Protein AF-0000000070117353 (afdb_homodimer)

Radius of gyration: 25.03 Å; Cα contacts (8 Å, |Δi|>4): 1567; chains: 2; bounding box: 47×69×67 Å

InterPro domains:
  IPR017395 Chlorophyllase-like [PF07224] (36-147)
  IPR029058 Alpha/Beta hydrolase fold [G3DSA:3.40.50.1820] (6-301)
  IPR029058 Alpha/Beta hydrolase fold [SSF53474] (8-219)

Organism: Actinoplanes teichomyceticus (NCBI:txid1867)

Nearest PDB structures (foldseek):
  8x6v-assembly1_B  TM=7.959E-01  e=1.312E-12  Pseudomonas
  7xtt-assembly2_B  TM=7.832E-01  e=1.397E-12  Thermobifida fusca
  2o2g-assembly1_A  TM=7.264E-01  e=7.885E-08  Trichormus variabilis
  6azd-assembly1_A  TM=5.979E-01  e=3.153E-06  Physcomitrium patens
  7avr-assembly1_A  TM=6.974E-01  e=7.185E-05  Paraglaciecola agarilytica NO2

Solvent-accessible surface area (backbone atoms only — not comparable to full-atom values): 30725 Å² total; per-residue (Å²): 118,40,66,39,84,91,74,63,42,55,42,71,67,71,49,36,25,34,34,29,36,61,43,76,41,89,31,74,91,72,79,47,62,38,42,28,26,44,32,24,33,74,64,81,62,69,21,33,32,34,45,38,31,49,34,82,42,43,35,50,83,46,25,42,61,46,53,52,50,43,10,19,60,55,22,33,34,37,25,41,40,50,68,64,11,70,89,40,86,40,78,74,42,66,85,47,58,80,42,47,70,56,52,43,43,49,51,52,50,51,46,64,74,35,44,67,60,55,36,61,65,31,65,86,38,65,86,22,62,27,83,81,38,25,31,23,24,16,31,31,60,6,8,49,40,21,39,22,33,40,28,29,26,43,25,36,65,88,77,63,53,61,54,90,64,46,41,88,61,41,58,31,31,35,28,31,38,15,74,33,68,26,56,89,37,40,28,75,62,26,53,70,77,42,43,51,44,44,45,51,42,38,70,60,17,53,46,38,36,40,28,34,24,19,69,50,21,72,54,80,41,38,76,61,39,28,65,35,30,46,29,63,44,73,51,29,38,55,49,31,27,36,37,39,30,58,75,13,24,76,44,39,16,33,40,60,22,75,64,31,45,83,38,87,44,73,31,71,67,47,32,50,44,51,45,52,52,52,46,19,44,52,32,33,78,65,68,73,44,55,64,35,31,57,49,43,47,62,61,17,39,62,80,76,36,90,54,31,28,37,46,75,89,118,41,67,40,82,89,75,63,43,55,41,69,67,72,47,36,25,36,33,30,36,62,42,77,41,88,33,76,93,71,78,46,64,37,41,28,26,44,31,25,33,72,64,82,62,70,20,34,33,35,44,37,33,50,34,81,42,42,35,50,84,45,25,41,61,46,52,52,52,42,10,20,60,55,22,33,34,36,25,41,39,50,68,61,11,70,88,40,88,41,77,73,42,68,87,47,58,78,43,47,69,56,51,44,44,50,51,53,51,50,48,64,77,35,44,68,60,55,36,61,66,31,66,86,37,64,89,22,63,28,83,79,38,26,32,24,24,17,31,31,60,8,8,48,42,20,38,21,33,41,28,30,26,44,24,36,64,88,77,65,54,60,53,90,65,46,40,87,61,40,58,31,30,35,28,31,39,16,74,33,66,26,56,89,38,40,28,74,62,25,53,69,77,40,44,51,44,47,43,50,43,38,70,59,17,52,46,38,35,40,30,34,24,18,70,51,20,72,55,79,40,39,76,61,40,29,65,34,30,44,31,62,43,75,50,30,39,53,49,30,27,37,37,40,30,59,75,12,25,76,46,38,16,33,40,59,22,76,66,30,47,84,38,87,44,72,32,70,67,48,32,48,45,51,44,54,52,51,46,21,43,52,32,33,78,65,66,74,43,56,64,38,31,55,49,44,46,62,62,18,39,61,82,75,36,90,54,30,28,38,49,75,88

Structure (mmCIF, N/CA/C/O backbone):
data_AF-0000000070117353-model_v1
#
loop_
_entity.id
_entity.type
_entity.pdbx_description
1 polymer 'Putative dienelactone hydrolase'
#
loop_
_atom_site.group_PDB
_atom_site.id
_atom_site.type_symbol
_atom_site.label_atom_id
_atom_site.label_alt_id
_atom_site.label_comp_id
_atom_site.label_asym_id
_atom_site.label_entity_id
_atom_site.label_seq_id
_atom_site.pdbx_PDB_ins_code
_atom_site.Cartn_x
_atom_site.Cartn_y
_atom_site.Cartn_z
_atom_site.occupancy
_atom_site.B_iso_or_equiv
_atom_site.auth_seq_id
_atom_site.auth_comp_id
_atom_site.auth_asym_id
_atom_site.auth_atom_id
_atom_site.pdbx_PDB_model_num
ATOM 1 N N . MET A 1 1 ? 3.746 20.594 -17.641 1 85.75 1 MET A N 1
ATOM 2 C CA . MET A 1 1 ? 2.58 20.734 -16.781 1 85.75 1 MET A CA 1
ATOM 3 C C . MET A 1 1 ? 1.357 20.062 -17.391 1 85.75 1 MET A C 1
ATOM 5 O O . MET A 1 1 ? 1.156 20.125 -18.609 1 85.75 1 MET A O 1
ATOM 9 N N . ILE A 1 2 ? 0.631 19.359 -16.578 1 91.12 2 ILE A N 1
ATOM 10 C CA . ILE A 1 2 ? -0.597 18.719 -17.031 1 91.12 2 ILE A CA 1
ATOM 11 C C . ILE A 1 2 ? -1.802 19.391 -16.359 1 91.12 2 ILE A C 1
ATOM 13 O O . ILE A 1 2 ? -1.65 20.125 -15.383 1 91.12 2 ILE A O 1
ATOM 17 N N . THR A 1 3 ? -2.936 19.219 -16.984 1 94.38 3 THR A N 1
ATOM 18 C CA . THR A 1 3 ? -4.199 19.594 -16.359 1 94.38 3 THR A CA 1
ATOM 19 C C . THR A 1 3 ? -4.961 18.359 -15.883 1 94.38 3 THR A C 1
ATOM 21 O O . THR A 1 3 ? -5.227 17.438 -16.656 1 94.38 3 THR A O 1
ATOM 24 N N . TYR A 1 4 ? -5.262 18.328 -14.672 1 94.94 4 TYR A N 1
ATOM 25 C CA . TYR A 1 4 ? -6.016 17.219 -14.125 1 94.94 4 TYR A CA 1
ATOM 26 C C . TYR A 1 4 ? -7.465 17.234 -14.602 1 94.94 4 TYR A C 1
ATOM 28 O O . TYR A 1 4 ? -8.164 18.25 -14.43 1 94.94 4 TYR A O 1
ATOM 36 N N . ARG A 1 5 ? -7.922 16.156 -15.102 1 90.44 5 ARG A N 1
ATOM 37 C CA . ARG A 1 5 ? -9.234 16.094 -15.734 1 90.44 5 ARG A CA 1
ATOM 38 C C . ARG A 1 5 ? -10.344 16.297 -14.711 1 90.44 5 ARG A C 1
ATOM 40 O O . ARG A 1 5 ? -11.359 16.922 -15.008 1 90.44 5 ARG A O 1
ATOM 47 N N . THR A 1 6 ? -10.172 15.797 -13.531 1 91.69 6 THR A N 1
ATOM 48 C CA . THR A 1 6 ? -11.227 15.781 -12.523 1 91.69 6 THR A CA 1
ATOM 49 C C . THR A 1 6 ? -11.5 17.188 -12 1 91.69 6 THR A C 1
ATOM 51 O O . THR A 1 6 ? -12.656 17.562 -11.773 1 91.69 6 THR A O 1
ATOM 54 N N . THR A 1 7 ? -10.406 17.984 -11.789 1 94.06 7 THR A N 1
ATOM 55 C CA . THR A 1 7 ? -10.57 19.266 -11.109 1 94.06 7 THR A CA 1
ATOM 56 C C . THR A 1 7 ? -10.312 20.422 -12.07 1 94.06 7 THR A C 1
ATOM 58 O O . THR A 1 7 ? -10.688 21.562 -11.789 1 94.06 7 THR A O 1
ATOM 61 N N . GLY A 1 8 ? -9.617 20.172 -13.109 1 93.69 8 GLY A N 1
ATOM 62 C CA . GLY A 1 8 ? -9.172 21.25 -13.992 1 93.69 8 GLY A CA 1
ATOM 63 C C . GLY A 1 8 ? -7.918 21.938 -13.5 1 93.69 8 GLY A C 1
ATOM 64 O O . GLY A 1 8 ? -7.449 22.891 -14.125 1 93.69 8 GLY A O 1
ATOM 65 N N . LEU A 1 9 ? -7.344 21.5 -12.406 1 96 9 LEU A N 1
ATOM 66 C CA . LEU A 1 9 ? -6.156 22.125 -11.844 1 96 9 LEU A CA 1
ATOM 67 C C . LEU A 1 9 ? -4.906 21.719 -12.617 1 96 9 LEU A C 1
ATOM 69 O O . LEU A 1 9 ? -4.816 20.594 -13.125 1 96 9 LEU A O 1
ATOM 73 N N . PRO A 1 10 ? -3.984 22.609 -12.703 1 96.25 10 PRO A N 1
ATOM 74 C CA . PRO A 1 10 ? -2.689 22.25 -13.281 1 96.25 10 PRO A CA 1
ATOM 75 C C . PRO A 1 10 ? -1.768 21.562 -12.273 1 96.25 10 PRO A C 1
ATOM 77 O O . PRO A 1 10 ? -1.899 21.781 -11.07 1 96.25 10 PRO A O 1
ATOM 80 N N . GLY A 1 11 ? -0.88 20.75 -12.688 1 94.81 11 GLY A N 1
ATOM 81 C CA . GLY A 1 11 ? 0.146 20.125 -11.875 1 94.81 11 GLY A CA 1
ATOM 82 C C . GLY A 1 11 ? 1.293 19.547 -12.688 1 94.81 11 GLY A C 1
ATOM 83 O O . GLY A 1 11 ? 1.189 19.422 -13.906 1 94.81 11 GLY A O 1
ATOM 84 N N . PRO A 1 12 ? 2.369 19.359 -12.047 1 96.25 12 PRO A N 1
ATOM 85 C CA . PRO A 1 12 ? 3.49 18.75 -12.766 1 96.25 12 PRO A CA 1
ATOM 86 C C . PRO A 1 12 ? 3.219 17.297 -13.156 1 96.25 12 PRO A C 1
ATOM 88 O O . PRO A 1 12 ? 2.357 16.641 -12.562 1 96.25 12 PRO A O 1
ATOM 91 N N . ALA A 1 13 ? 3.922 16.844 -14.164 1 95.62 13 ALA A N 1
ATOM 92 C CA . ALA A 1 13 ? 3.854 15.422 -14.5 1 95.62 13 ALA A CA 1
ATOM 93 C C . ALA A 1 13 ? 4.426 14.562 -13.375 1 95.62 13 ALA A C 1
ATOM 95 O O . ALA A 1 13 ? 5.438 14.922 -12.766 1 95.62 13 ALA A O 1
ATOM 96 N N . PRO A 1 14 ? 3.793 13.477 -13.102 1 97 14 PRO A N 1
ATOM 97 C CA . PRO A 1 14 ? 4.312 12.602 -12.047 1 97 14 PRO A CA 1
ATOM 98 C C . PRO A 1 14 ? 5.594 11.875 -12.461 1 97 14 PRO A C 1
ATOM 100 O O . PRO A 1 14 ? 5.828 11.656 -13.648 1 97 14 PRO A O 1
ATOM 103 N N . THR A 1 15 ? 6.391 11.547 -11.508 1 97.31 15 THR A N 1
ATOM 104 C CA . THR A 1 15 ? 7.566 10.703 -11.703 1 97.31 15 THR A CA 1
ATOM 105 C C . THR A 1 15 ? 7.496 9.453 -10.836 1 97.31 15 THR A C 1
ATOM 107 O O . THR A 1 15 ? 6.668 9.375 -9.922 1 97.31 15 THR A O 1
ATOM 110 N N . ALA A 1 16 ? 8.32 8.438 -11.156 1 98.44 16 ALA A N 1
ATOM 111 C CA . ALA A 1 16 ? 8.422 7.254 -10.32 1 98.44 16 ALA A CA 1
ATOM 112 C C . ALA A 1 16 ? 8.883 7.617 -8.906 1 98.44 16 ALA A C 1
ATOM 114 O O . ALA A 1 16 ? 9.562 8.625 -8.711 1 98.44 16 ALA A O 1
ATOM 115 N N . THR A 1 17 ? 8.422 6.797 -8.008 1 98.88 17 THR A N 1
ATOM 116 C CA . THR A 1 17 ? 8.789 7.051 -6.613 1 98.88 17 THR A CA 1
ATOM 117 C C . THR A 1 17 ? 9.547 5.863 -6.031 1 98.88 17 THR A C 1
ATOM 119 O O . THR A 1 17 ? 9.359 4.723 -6.461 1 98.88 17 THR A O 1
ATOM 122 N N . VAL A 1 18 ? 10.445 6.145 -5.117 1 98.88 18 VAL A N 1
ATOM 123 C CA . VAL A 1 18 ? 11.156 5.16 -4.309 1 98.88 18 VAL A CA 1
ATOM 124 C C . VAL A 1 18 ? 10.688 5.25 -2.857 1 98.88 18 VAL A C 1
ATOM 126 O O . VAL A 1 18 ? 10.453 6.344 -2.34 1 98.88 18 VAL A O 1
ATOM 129 N N . SER A 1 19 ? 10.492 4.141 -2.258 1 98.88 19 SER A N 1
ATOM 130 C CA . SER A 1 19 ? 10.109 4.094 -0.852 1 98.88 19 SER A CA 1
ATOM 131 C C . SER A 1 19 ? 10.906 3.041 -0.093 1 98.88 19 SER A C 1
ATOM 133 O O . SER A 1 19 ? 11.242 1.99 -0.645 1 98.88 19 SER A O 1
ATOM 135 N N . VAL A 1 20 ? 11.273 3.305 1.146 1 98.94 20 VAL A N 1
ATOM 136 C CA . VAL A 1 20 ? 11.93 2.348 2.029 1 98.94 20 VAL A CA 1
ATOM 137 C C . VAL A 1 20 ? 11.141 2.215 3.33 1 98.94 20 VAL A C 1
ATOM 139 O O . VAL A 1 20 ? 10.703 3.215 3.902 1 98.94 20 VAL A O 1
ATOM 142 N N . LYS A 1 21 ? 10.93 1.004 3.736 1 98.81 21 LYS A N 1
ATOM 143 C CA . LYS A 1 21 ? 10.242 0.735 5 1 98.81 21 LYS A CA 1
ATOM 144 C C . LYS A 1 21 ? 10.609 -0.645 5.539 1 98.81 21 LYS A C 1
ATOM 146 O O . LYS A 1 21 ? 10.977 -1.537 4.773 1 98.81 21 LYS A O 1
ATOM 151 N N . PRO A 1 22 ? 10.57 -0.958 6.816 1 98.31 22 PRO A N 1
ATOM 152 C CA . PRO A 1 22 ? 10.625 0.12 7.809 1 98.31 22 PRO A CA 1
ATOM 153 C C . PRO A 1 22 ? 12.039 0.648 8.039 1 98.31 22 PRO A C 1
ATOM 155 O O . PRO A 1 22 ? 13 -0.117 7.973 1 98.31 22 PRO A O 1
ATOM 158 N N . ILE A 1 23 ? 12.18 1.921 8.141 1 98.75 23 ILE A N 1
ATOM 159 C CA . ILE A 1 23 ? 13.367 2.504 8.75 1 98.75 23 ILE A CA 1
ATOM 160 C C . ILE A 1 23 ? 13.148 2.666 10.25 1 98.75 23 ILE A C 1
ATOM 162 O O . ILE A 1 23 ? 12.125 3.205 10.68 1 98.75 23 ILE A O 1
ATOM 166 N N . VAL A 1 24 ? 14.055 2.223 11.055 1 97.31 24 VAL A N 1
ATOM 167 C CA . VAL A 1 24 ? 13.867 2.176 12.5 1 97.31 24 VAL A CA 1
ATOM 168 C C . VAL A 1 24 ? 14.617 3.328 13.156 1 97.31 24 VAL A C 1
ATOM 170 O O . VAL A 1 24 ? 15.836 3.461 12.984 1 97.31 24 VAL A O 1
ATOM 173 N N . LEU A 1 25 ? 13.93 4.152 13.828 1 98 25 LEU A N 1
ATOM 174 C CA . LEU A 1 25 ? 14.516 5.191 14.664 1 98 25 LEU A CA 1
ATOM 175 C C . LEU A 1 25 ? 14.43 4.82 16.141 1 98 25 LEU A C 1
ATOM 177 O O . LEU A 1 25 ? 13.336 4.543 16.656 1 98 25 LEU A O 1
ATOM 181 N N . PRO A 1 26 ? 15.523 4.797 16.828 1 95.69 26 PRO A N 1
ATOM 182 C CA . PRO A 1 26 ? 15.461 4.535 18.266 1 95.69 26 PRO A CA 1
ATOM 183 C C . PRO A 1 26 ? 14.602 5.551 19.016 1 95.69 26 PRO A C 1
ATOM 185 O O . PRO A 1 26 ? 14.734 6.758 18.797 1 95.69 26 PRO A O 1
ATOM 188 N N . ALA A 1 27 ? 13.672 5.023 19.734 1 92 27 ALA A N 1
ATOM 189 C CA . ALA A 1 27 ? 12.789 5.84 20.578 1 92 27 ALA A CA 1
ATOM 190 C C . ALA A 1 27 ? 12.523 5.168 21.906 1 92 27 ALA A C 1
ATOM 192 O O . ALA A 1 27 ? 11.383 4.793 22.219 1 92 27 ALA A O 1
ATOM 193 N N . ALA A 1 28 ? 13.414 5.105 22.812 1 82.44 28 ALA A N 1
ATOM 194 C CA . ALA A 1 28 ? 13.406 4.324 24.047 1 82.44 28 ALA A CA 1
ATOM 195 C C . ALA A 1 28 ? 12.227 4.711 24.938 1 82.44 28 ALA A C 1
ATOM 197 O O . ALA A 1 28 ? 11.602 3.852 25.562 1 82.44 28 ALA A O 1
ATOM 198 N N . ARG A 1 29 ? 11.914 5.883 25.031 1 80.38 29 ARG A N 1
ATOM 199 C CA . ARG A 1 29 ? 10.883 6.359 25.953 1 80.38 29 ARG A CA 1
ATOM 200 C C . ARG A 1 29 ? 9.5 5.902 25.5 1 80.38 29 ARG A C 1
ATOM 202 O O . ARG A 1 29 ? 8.547 5.926 26.281 1 80.38 29 ARG A O 1
ATOM 209 N N . ARG A 1 30 ? 9.461 5.473 24.312 1 85.19 30 ARG A N 1
ATOM 210 C CA . ARG A 1 30 ? 8.211 5.059 23.672 1 85.19 30 ARG A CA 1
ATOM 211 C C . ARG A 1 30 ? 7.879 3.611 24.031 1 85.19 30 ARG A C 1
ATOM 213 O O . ARG A 1 30 ? 6.73 3.184 23.891 1 85.19 30 ARG A O 1
ATOM 220 N N . GLY A 1 31 ? 8.805 2.875 24.594 1 83.31 31 GLY A N 1
ATOM 221 C CA . GLY A 1 31 ? 8.641 1.45 24.828 1 83.31 31 GLY A CA 1
ATOM 222 C C . GLY A 1 31 ? 8.961 0.599 23.625 1 83.31 31 GLY A C 1
ATOM 223 O O . GLY A 1 31 ? 8.773 -0.619 23.641 1 83.31 31 GLY A O 1
ATOM 224 N N . GLY A 1 32 ? 9.398 1.226 22.531 1 87.81 32 GLY A N 1
ATOM 225 C CA . GLY A 1 32 ? 9.82 0.554 21.312 1 87.81 32 GLY A CA 1
ATOM 226 C C . GLY A 1 32 ? 10.297 1.512 20.25 1 87.81 32 GLY A C 1
ATOM 227 O O . GLY A 1 32 ? 10.023 2.713 20.312 1 87.81 32 GLY A O 1
ATOM 228 N N . ASP A 1 33 ? 10.969 1.015 19.281 1 94 33 ASP A N 1
ATOM 229 C CA . ASP A 1 33 ? 11.531 1.841 18.219 1 94 33 ASP A CA 1
ATOM 230 C C . ASP A 1 33 ? 10.438 2.363 17.297 1 94 33 ASP A C 1
ATOM 232 O O . ASP A 1 33 ? 9.352 1.781 17.219 1 94 33 ASP A O 1
ATOM 236 N N . LEU A 1 34 ? 10.68 3.471 16.781 1 97.06 34 LEU A N 1
ATOM 237 C CA . LEU A 1 34 ? 9.758 4.09 15.836 1 97.06 34 LEU A CA 1
ATOM 238 C C . LEU A 1 34 ? 10.016 3.578 14.422 1 97.06 34 LEU A C 1
ATOM 240 O O . LEU A 1 34 ? 11.117 3.711 13.891 1 97.06 34 LEU A O 1
ATOM 244 N N . GLN A 1 35 ? 9 2.939 13.836 1 97.62 35 GLN A N 1
ATOM 245 C CA . GLN A 1 35 ? 9.078 2.475 12.453 1 97.62 35 GLN A CA 1
ATOM 246 C C . GLN A 1 35 ? 8.586 3.543 11.484 1 97.62 35 GLN A C 1
ATOM 248 O O . GLN A 1 35 ? 7.5 4.102 11.672 1 97.62 35 GLN A O 1
ATOM 253 N N . VAL A 1 36 ? 9.391 3.77 10.477 1 98.81 36 VAL A N 1
ATOM 254 C CA . VAL A 1 36 ? 9.141 4.895 9.57 1 98.81 36 VAL A CA 1
ATOM 255 C C . VAL A 1 36 ? 9.211 4.418 8.125 1 98.81 36 VAL A C 1
ATOM 257 O O . VAL A 1 36 ? 9.992 3.523 7.793 1 98.81 36 VAL A O 1
ATOM 260 N N . ARG A 1 37 ? 8.352 4.945 7.293 1 98.88 37 ARG A N 1
ATOM 261 C CA . ARG A 1 37 ? 8.469 4.828 5.844 1 98.88 37 ARG A CA 1
ATOM 262 C C . ARG A 1 37 ? 8.852 6.164 5.215 1 98.88 37 ARG A C 1
ATOM 264 O O . ARG A 1 37 ? 8.336 7.211 5.609 1 98.88 37 ARG A O 1
ATOM 271 N N . VAL A 1 38 ? 9.805 6.164 4.309 1 99 38 VAL A N 1
ATOM 272 C CA . VAL A 1 38 ? 10.156 7.344 3.523 1 99 38 VAL A CA 1
ATOM 273 C C . VAL A 1 38 ? 9.883 7.082 2.043 1 99 38 VAL A C 1
ATOM 275 O O . VAL A 1 38 ? 10.32 6.066 1.498 1 99 38 VAL A O 1
ATOM 278 N N . SER A 1 39 ? 9.133 7.949 1.39 1 98.94 39 SER A N 1
ATOM 279 C CA . SER A 1 39 ? 8.852 7.926 -0.042 1 98.94 39 SER A CA 1
ATOM 280 C C . SER A 1 39 ? 9.328 9.203 -0.72 1 98.94 39 SER A C 1
ATOM 282 O O . SER A 1 39 ? 9.18 10.297 -0.166 1 98.94 39 SER A O 1
ATOM 284 N N . ALA A 1 40 ? 9.898 9.094 -1.857 1 98.94 40 ALA A N 1
ATOM 285 C CA . ALA A 1 40 ? 10.438 10.242 -2.586 1 98.94 40 ALA A CA 1
ATOM 286 C C . ALA A 1 40 ? 10.43 9.984 -4.09 1 98.94 40 ALA A C 1
ATOM 288 O O . ALA A 1 40 ? 10.406 8.836 -4.531 1 98.94 40 ALA A O 1
ATOM 289 N N . PRO A 1 41 ? 10.336 11.07 -4.879 1 98.81 41 PRO A N 1
ATOM 290 C CA . PRO A 1 41 ? 10.578 10.859 -6.309 1 98.81 41 PRO A CA 1
ATOM 291 C C . PRO A 1 41 ? 11.977 10.328 -6.602 1 98.81 41 PRO A C 1
ATOM 293 O O . PRO A 1 41 ? 12.93 10.688 -5.906 1 98.81 41 PRO A O 1
ATOM 296 N N . VAL A 1 42 ? 12.141 9.57 -7.637 1 98.25 42 VAL A N 1
ATOM 297 C CA . VAL A 1 42 ? 13.438 8.977 -7.961 1 98.25 42 VAL A CA 1
ATOM 298 C C . VAL A 1 42 ? 14.367 10.047 -8.523 1 98.25 42 VAL A C 1
ATOM 300 O O . VAL A 1 42 ? 15.586 9.852 -8.578 1 98.25 42 VAL A O 1
ATOM 303 N N . THR A 1 43 ? 13.758 11.188 -8.906 1 97.12 43 THR A N 1
ATOM 304 C CA . THR A 1 43 ? 14.555 12.281 -9.453 1 97.12 43 THR A CA 1
ATOM 305 C C . THR A 1 43 ? 14.234 13.586 -8.742 1 97.12 43 THR A C 1
ATOM 307 O O . THR A 1 43 ? 13.336 13.641 -7.902 1 97.12 43 THR A O 1
ATOM 310 N N . GLY A 1 44 ? 15.047 14.609 -9.023 1 97.56 44 GLY A N 1
ATOM 311 C CA . GLY A 1 44 ? 14.836 15.93 -8.453 1 97.56 44 GLY A CA 1
ATOM 312 C C . GLY A 1 44 ? 15.734 16.234 -7.27 1 97.56 44 GLY A C 1
ATOM 313 O O . GLY A 1 44 ? 16.328 15.312 -6.695 1 97.56 44 GLY A O 1
ATOM 314 N N . THR A 1 45 ? 15.906 17.516 -7.004 1 98.31 45 THR A N 1
ATOM 315 C CA . THR A 1 45 ? 16.688 18.016 -5.875 1 98.31 45 THR A CA 1
ATOM 316 C C . THR A 1 45 ? 15.922 19.109 -5.141 1 98.31 45 THR A C 1
ATOM 318 O O . THR A 1 45 ? 14.875 19.562 -5.605 1 98.31 45 THR A O 1
ATOM 321 N N . ASN A 1 46 ? 16.438 19.453 -3.939 1 98.62 46 ASN A N 1
ATOM 322 C CA . ASN A 1 46 ? 15.789 20.469 -3.104 1 98.62 46 ASN A CA 1
ATOM 323 C C . ASN A 1 46 ? 14.328 20.109 -2.826 1 98.62 46 ASN A C 1
ATOM 325 O O . ASN A 1 46 ? 13.445 20.953 -2.955 1 98.62 46 ASN A O 1
ATOM 329 N N . LEU A 1 47 ? 14.117 18.828 -2.617 1 98.88 47 LEU A N 1
ATOM 330 C CA . LEU A 1 47 ? 12.773 18.312 -2.406 1 98.88 47 LEU A CA 1
ATOM 331 C C . LEU A 1 47 ? 12.25 18.688 -1.027 1 98.88 47 LEU A C 1
ATOM 333 O O . LEU A 1 47 ? 12.828 18.312 -0.009 1 98.88 47 LEU A O 1
ATOM 337 N N . PRO A 1 48 ? 11.148 19.422 -0.944 1 98.94 48 PRO A N 1
ATOM 338 C CA . PRO A 1 48 ? 10.562 19.656 0.377 1 98.94 48 PRO A CA 1
ATOM 339 C C . PRO A 1 48 ? 10.047 18.375 1.03 1 98.94 48 PRO A C 1
ATOM 341 O O . PRO A 1 48 ? 9.914 17.359 0.359 1 98.94 48 PRO A O 1
ATOM 344 N N . VAL A 1 49 ? 9.844 18.438 2.344 1 98.94 49 VAL A N 1
ATOM 345 C CA . VAL A 1 49 ? 9.516 17.25 3.125 1 98.94 49 VAL A CA 1
ATOM 346 C C . VAL A 1 49 ? 8.125 17.406 3.738 1 98.94 49 VAL A C 1
ATOM 348 O O . VAL A 1 49 ? 7.781 18.484 4.242 1 98.94 49 VAL A O 1
ATOM 351 N N . VAL A 1 50 ? 7.316 16.422 3.598 1 99 50 VAL A N 1
ATOM 352 C CA . VAL A 1 50 ? 6.066 16.312 4.34 1 99 50 VAL A CA 1
ATOM 353 C C . VAL A 1 50 ? 6.199 15.227 5.406 1 99 50 VAL A C 1
ATOM 355 O O . VAL A 1 50 ? 6.516 14.07 5.094 1 99 50 VAL A O 1
ATOM 358 N N . VAL A 1 51 ? 6.047 15.531 6.672 1 98.94 51 VAL A N 1
ATOM 359 C CA . VAL A 1 51 ? 5.91 14.531 7.723 1 98.94 51 VAL A CA 1
ATOM 360 C C . VAL A 1 51 ? 4.43 14.258 7.992 1 98.94 51 VAL A C 1
ATOM 362 O O . VAL A 1 51 ? 3.686 15.172 8.367 1 98.94 51 VAL A O 1
ATOM 365 N N . PHE A 1 52 ? 4.023 13.047 7.754 1 98.94 52 PHE A N 1
ATOM 366 C CA . PHE A 1 52 ? 2.605 12.703 7.754 1 98.94 52 PHE A CA 1
ATOM 367 C C . PHE A 1 52 ? 2.256 11.836 8.953 1 98.94 52 PHE A C 1
ATOM 369 O O . PHE A 1 52 ? 2.893 10.805 9.188 1 98.94 52 PHE A O 1
ATOM 376 N N . ALA A 1 53 ? 1.237 12.203 9.703 1 98.88 53 ALA A N 1
ATOM 377 C CA . ALA A 1 53 ? 0.712 11.445 10.836 1 98.88 53 ALA A CA 1
ATOM 378 C C . ALA A 1 53 ? -0.633 10.812 10.492 1 98.88 53 ALA A C 1
ATOM 380 O O . ALA A 1 53 ? -1.572 11.508 10.102 1 98.88 53 ALA A O 1
ATOM 381 N N . HIS A 1 54 ? -0.674 9.516 10.664 1 98.5 54 HIS A N 1
ATOM 382 C CA . HIS A 1 54 ? -1.883 8.781 10.312 1 98.5 54 HIS A CA 1
ATOM 383 C C . HIS A 1 54 ? -2.961 8.945 11.375 1 98.5 54 HIS A C 1
ATOM 385 O O . HIS A 1 54 ? -2.688 9.445 12.469 1 98.5 54 HIS A O 1
ATOM 391 N N . GLY A 1 55 ? -4.184 8.633 11.039 1 97.44 55 GLY A N 1
ATOM 392 C CA . GLY A 1 55 ? -5.281 8.609 11.992 1 97.44 55 GLY A CA 1
ATOM 393 C C . GLY A 1 55 ? -5.172 7.48 13 1 97.44 55 GLY A C 1
ATOM 394 O O . GLY A 1 55 ? -4.297 6.621 12.883 1 97.44 55 GLY A O 1
ATOM 395 N N . TYR A 1 56 ? -6.074 7.496 13.953 1 95.5 56 TYR A N 1
ATOM 396 C CA . TYR A 1 56 ? -6.051 6.52 15.039 1 95.5 56 TYR A CA 1
ATOM 397 C C . TYR A 1 56 ? -6.059 5.098 14.492 1 95.5 56 TYR A C 1
ATOM 399 O O . TYR A 1 56 ? -6.875 4.762 13.633 1 95.5 56 TYR A O 1
ATOM 407 N N . GLY A 1 57 ? -5.141 4.293 14.914 1 94 57 GLY A N 1
ATOM 408 C CA . GLY A 1 57 ? -5.125 2.865 14.641 1 94 57 GLY A CA 1
ATOM 409 C C . GLY A 1 57 ? -4.395 2.512 13.359 1 94 57 GLY A C 1
ATOM 410 O O . GLY A 1 57 ? -4.066 1.347 13.125 1 94 57 GLY A O 1
ATOM 411 N N . SER A 1 58 ? -4.141 3.461 12.477 1 96.06 58 SER A N 1
ATOM 412 C CA . SER A 1 58 ? -3.475 3.191 11.203 1 96.06 58 SER A CA 1
ATOM 413 C C . SER A 1 58 ? -1.974 3 11.398 1 96.06 58 SER A C 1
ATOM 415 O O . SER A 1 58 ? -1.519 2.682 12.5 1 96.06 58 SER A O 1
ATOM 417 N N . ASN A 1 59 ? -1.217 3.133 10.328 1 96.75 59 ASN A N 1
ATOM 418 C CA . ASN A 1 59 ? 0.219 2.873 10.344 1 96.75 59 ASN A CA 1
ATOM 419 C C . ASN A 1 59 ? 0.9 3.43 9.094 1 96.75 59 ASN A C 1
ATOM 421 O O . ASN A 1 59 ? 0.268 4.113 8.289 1 96.75 59 ASN A O 1
ATOM 425 N N . LEU A 1 60 ? 2.189 3.061 8.914 1 98.06 60 LEU A N 1
ATOM 426 C CA . LEU A 1 60 ? 3.02 3.635 7.859 1 98.06 60 LEU A CA 1
ATOM 427 C C . LEU A 1 60 ? 2.604 3.105 6.492 1 98.06 60 LEU A C 1
ATOM 429 O O . LEU A 1 60 ? 3.061 3.607 5.461 1 98.06 60 LEU A O 1
ATOM 433 N N . ASP A 1 61 ? 1.738 2.098 6.398 1 96.69 61 ASP A N 1
ATOM 434 C CA . ASP A 1 61 ? 1.328 1.53 5.117 1 96.69 61 ASP A CA 1
ATOM 435 C C . ASP A 1 61 ? 0.035 2.174 4.621 1 96.69 61 ASP A C 1
ATOM 437 O O . ASP A 1 61 ? -0.418 1.891 3.51 1 96.69 61 ASP A O 1
ATOM 441 N N . GLY A 1 62 ? -0.527 3.068 5.441 1 96.62 62 GLY A N 1
ATOM 442 C CA . GLY A 1 62 ? -1.779 3.715 5.082 1 96.62 62 GLY A CA 1
ATOM 443 C C . GLY A 1 62 ? -1.585 4.965 4.242 1 96.62 62 GLY A C 1
ATOM 444 O O . GLY A 1 62 ? -0.453 5.391 4.008 1 96.62 62 GLY A O 1
ATOM 445 N N . TYR A 1 63 ? -2.674 5.395 3.658 1 97.75 63 TYR A N 1
ATOM 446 C CA . TYR A 1 63 ? -2.801 6.688 2.996 1 97.75 63 TYR A CA 1
ATOM 447 C C . TYR A 1 63 ? -2.016 6.711 1.69 1 97.75 63 TYR A C 1
ATOM 449 O O . TYR A 1 63 ? -1.49 7.754 1.293 1 97.75 63 TYR A O 1
ATOM 457 N N . GLY A 1 64 ? -1.934 5.621 1.043 1 96.81 64 GLY A N 1
ATOM 458 C CA . GLY A 1 64 ? -1.282 5.52 -0.253 1 96.81 64 GLY A CA 1
ATOM 459 C C . GLY A 1 64 ? -1.738 6.582 -1.234 1 96.81 64 GLY A C 1
ATOM 460 O O . GLY A 1 64 ? -0.913 7.254 -1.857 1 96.81 64 GLY A O 1
ATOM 461 N N . PRO A 1 65 ? -3.025 6.82 -1.413 1 96.88 65 PRO A N 1
ATOM 462 C CA . PRO A 1 65 ? -3.508 7.797 -2.393 1 96.88 65 PRO A CA 1
ATOM 463 C C . PRO A 1 65 ? -2.867 9.172 -2.217 1 96.88 65 PRO A C 1
ATOM 465 O O . PRO A 1 65 ? -2.492 9.812 -3.203 1 96.88 65 PRO A O 1
ATOM 468 N N . LEU A 1 66 ? -2.664 9.57 -0.991 1 98.5 66 LEU A N 1
ATOM 469 C CA . LEU A 1 66 ? -2.096 10.891 -0.754 1 98.5 66 LEU A CA 1
ATOM 470 C C . LEU A 1 66 ? -0.574 10.852 -0.832 1 98.5 66 LEU A C 1
ATOM 472 O O . LEU A 1 66 ? 0.038 11.656 -1.537 1 98.5 66 LEU A O 1
ATOM 476 N N . VAL A 1 67 ? 0.037 9.922 -0.134 1 98.56 67 VAL A N 1
ATOM 477 C CA . VAL A 1 67 ? 1.488 9.828 -0.008 1 98.56 67 VAL A CA 1
ATOM 478 C C . VAL A 1 67 ? 2.113 9.609 -1.384 1 98.56 67 VAL A C 1
ATOM 480 O O . VAL A 1 67 ? 3.08 10.281 -1.749 1 98.56 67 VAL A O 1
ATOM 483 N N . ASP A 1 68 ? 1.515 8.711 -2.133 1 98.44 68 ASP A N 1
ATOM 484 C CA . ASP A 1 68 ? 2.023 8.43 -3.471 1 98.44 68 ASP A CA 1
ATOM 485 C C . ASP A 1 68 ? 1.916 9.656 -4.371 1 98.44 68 ASP A C 1
ATOM 487 O O . ASP A 1 68 ? 2.824 9.945 -5.152 1 98.44 68 ASP A O 1
ATOM 491 N N . HIS A 1 69 ? 0.79 10.344 -4.262 1 98.62 69 HIS A N 1
ATOM 492 C CA . HIS A 1 69 ? 0.578 11.523 -5.098 1 98.62 69 HIS A CA 1
ATOM 493 C C . HIS A 1 69 ? 1.597 12.609 -4.781 1 98.62 69 HIS A C 1
ATOM 495 O O . HIS A 1 69 ? 2.209 13.18 -5.691 1 98.62 69 HIS A O 1
ATOM 501 N N . TRP A 1 70 ? 1.792 12.914 -3.494 1 98.94 70 TRP A N 1
ATOM 502 C CA . TRP A 1 70 ? 2.742 13.945 -3.094 1 98.94 70 TRP A CA 1
ATOM 503 C C . TRP A 1 70 ? 4.164 13.562 -3.492 1 98.94 70 TRP A C 1
ATOM 505 O O . TRP A 1 70 ? 4.898 14.375 -4.051 1 98.94 70 TRP A O 1
ATOM 515 N N . ALA A 1 71 ? 4.535 12.305 -3.262 1 98.94 71 ALA A N 1
ATOM 516 C CA . ALA A 1 71 ? 5.883 11.852 -3.586 1 98.94 71 ALA A CA 1
ATOM 517 C C . ALA A 1 71 ? 6.137 11.914 -5.09 1 98.94 71 ALA A C 1
ATOM 519 O O . ALA A 1 71 ? 7.18 12.398 -5.531 1 98.94 71 ALA A O 1
ATOM 520 N N . ALA A 1 72 ? 5.176 11.477 -5.852 1 98.75 72 ALA A N 1
ATOM 521 C CA . ALA A 1 72 ? 5.328 11.438 -7.301 1 98.75 72 ALA A CA 1
ATOM 522 C C . ALA A 1 72 ? 5.441 12.844 -7.883 1 98.75 72 ALA A C 1
ATOM 524 O O . ALA A 1 72 ? 5.832 13.008 -9.039 1 98.75 72 ALA A O 1
ATOM 525 N N . HIS A 1 73 ? 5.082 13.805 -7.07 1 98.69 73 HIS A N 1
ATOM 526 C CA . HIS A 1 73 ? 5.066 15.164 -7.59 1 98.69 73 HIS A CA 1
ATOM 527 C C . HIS A 1 73 ? 6.051 16.062 -6.84 1 98.69 73 HIS A C 1
ATOM 529 O O . HIS A 1 73 ? 5.832 17.266 -6.711 1 98.69 73 HIS A O 1
ATOM 535 N N . GLY A 1 74 ? 7.035 15.477 -6.23 1 98.62 74 GLY A N 1
ATOM 536 C CA . GLY A 1 74 ? 8.211 16.266 -5.891 1 98.62 74 GLY A CA 1
ATOM 537 C C . GLY A 1 74 ? 8.375 16.469 -4.395 1 98.62 74 GLY A C 1
ATOM 538 O O . GLY A 1 74 ? 9.07 17.391 -3.965 1 98.62 74 GLY A O 1
ATOM 539 N N . PHE A 1 75 ? 7.785 15.617 -3.605 1 98.94 75 PHE A N 1
ATOM 540 C CA . PHE A 1 75 ? 7.941 15.758 -2.162 1 98.94 75 PHE A CA 1
ATOM 541 C C . PHE A 1 75 ? 8.508 14.484 -1.551 1 98.94 75 PHE A C 1
ATOM 543 O O . PHE A 1 75 ? 8.148 13.383 -1.974 1 98.94 75 PHE A O 1
ATOM 550 N N . VAL A 1 76 ? 9.359 14.625 -0.572 1 98.94 76 VAL A N 1
ATOM 551 C CA . VAL A 1 76 ? 9.695 13.516 0.323 1 98.94 76 VAL A CA 1
ATOM 552 C C . VAL A 1 76 ? 8.625 13.383 1.402 1 98.94 76 VAL A C 1
ATOM 554 O O . VAL A 1 76 ? 8.305 14.359 2.092 1 98.94 76 VAL A O 1
ATOM 557 N N . VAL A 1 77 ? 8.023 12.25 1.474 1 99 77 VAL A N 1
ATOM 558 C CA . VAL A 1 77 ? 6.977 12.031 2.469 1 99 77 VAL A CA 1
ATOM 559 C C . VAL A 1 77 ? 7.457 11.023 3.51 1 99 77 VAL A C 1
ATOM 561 O O . VAL A 1 77 ? 7.914 9.938 3.162 1 99 77 VAL A O 1
ATOM 564 N N . VAL A 1 78 ? 7.402 11.406 4.801 1 99 78 VAL A N 1
ATOM 565 C CA . VAL A 1 78 ? 7.82 10.578 5.926 1 99 78 VAL A CA 1
ATOM 566 C C . VAL A 1 78 ? 6.602 10.172 6.754 1 99 78 VAL A C 1
ATOM 568 O O . VAL A 1 78 ? 5.863 11.031 7.242 1 99 78 VAL A O 1
ATOM 571 N N . GLN A 1 79 ? 6.402 8.867 6.875 1 98.88 79 GLN A N 1
ATOM 572 C CA . GLN A 1 79 ? 5.238 8.344 7.586 1 98.88 79 GLN A CA 1
ATOM 573 C C . GLN A 1 79 ? 5.66 7.59 8.844 1 98.88 79 GLN A C 1
ATOM 575 O O . GLN A 1 79 ? 6.539 6.727 8.797 1 98.88 79 GLN A O 1
ATOM 580 N N . ALA A 1 80 ? 4.957 7.871 9.883 1 97.31 80 ALA A N 1
ATOM 581 C CA . ALA A 1 80 ? 5.223 7.184 11.148 1 97.31 80 ALA A CA 1
ATOM 582 C C . ALA A 1 80 ? 4.238 6.043 11.367 1 97.31 80 ALA A C 1
ATOM 584 O O . ALA A 1 80 ? 3.146 6.035 10.797 1 97.31 80 ALA A O 1
ATOM 585 N N . THR A 1 81 ? 4.656 5.078 12.164 1 97.31 81 THR A N 1
ATOM 586 C CA . THR A 1 81 ? 3.732 4.199 12.867 1 97.31 81 THR A CA 1
ATOM 587 C C . THR A 1 81 ? 3.637 4.586 14.344 1 97.31 81 THR A C 1
ATOM 589 O O . THR A 1 81 ? 4.551 4.312 15.125 1 97.31 81 THR A O 1
ATOM 592 N N . HIS A 1 82 ? 2.545 5.176 14.656 1 96.62 82 HIS A N 1
ATOM 593 C CA . HIS A 1 82 ? 2.359 5.652 16.031 1 96.62 82 HIS A CA 1
ATOM 594 C C . HIS A 1 82 ? 1.948 4.516 16.953 1 96.62 82 HIS A C 1
ATOM 596 O O . HIS A 1 82 ? 1.563 3.439 16.5 1 96.62 82 HIS A O 1
ATOM 602 N N . LEU A 1 83 ? 1.985 4.754 18.234 1 94.31 83 LEU A N 1
ATOM 603 C CA . LEU A 1 83 ? 1.798 3.732 19.266 1 94.31 83 LEU A CA 1
ATOM 604 C C . LEU A 1 83 ? 0.372 3.189 19.234 1 94.31 83 LEU A C 1
ATOM 606 O O . LEU A 1 83 ? 0.129 2.049 19.641 1 94.31 83 LEU A O 1
ATOM 610 N N . ASP A 1 84 ? -0.533 3.971 18.766 1 92.88 84 ASP A N 1
ATOM 611 C CA . ASP A 1 84 ? -1.931 3.549 18.781 1 92.88 84 ASP A CA 1
ATOM 612 C C . ASP A 1 84 ? -2.242 2.672 17.562 1 92.88 84 ASP A C 1
ATOM 614 O O . ASP A 1 84 ? -3.383 2.24 17.375 1 92.88 84 ASP A O 1
ATOM 618 N N . SER A 1 85 ? -1.219 2.42 16.75 1 94.81 85 SER A N 1
ATOM 619 C CA . SER A 1 85 ? -1.43 1.537 15.609 1 94.81 85 SER A CA 1
ATOM 620 C C . SER A 1 85 ? -1.941 0.171 16.047 1 94.81 85 SER A C 1
ATOM 622 O O . SER A 1 85 ? -1.47 -0.383 17.047 1 94.81 85 SER A O 1
ATOM 624 N N . ARG A 1 86 ? -2.816 -0.397 15.258 1 91 86 ARG A N 1
ATOM 625 C CA . ARG A 1 86 ? -3.354 -1.729 15.523 1 91 86 ARG A CA 1
ATOM 626 C C . ARG A 1 86 ? -2.271 -2.793 15.383 1 91 86 ARG A C 1
ATOM 628 O O . ARG A 1 86 ? -2.439 -3.924 15.844 1 91 86 ARG A O 1
ATOM 635 N N . ARG A 1 87 ? -1.206 -2.408 14.75 1 89.44 87 ARG A N 1
ATOM 636 C CA . ARG A 1 87 ? -0.107 -3.344 14.531 1 89.44 87 ARG A CA 1
ATOM 637 C C . ARG A 1 87 ? 0.741 -3.492 15.789 1 89.44 87 ARG A C 1
ATOM 639 O O . ARG A 1 87 ? 1.57 -4.402 15.883 1 89.44 87 ARG A O 1
ATOM 646 N N . LEU A 1 88 ? 0.524 -2.555 16.594 1 87.31 88 LEU A N 1
ATOM 647 C CA . LEU A 1 88 ? 1.328 -2.561 17.812 1 87.31 88 LEU A CA 1
ATOM 648 C C . LEU A 1 88 ? 0.491 -2.986 19.016 1 87.31 88 LEU A C 1
ATOM 650 O O . LEU A 1 88 ? -0.727 -2.795 19.031 1 87.31 88 LEU A O 1
ATOM 654 N N . ASP A 1 89 ? 1.08 -3.721 19.891 1 73.19 89 ASP A N 1
ATOM 655 C CA . ASP A 1 89 ? 0.379 -4.246 21.047 1 73.19 89 ASP A CA 1
ATOM 656 C C . ASP A 1 89 ? 0.362 -3.223 22.188 1 73.19 89 ASP A C 1
ATOM 658 O O . ASP A 1 89 ? 0.889 -3.48 23.266 1 73.19 89 ASP A O 1
ATOM 662 N N . VAL A 1 90 ? 0.129 -2.049 21.938 1 64.69 90 VAL A N 1
ATOM 663 C CA . VAL A 1 90 ? 0.275 -1.089 23.016 1 64.69 90 VAL A CA 1
ATOM 664 C C . VAL A 1 90 ? -1.089 -0.809 23.641 1 64.69 90 VAL A C 1
ATOM 666 O O . VAL A 1 90 ? -1.17 -0.281 24.766 1 64.69 90 VAL A O 1
ATOM 669 N N . ALA A 1 91 ? -2.1 -1.018 22.875 1 58.28 91 ALA A N 1
ATOM 670 C CA . ALA A 1 91 ? -3.436 -0.752 23.406 1 58.28 91 ALA A CA 1
ATOM 671 C C . ALA A 1 91 ? -3.654 -1.472 24.734 1 58.28 91 ALA A C 1
ATOM 673 O O . ALA A 1 91 ? -4.5 -1.066 25.531 1 58.28 91 ALA A O 1
ATOM 674 N N . ALA A 1 92 ? -2.711 -2.332 24.859 1 57.94 92 ALA A N 1
ATOM 675 C CA . ALA A 1 92 ? -2.951 -3.119 26.062 1 57.94 92 ALA A CA 1
ATOM 676 C C . ALA A 1 92 ? -2.412 -2.406 27.297 1 57.94 92 ALA A C 1
ATOM 678 O O . ALA A 1 92 ? -2.795 -2.729 28.422 1 57.94 92 ALA A O 1
ATOM 679 N N . ASP A 1 93 ? -1.55 -1.452 27 1 70.62 93 ASP A N 1
ATOM 680 C CA . ASP A 1 93 ? -1.054 -0.717 28.156 1 70.62 93 ASP A CA 1
ATOM 681 C C . ASP A 1 93 ? -1.933 0.496 28.453 1 70.62 93 ASP A C 1
ATOM 683 O O . ASP A 1 93 ? -1.713 1.578 27.906 1 70.62 93 ASP A O 1
ATOM 687 N N . ARG A 1 94 ? -2.789 0.292 29.328 1 68.75 94 ARG A N 1
ATOM 688 C CA . ARG A 1 94 ? -3.787 1.291 29.703 1 68.75 94 ARG A CA 1
ATOM 689 C C . ARG A 1 94 ? -3.123 2.562 30.219 1 68.75 94 ARG A C 1
ATOM 691 O O . ARG A 1 94 ? -3.682 3.654 30.094 1 68.75 94 ARG A O 1
ATOM 698 N N . SER A 1 95 ? -1.914 2.41 30.719 1 78.5 95 SER A N 1
ATOM 699 C CA . SER A 1 95 ? -1.259 3.564 31.328 1 78.5 95 SER A CA 1
ATOM 700 C C . SER A 1 95 ? -0.778 4.551 30.266 1 78.5 95 SER A C 1
ATOM 702 O O . SER A 1 95 ? -0.58 5.73 30.547 1 78.5 95 SER A O 1
ATOM 704 N N . ARG A 1 96 ? -0.743 4.176 29 1 83.38 96 ARG A N 1
ATOM 705 C CA . ARG A 1 96 ? -0.23 5.039 27.953 1 83.38 96 ARG A CA 1
ATOM 706 C C . ARG A 1 96 ? -1.369 5.727 27.203 1 83.38 96 ARG A C 1
ATOM 708 O O . ARG A 1 96 ? -1.159 6.746 26.547 1 83.38 96 ARG A O 1
ATOM 715 N N . ARG A 1 97 ? -2.498 5.27 27.406 1 83.75 97 ARG A N 1
ATOM 716 C CA . ARG A 1 97 ? -3.631 5.672 26.578 1 83.75 97 ARG A CA 1
ATOM 717 C C . ARG A 1 97 ? -3.887 7.168 26.703 1 83.75 97 ARG A C 1
ATOM 719 O O . ARG A 1 97 ? -4.059 7.855 25.688 1 83.75 97 ARG A O 1
ATOM 726 N N . PRO A 1 98 ? -3.871 7.727 27.969 1 86.44 98 PRO A N 1
ATOM 727 C CA . PRO A 1 98 ? -4.156 9.164 28.062 1 86.44 98 PRO A CA 1
ATOM 728 C C . PRO A 1 98 ? -3.072 10.023 27.422 1 86.44 98 PRO A C 1
ATOM 730 O O . PRO A 1 98 ? -3.281 11.219 27.203 1 86.44 98 PRO A O 1
ATOM 733 N N . HIS A 1 99 ? -1.934 9.383 27.062 1 90.44 99 HIS A N 1
ATOM 734 C CA . HIS A 1 99 ? -0.798 10.148 26.562 1 90.44 99 HIS A CA 1
ATOM 735 C C . HIS A 1 99 ? -0.516 9.844 25.109 1 90.44 99 HIS A C 1
ATOM 737 O O . HIS A 1 99 ? 0.535 10.219 24.578 1 90.44 99 HIS A O 1
ATOM 743 N N . LEU A 1 100 ? -1.443 9.219 24.484 1 93.06 100 LEU A N 1
ATOM 744 C CA . LEU A 1 100 ? -1.218 8.844 23.094 1 93.06 100 LEU A CA 1
ATOM 745 C C . LEU A 1 100 ? -0.932 10.07 22.234 1 93.06 100 LEU A C 1
ATOM 747 O O . LEU A 1 100 ? -0.059 10.039 21.359 1 93.06 100 LEU A O 1
ATOM 751 N N . TRP A 1 101 ? -1.657 11.148 22.531 1 95.75 101 TRP A N 1
ATOM 752 C CA . TRP A 1 101 ? -1.463 12.383 21.781 1 95.75 101 TRP A CA 1
ATOM 753 C C . TRP A 1 101 ? -0.034 12.898 21.922 1 95.75 101 TRP A C 1
ATOM 755 O O . TRP A 1 101 ? 0.581 13.336 20.953 1 95.75 101 TRP A O 1
ATOM 765 N N . LEU A 1 102 ? 0.52 12.781 23.062 1 95.88 102 LEU A N 1
ATOM 766 C CA . LEU A 1 102 ? 1.87 13.25 23.359 1 95.88 102 LEU A CA 1
ATOM 767 C C . LEU A 1 102 ? 2.912 12.352 22.688 1 95.88 102 LEU A C 1
ATOM 769 O O . LEU A 1 102 ? 3.91 12.836 22.156 1 95.88 102 LEU A O 1
ATOM 773 N N . TYR A 1 103 ? 2.664 11.086 22.75 1 95.19 103 TYR A N 1
ATOM 774 C CA . TYR A 1 103 ? 3.566 10.141 22.094 1 95.19 103 TYR A CA 1
ATOM 775 C C . TYR A 1 103 ? 3.646 10.422 20.594 1 95.19 103 TYR A C 1
ATOM 777 O O . TYR A 1 103 ? 4.715 10.305 20 1 95.19 103 TYR A O 1
ATOM 785 N N . ARG A 1 104 ? 2.539 10.781 19.984 1 97.06 104 ARG A N 1
ATOM 786 C CA . ARG A 1 104 ? 2.531 11.094 18.562 1 97.06 104 ARG A CA 1
ATOM 787 C C . ARG A 1 104 ? 3.408 12.305 18.266 1 97.06 104 ARG A C 1
ATOM 789 O O . ARG A 1 104 ? 4.172 12.305 17.297 1 97.06 104 ARG A O 1
ATOM 796 N N . VAL A 1 105 ? 3.252 13.305 19.062 1 97.94 105 VAL A N 1
ATOM 797 C CA . VAL A 1 105 ? 4.047 14.516 18.859 1 97.94 105 VAL A CA 1
ATOM 798 C C . VAL A 1 105 ? 5.531 14.188 19.016 1 97.94 105 VAL A C 1
ATOM 800 O O . VAL A 1 105 ? 6.363 14.633 18.219 1 97.94 105 VAL A O 1
ATOM 803 N N . ARG A 1 106 ? 5.852 13.406 20 1 97.12 106 ARG A N 1
ATOM 804 C CA . ARG A 1 106 ? 7.234 13 20.234 1 97.12 106 ARG A CA 1
ATOM 805 C C . ARG A 1 106 ? 7.754 12.156 19.078 1 97.12 106 ARG A C 1
ATOM 807 O O . ARG A 1 106 ? 8.922 12.266 18.688 1 97.12 106 ARG A O 1
ATOM 814 N N . ASP A 1 107 ? 6.918 11.273 18.562 1 98.12 107 ASP A N 1
ATOM 815 C CA . ASP A 1 107 ? 7.289 10.508 17.375 1 98.12 107 ASP A CA 1
ATOM 816 C C . ASP A 1 107 ? 7.676 11.438 16.219 1 98.12 107 ASP A C 1
ATOM 818 O O . ASP A 1 107 ? 8.703 11.234 15.57 1 98.12 107 ASP A O 1
ATOM 822 N N . MET A 1 108 ? 6.855 12.453 15.992 1 98.69 108 MET A N 1
ATOM 823 C CA . MET A 1 108 ? 7.098 13.375 14.883 1 98.69 108 MET A CA 1
ATOM 824 C C . MET A 1 108 ? 8.383 14.164 15.102 1 98.69 108 MET A C 1
ATOM 826 O O . MET A 1 108 ? 9.148 14.383 14.164 1 98.69 108 MET A O 1
ATOM 830 N N . LYS A 1 109 ? 8.602 14.586 16.281 1 98.31 109 LYS A N 1
ATOM 831 C CA . LYS A 1 109 ? 9.836 15.312 16.578 1 98.31 109 LYS A CA 1
ATOM 832 C C . LYS A 1 109 ? 11.055 14.406 16.438 1 98.31 109 LYS A C 1
ATOM 834 O O . LYS A 1 109 ? 12.117 14.859 15.992 1 98.31 109 LYS A O 1
ATOM 839 N N . ARG A 1 110 ? 10.898 13.117 16.844 1 98.19 110 ARG A N 1
ATOM 840 C CA . ARG A 1 110 ? 11.977 12.156 16.641 1 98.19 110 ARG A CA 1
ATOM 841 C C . ARG A 1 110 ? 12.312 12.016 15.156 1 98.19 110 ARG A C 1
ATOM 843 O O . ARG A 1 110 ? 13.477 11.875 14.789 1 98.19 110 ARG A O 1
ATOM 850 N N . ILE A 1 111 ? 11.328 12.031 14.359 1 98.81 111 ILE A N 1
ATOM 851 C CA . ILE A 1 111 ? 11.508 11.984 12.914 1 98.81 111 ILE A CA 1
ATOM 852 C C . ILE A 1 111 ? 12.273 13.227 12.445 1 98.81 111 ILE A C 1
ATOM 854 O O . ILE A 1 111 ? 13.242 13.117 11.703 1 98.81 111 ILE A O 1
ATOM 858 N N . LEU A 1 112 ? 11.867 14.398 12.898 1 98.88 112 LEU A N 1
ATOM 859 C CA . LEU A 1 112 ? 12.516 15.648 12.516 1 98.88 112 LEU A CA 1
ATOM 860 C C . LEU A 1 112 ? 13.984 15.656 12.938 1 98.88 112 LEU A C 1
ATOM 862 O O . LEU A 1 112 ? 14.852 16.078 12.172 1 98.88 112 LEU A O 1
ATOM 866 N N . ASP A 1 113 ? 14.234 15.109 14.133 1 98.31 113 ASP A N 1
ATOM 867 C CA . ASP A 1 113 ? 15.602 15.023 14.641 1 98.31 113 ASP A CA 1
ATOM 868 C C . ASP A 1 113 ? 16.438 14.062 13.805 1 98.31 113 ASP A C 1
ATOM 870 O O . ASP A 1 113 ? 17.656 14.172 13.758 1 98.31 113 ASP A O 1
ATOM 874 N N . GLY A 1 114 ? 15.766 13.133 13.188 1 98.44 114 GLY A N 1
ATOM 875 C CA . GLY A 1 114 ? 16.453 12.062 12.492 1 98.44 114 GLY A CA 1
ATOM 876 C C . GLY A 1 114 ? 16.359 12.164 10.984 1 98.44 114 GLY A C 1
ATOM 877 O O . GLY A 1 114 ? 16.531 11.172 10.273 1 98.44 114 GLY A O 1
ATOM 878 N N . LEU A 1 115 ? 16.047 13.312 10.445 1 98.75 115 LEU A N 1
ATOM 879 C CA . LEU A 1 115 ? 15.805 13.461 9.016 1 98.75 115 LEU A CA 1
ATOM 880 C C . LEU A 1 115 ? 17.047 13.062 8.219 1 98.75 115 LEU A C 1
ATOM 882 O O . LEU A 1 115 ? 16.922 12.477 7.133 1 98.75 115 LEU A O 1
ATOM 886 N N . ASP A 1 116 ? 18.234 13.352 8.742 1 98.5 116 ASP A N 1
ATOM 887 C CA . ASP A 1 116 ? 19.453 12.984 8.039 1 98.5 116 ASP A CA 1
ATOM 888 C C . ASP A 1 116 ? 19.594 11.469 7.93 1 98.5 116 ASP A C 1
ATOM 890 O O . ASP A 1 116 ? 19.969 10.945 6.879 1 98.5 116 ASP A O 1
ATOM 894 N N . VAL A 1 117 ? 19.297 10.781 9.008 1 98.44 117 VAL A N 1
ATOM 895 C CA . VAL A 1 117 ? 19.359 9.328 9.047 1 98.44 117 VAL A CA 1
ATOM 896 C C . VAL A 1 117 ? 18.344 8.734 8.086 1 98.44 117 VAL A C 1
ATOM 898 O O . VAL A 1 117 ? 18.641 7.793 7.348 1 98.44 117 VAL A O 1
ATOM 901 N N . LEU A 1 118 ? 17.156 9.25 8.086 1 98.88 118 LEU A N 1
ATOM 902 C CA . LEU A 1 118 ? 16.094 8.781 7.219 1 98.88 118 LEU A CA 1
ATOM 903 C C . LEU A 1 118 ? 16.438 8.984 5.75 1 98.88 118 LEU A C 1
ATOM 905 O O . LEU A 1 118 ? 16.266 8.086 4.93 1 98.88 118 LEU A O 1
ATOM 909 N N . GLU A 1 119 ? 16.922 10.164 5.461 1 98.81 119 GLU A N 1
ATOM 910 C CA . GLU A 1 119 ? 17.344 10.477 4.098 1 98.81 119 GLU A CA 1
ATOM 911 C C . GLU A 1 119 ? 18.438 9.508 3.633 1 98.81 119 GLU A C 1
ATOM 913 O O . GLU A 1 119 ? 18.359 8.984 2.518 1 98.81 119 GLU A O 1
ATOM 918 N N . ALA A 1 120 ? 19.375 9.242 4.469 1 98.56 120 ALA A N 1
ATOM 919 C CA . ALA A 1 120 ? 20.516 8.383 4.133 1 98.56 120 ALA A CA 1
ATOM 920 C C . ALA A 1 120 ? 20.062 6.93 3.98 1 98.56 120 ALA A C 1
ATOM 922 O O . ALA A 1 120 ? 20.75 6.137 3.322 1 98.56 120 ALA A O 1
ATOM 923 N N . SER A 1 121 ? 18.938 6.59 4.543 1 98.56 121 SER A N 1
ATOM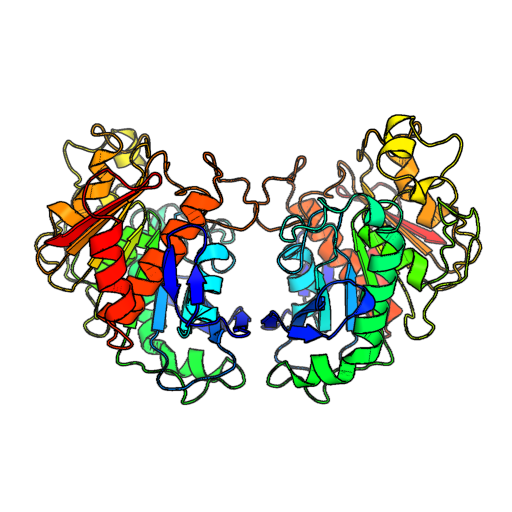 924 C CA . SER A 1 121 ? 18.453 5.211 4.535 1 98.56 121 SER A CA 1
ATOM 925 C C . SER A 1 121 ? 17.734 4.883 3.223 1 98.56 121 SER A C 1
ATOM 927 O O . SER A 1 121 ? 17.469 3.715 2.932 1 98.56 121 SER A O 1
ATOM 929 N N . VAL A 1 122 ? 17.391 5.824 2.418 1 98.75 122 VAL A N 1
ATOM 930 C CA . VAL A 1 122 ? 16.734 5.621 1.124 1 98.75 122 VAL A CA 1
ATOM 931 C C . VAL A 1 122 ? 17.781 5.688 0.011 1 98.75 122 VAL A C 1
ATOM 933 O O . VAL A 1 122 ? 18.359 6.746 -0.249 1 98.75 122 VAL A O 1
ATOM 936 N N . PRO A 1 123 ? 18 4.574 -0.647 1 98.31 123 PRO A N 1
ATOM 937 C CA . PRO A 1 123 ? 18.984 4.613 -1.729 1 98.31 123 PRO A CA 1
ATOM 938 C C . PRO A 1 123 ? 18.688 5.703 -2.758 1 98.31 123 PRO A C 1
ATOM 940 O O . PRO A 1 123 ? 17.562 5.801 -3.258 1 98.31 123 PRO A O 1
ATOM 943 N N . GLY A 1 124 ? 19.703 6.609 -3.039 1 97.25 124 GLY A N 1
ATOM 944 C CA . GLY A 1 124 ? 19.594 7.613 -4.086 1 97.25 124 GLY A CA 1
ATOM 945 C C . GLY A 1 124 ? 19.016 8.93 -3.592 1 97.25 124 GLY A C 1
ATOM 946 O O . GLY A 1 124 ? 18.922 9.898 -4.352 1 97.25 124 GLY A O 1
ATOM 947 N N . LEU A 1 125 ? 18.703 9.008 -2.254 1 98.69 125 LEU A N 1
ATOM 948 C CA . LEU A 1 125 ? 18 10.203 -1.783 1 98.69 125 LEU A CA 1
ATOM 949 C C . LEU A 1 125 ? 18.969 11.172 -1.118 1 98.69 125 LEU A C 1
ATOM 951 O O . LEU A 1 125 ? 18.656 12.352 -0.954 1 98.69 125 LEU A O 1
ATOM 955 N N . THR A 1 126 ? 20.203 10.727 -0.685 1 98.31 126 THR A N 1
ATOM 956 C CA . THR A 1 126 ? 21.141 11.547 0.072 1 98.31 126 THR A CA 1
ATOM 957 C C . THR A 1 126 ? 21.438 12.844 -0.667 1 98.31 126 THR A C 1
ATOM 959 O O . THR A 1 126 ? 21.828 12.828 -1.834 1 98.31 126 THR A O 1
ATOM 962 N N . GLY A 1 127 ? 21.203 13.93 -0.02 1 98.38 127 GLY A N 1
ATOM 963 C CA . GLY A 1 127 ? 21.547 15.234 -0.551 1 98.38 127 GLY A CA 1
ATOM 964 C C . GLY A 1 127 ? 20.438 15.875 -1.351 1 98.38 127 GLY A C 1
ATOM 965 O O . GLY A 1 127 ? 20.547 17.016 -1.812 1 98.38 127 GLY A O 1
ATOM 966 N N . ARG A 1 128 ? 19.297 15.227 -1.46 1 98.69 128 ARG A N 1
ATOM 967 C CA . ARG A 1 128 ? 18.266 15.719 -2.367 1 98.69 128 ARG A CA 1
ATOM 968 C C . ARG A 1 128 ? 17.109 16.359 -1.596 1 98.69 128 ARG A C 1
ATOM 970 O O . ARG A 1 128 ? 16.328 17.125 -2.162 1 98.69 128 ARG A O 1
ATOM 977 N N . ALA A 1 129 ? 16.984 16.109 -0.33 1 98.81 129 ALA A N 1
ATOM 978 C CA . ALA A 1 129 ? 15.891 16.672 0.467 1 98.81 129 ALA A CA 1
ATOM 979 C C . ALA A 1 129 ? 16.266 18.047 0.992 1 98.81 129 ALA A C 1
ATOM 981 O O . ALA A 1 129 ? 17.422 18.312 1.313 1 98.81 129 ALA A O 1
ATOM 982 N N . ASP A 1 130 ? 15.344 18.938 1.066 1 98.81 130 ASP A N 1
ATOM 983 C CA . ASP A 1 130 ? 15.516 20.266 1.675 1 98.81 130 ASP A CA 1
ATOM 984 C C . ASP A 1 130 ? 14.898 20.297 3.072 1 98.81 130 ASP A C 1
ATOM 986 O O . ASP A 1 130 ? 13.703 20.547 3.223 1 98.81 130 ASP A O 1
ATOM 990 N N . HIS A 1 131 ? 15.688 20.203 4.062 1 98.31 131 HIS A N 1
ATOM 991 C CA . HIS A 1 131 ? 15.258 20.078 5.449 1 98.31 131 HIS A CA 1
ATOM 992 C C . HIS A 1 131 ? 14.734 21.406 5.992 1 98.31 131 HIS A C 1
ATOM 994 O O . HIS A 1 131 ? 14.211 21.453 7.105 1 98.31 131 HIS A O 1
ATOM 1000 N N . ARG A 1 132 ? 14.766 22.469 5.219 1 98.12 132 ARG A N 1
ATOM 1001 C CA . ARG A 1 132 ? 14.281 23.766 5.664 1 98.12 132 ARG A CA 1
ATOM 1002 C C . ARG A 1 132 ? 12.828 23.969 5.262 1 98.12 132 ARG A C 1
ATOM 1004 O O . ARG A 1 132 ? 12.18 24.922 5.707 1 98.12 132 ARG A O 1
ATOM 1011 N N . ARG A 1 133 ? 12.328 23.156 4.414 1 98.75 133 ARG A N 1
ATOM 1012 C CA . ARG A 1 133 ? 10.953 23.234 3.934 1 98.75 133 ARG A CA 1
ATOM 1013 C C . ARG A 1 133 ? 10.164 21.984 4.348 1 98.75 133 ARG A C 1
ATOM 1015 O O . ARG A 1 133 ? 9.992 21.062 3.553 1 98.75 133 ARG A O 1
ATOM 1022 N N . ILE A 1 134 ? 9.672 22.031 5.582 1 98.94 134 ILE A N 1
ATOM 1023 C CA . ILE A 1 134 ? 8.977 20.891 6.16 1 98.94 134 ILE A CA 1
ATOM 1024 C C . ILE A 1 134 ? 7.523 21.266 6.457 1 98.94 134 ILE A C 1
ATOM 1026 O O . ILE A 1 134 ? 7.262 22.281 7.121 1 98.94 134 ILE A O 1
ATOM 1030 N N . VAL A 1 135 ? 6.609 20.531 5.926 1 98.94 135 VAL A N 1
ATOM 1031 C CA . VAL A 1 135 ? 5.188 20.672 6.203 1 98.94 135 VAL A CA 1
ATOM 1032 C C . VAL A 1 135 ? 4.691 19.469 7 1 98.94 135 VAL A C 1
ATOM 1034 O O . VAL A 1 135 ? 5.039 18.328 6.691 1 98.94 135 VAL A O 1
ATOM 1037 N N . ALA A 1 136 ? 3.943 19.672 8.086 1 98.94 136 ALA A N 1
ATOM 1038 C CA . ALA A 1 136 ? 3.285 18.578 8.82 1 98.94 136 ALA A CA 1
ATOM 1039 C C . ALA A 1 136 ? 1.858 18.375 8.32 1 98.94 136 ALA A C 1
ATOM 1041 O O . ALA A 1 136 ? 1.091 19.328 8.195 1 98.94 136 ALA A O 1
ATOM 1042 N N . ALA A 1 137 ? 1.529 17.172 7.973 1 98.94 137 ALA A N 1
ATOM 1043 C CA . ALA A 1 137 ? 0.184 16.828 7.527 1 98.94 137 ALA A CA 1
ATOM 1044 C C . ALA A 1 137 ? -0.354 15.625 8.305 1 98.94 137 ALA A C 1
ATOM 1046 O O . ALA A 1 137 ? 0.418 14.828 8.844 1 98.94 137 ALA A O 1
ATOM 1047 N N . GLY A 1 138 ? -1.629 15.484 8.375 1 98.88 138 GLY A N 1
ATOM 1048 C CA . GLY A 1 138 ? -2.219 14.328 9.031 1 98.88 138 GLY A CA 1
ATOM 1049 C C . GLY A 1 138 ? -3.729 14.266 8.891 1 98.88 138 GLY A C 1
ATOM 1050 O O . GLY A 1 138 ? -4.359 15.25 8.5 1 98.88 138 GLY A O 1
ATOM 1051 N N . HIS A 1 139 ? -4.273 13.133 9.148 1 98.81 139 HIS A N 1
ATOM 1052 C CA . HIS A 1 139 ? -5.707 12.875 9.07 1 98.81 139 HIS A CA 1
ATOM 1053 C C . HIS A 1 139 ? -6.281 12.523 10.438 1 98.81 139 HIS A C 1
ATOM 1055 O O . HIS A 1 139 ? -5.727 11.695 11.156 1 98.81 139 HIS A O 1
ATOM 1061 N N . SER A 1 140 ? -7.438 13.148 10.758 1 98.31 140 SER A N 1
ATOM 1062 C CA . SER A 1 140 ? -8.125 12.828 12.008 1 98.31 140 SER A CA 1
ATOM 1063 C C . SER A 1 140 ? -7.207 13.031 13.211 1 98.31 140 SER A C 1
ATOM 1065 O O . SER A 1 140 ? -6.68 14.125 13.414 1 98.31 140 SER A O 1
ATOM 1067 N N . PHE A 1 141 ? -6.852 12.039 13.992 1 98.12 141 PHE A N 1
ATOM 1068 C CA . PHE A 1 141 ? -5.918 12.141 15.109 1 98.12 141 PHE A CA 1
ATOM 1069 C C . PHE A 1 141 ? -4.566 12.664 14.633 1 98.12 141 PHE A C 1
ATOM 1071 O O . PHE A 1 141 ? -3.902 13.422 15.352 1 98.12 141 PHE A O 1
ATOM 1078 N N . GLY A 1 142 ? -4.16 12.305 13.43 1 98.75 142 GLY A N 1
ATOM 1079 C CA . GLY A 1 142 ? -2.926 12.812 12.844 1 98.75 142 GLY A CA 1
ATOM 1080 C C . GLY A 1 142 ? -2.98 14.289 12.523 1 98.75 142 GLY A C 1
ATOM 1081 O O . GLY A 1 142 ? -1.958 14.977 12.562 1 98.75 142 GLY A O 1
ATOM 1082 N N . GLY A 1 143 ? -4.176 14.734 12.164 1 98.81 143 GLY A N 1
ATOM 1083 C CA . GLY A 1 143 ? -4.344 16.172 11.969 1 98.81 143 GLY A CA 1
ATOM 1084 C C . GLY A 1 143 ? -4.102 16.969 13.227 1 98.81 143 GLY A C 1
ATOM 1085 O O . GLY A 1 143 ? -3.527 18.062 13.172 1 98.81 143 GLY A O 1
ATOM 1086 N N . GLN A 1 144 ? -4.566 16.453 14.359 1 98.56 144 GLN A N 1
ATOM 1087 C CA . GLN A 1 144 ? -4.254 17.094 15.633 1 98.56 144 GLN A CA 1
ATOM 1088 C C . GLN A 1 144 ? -2.744 17.141 15.867 1 98.56 144 GLN A C 1
ATOM 1090 O O . GLN A 1 144 ? -2.213 18.156 16.312 1 98.56 144 GLN A O 1
ATOM 1095 N N . THR A 1 145 ? -2.084 15.992 15.562 1 98.81 145 THR A N 1
ATOM 1096 C CA . THR A 1 145 ? -0.636 15.922 15.719 1 98.81 145 THR A CA 1
ATOM 1097 C C . THR A 1 145 ? 0.051 17 14.883 1 98.81 145 THR A C 1
ATOM 1099 O O . THR A 1 145 ? 0.923 17.719 15.375 1 98.81 145 THR A O 1
ATOM 1102 N N . ALA A 1 146 ? -0.362 17.141 13.672 1 98.88 146 ALA A N 1
ATOM 1103 C CA . ALA A 1 146 ? 0.184 18.172 12.789 1 98.88 146 ALA A CA 1
ATOM 1104 C C . ALA A 1 146 ? -0.086 19.562 13.336 1 98.88 146 ALA A C 1
ATOM 1106 O O . ALA A 1 146 ? 0.783 20.438 13.281 1 98.88 146 ALA A O 1
ATOM 1107 N N . GLY A 1 147 ? -1.269 19.734 13.844 1 98.75 147 GLY A N 1
ATOM 1108 C CA . GLY A 1 147 ? -1.626 21.016 14.438 1 98.75 147 GLY A CA 1
ATOM 1109 C C . GLY A 1 147 ? -0.754 21.375 15.625 1 98.75 147 GLY A C 1
ATOM 1110 O O . GLY A 1 147 ? -0.35 22.531 15.766 1 98.75 147 GLY A O 1
ATOM 1111 N N . ILE A 1 148 ? -0.478 20.422 16.422 1 98.81 148 ILE A N 1
ATOM 1112 C CA . ILE A 1 148 ? 0.339 20.656 17.609 1 98.81 148 ILE A CA 1
ATOM 1113 C C . ILE A 1 148 ? 1.735 21.109 17.188 1 98.81 148 ILE A C 1
ATOM 1115 O O . ILE A 1 148 ? 2.314 22.016 17.797 1 98.81 148 ILE A O 1
ATOM 1119 N N . LEU A 1 149 ? 2.252 20.578 16.141 1 98.88 149 LEU A N 1
ATOM 1120 C CA . LEU A 1 149 ? 3.596 20.891 15.664 1 98.88 149 LEU A CA 1
ATOM 1121 C C . LEU A 1 149 ? 3.67 22.344 15.164 1 98.88 149 LEU A C 1
ATOM 1123 O O . LEU A 1 149 ? 4.762 22.891 15 1 98.88 149 LEU A O 1
ATOM 1127 N N . VAL A 1 150 ? 2.475 22.984 14.938 1 98.56 150 VAL A N 1
ATOM 1128 C CA . VAL A 1 150 ? 2.51 24.359 14.453 1 98.56 150 VAL A CA 1
ATOM 1129 C C . VAL A 1 150 ? 1.853 25.281 15.477 1 98.56 150 VAL A C 1
ATOM 1131 O O . VAL A 1 150 ? 1.548 26.438 15.172 1 98.56 150 VAL A O 1
ATOM 1134 N N . GLY A 1 151 ? 1.529 24.766 16.672 1 98.25 151 GLY A N 1
ATOM 1135 C CA . GLY A 1 151 ? 1.194 25.719 17.703 1 98.25 151 GLY A CA 1
ATOM 1136 C C . GLY A 1 151 ? -0.07 25.359 18.469 1 98.25 151 GLY A C 1
ATOM 1137 O O . GLY A 1 151 ? -0.384 25.984 19.484 1 98.25 151 GLY A O 1
ATOM 1138 N N . LEU A 1 152 ? -0.842 24.344 17.984 1 98.5 152 LEU A N 1
ATOM 1139 C CA . LEU A 1 152 ? -1.996 23.891 18.75 1 98.5 152 LEU A CA 1
ATOM 1140 C C . LEU A 1 152 ? -1.579 23.484 20.156 1 98.5 152 LEU A C 1
ATOM 1142 O O . LEU A 1 152 ? -0.62 22.719 20.328 1 98.5 152 LEU A O 1
ATOM 1146 N N . ARG A 1 153 ? -2.287 24.016 21.156 1 98.31 153 ARG A N 1
ATOM 1147 C CA . ARG A 1 153 ? -2.047 23.609 22.531 1 98.31 153 ARG A CA 1
ATOM 1148 C C . ARG A 1 153 ? -3.107 22.625 23.016 1 98.31 153 ARG A C 1
ATOM 1150 O O . ARG A 1 153 ? -4.297 22.812 22.75 1 98.31 153 ARG A O 1
ATOM 1157 N N . VAL A 1 154 ? -2.625 21.578 23.562 1 97.62 154 VAL A N 1
ATOM 1158 C CA . VAL A 1 154 ? -3.48 20.562 24.156 1 97.62 154 VAL A CA 1
ATOM 1159 C C . VAL A 1 154 ? -3.182 20.438 25.656 1 97.62 154 VAL A C 1
ATOM 1161 O O . VAL A 1 154 ? -2.025 20.266 26.047 1 97.62 154 VAL A O 1
ATOM 1164 N N . ALA A 1 155 ? -4.199 20.578 26.469 1 96.38 155 ALA A N 1
ATOM 1165 C CA . ALA A 1 155 ? -4.008 20.344 27.906 1 96.38 155 ALA A CA 1
ATOM 1166 C C . ALA A 1 155 ? -3.883 18.844 28.188 1 96.38 155 ALA A C 1
ATOM 1168 O O . ALA A 1 155 ? -4.734 18.047 27.781 1 96.38 155 ALA A O 1
ATOM 1169 N N . ASP A 1 156 ? -2.811 18.531 28.875 1 95.38 156 ASP A N 1
ATOM 1170 C CA . ASP A 1 156 ? -2.652 17.156 29.312 1 95.38 156 ASP A CA 1
ATOM 1171 C C . ASP A 1 156 ? -3.84 16.703 30.156 1 95.38 156 ASP A C 1
ATOM 1173 O O . ASP A 1 156 ? -4.137 17.312 31.188 1 95.38 156 ASP A O 1
ATOM 1177 N N . PRO A 1 157 ? -4.457 15.664 29.734 1 92.38 157 PRO A N 1
ATOM 1178 C CA . PRO A 1 157 ? -5.676 15.281 30.453 1 92.38 157 PRO A CA 1
ATOM 1179 C C . PRO A 1 157 ? -5.398 14.859 31.891 1 92.38 157 PRO A C 1
ATOM 1181 O O . PRO A 1 157 ? -6.301 14.875 32.719 1 92.38 157 PRO A O 1
ATOM 1184 N N . MET A 1 158 ? -4.199 14.492 32.188 1 91.5 158 MET A N 1
ATOM 1185 C CA . MET A 1 158 ? -3.854 14.039 33.531 1 91.5 158 MET A CA 1
ATOM 1186 C C . MET A 1 158 ? -3.465 15.219 34.438 1 91.5 158 MET A C 1
ATOM 1188 O O . MET A 1 158 ? -3.828 15.258 35.625 1 91.5 158 MET A O 1
ATOM 1192 N N . THR A 1 159 ? -2.828 16.172 33.844 1 94.19 159 THR A N 1
ATOM 1193 C CA . THR A 1 159 ? -2.273 17.25 34.688 1 94.19 159 THR A CA 1
ATOM 1194 C C . THR A 1 159 ? -3.035 18.547 34.469 1 94.19 159 THR A C 1
ATOM 1196 O O . THR A 1 159 ? -2.932 19.469 35.281 1 94.19 159 THR A O 1
ATOM 1199 N N . GLY A 1 160 ? -3.652 18.688 33.344 1 94.44 160 GLY A N 1
ATOM 1200 C CA . GLY A 1 160 ? -4.348 19.906 33 1 94.44 160 GLY A CA 1
ATOM 1201 C C . GLY A 1 160 ? -3.428 20.984 32.438 1 94.44 160 GLY A C 1
ATOM 1202 O O . GLY A 1 160 ? -3.869 22.094 32.156 1 94.44 160 GLY A O 1
ATOM 1203 N N . ILE A 1 161 ? -2.215 20.641 32.219 1 95.81 161 ILE A N 1
ATOM 1204 C CA . ILE A 1 161 ? -1.214 21.609 31.781 1 95.81 161 ILE A CA 1
ATOM 1205 C C . ILE A 1 161 ? -1.07 21.562 30.266 1 95.81 161 ILE A C 1
ATOM 1207 O O . ILE A 1 161 ? -0.947 20.484 29.688 1 95.81 161 ILE A O 1
ATOM 1211 N N . ALA A 1 162 ? -1.176 22.734 29.672 1 96.81 162 ALA A N 1
ATOM 1212 C CA . ALA A 1 162 ? -0.909 22.875 28.25 1 96.81 162 ALA A CA 1
ATOM 1213 C C . ALA A 1 162 ? 0.485 23.453 28 1 96.81 162 ALA A C 1
ATOM 1215 O O . ALA A 1 162 ? 0.866 24.453 28.609 1 96.81 162 ALA A O 1
ATOM 1216 N N . ARG A 1 163 ? 1.252 22.734 27.203 1 96.81 163 ARG A N 1
ATOM 1217 C CA . ARG A 1 163 ? 2.592 23.203 26.859 1 96.81 163 ARG A CA 1
AT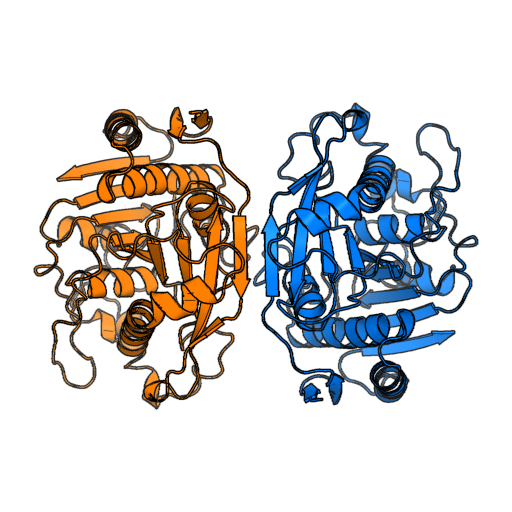OM 1218 C C . ARG A 1 163 ? 2.711 23.453 25.359 1 96.81 163 ARG A C 1
ATOM 1220 O O . ARG A 1 163 ? 1.929 22.906 24.578 1 96.81 163 ARG A O 1
ATOM 1227 N N . ASP A 1 164 ? 3.602 24.422 25.047 1 98.38 164 ASP A N 1
ATOM 1228 C CA . ASP A 1 164 ? 3.953 24.594 23.641 1 98.38 164 ASP A CA 1
ATOM 1229 C C . ASP A 1 164 ? 4.84 23.453 23.156 1 98.38 164 ASP A C 1
ATOM 1231 O O . ASP A 1 164 ? 6.012 23.359 23.531 1 98.38 164 ASP A O 1
ATOM 1235 N N . LEU A 1 165 ? 4.277 22.641 22.281 1 98.38 165 LEU A N 1
ATOM 1236 C CA . LEU A 1 165 ? 5.027 21.516 21.734 1 98.38 165 LEU A CA 1
ATOM 1237 C C . LEU A 1 165 ? 5.32 21.734 20.25 1 98.38 165 LEU A C 1
ATOM 1239 O O . LEU A 1 165 ? 5.668 20.781 19.547 1 98.38 165 LEU A O 1
ATOM 1243 N N . SER A 1 166 ? 5.184 22.953 19.781 1 98.56 166 SER A N 1
ATOM 1244 C CA . SER A 1 166 ? 5.477 23.25 18.375 1 98.56 166 SER A CA 1
ATOM 1245 C C . SER A 1 166 ? 6.949 23.016 18.062 1 98.56 166 SER A C 1
ATOM 1247 O O . SER A 1 166 ? 7.781 22.922 18.953 1 98.56 166 SER A O 1
ATOM 1249 N N . ASP A 1 167 ? 7.238 22.75 16.844 1 98.75 167 ASP A N 1
ATOM 1250 C CA . ASP A 1 167 ? 8.594 22.594 16.312 1 98.75 167 ASP A CA 1
ATOM 1251 C C . ASP A 1 167 ? 8.867 23.609 15.211 1 98.75 167 ASP A C 1
ATOM 1253 O O . ASP A 1 167 ? 8.242 23.578 14.148 1 98.75 167 ASP A O 1
ATOM 1257 N N . SER A 1 168 ? 9.805 24.5 15.375 1 98.38 168 SER A N 1
ATOM 1258 C CA . SER A 1 168 ? 10.047 25.641 14.492 1 98.38 168 SER A CA 1
ATOM 1259 C C . SER A 1 168 ? 10.484 25.188 13.109 1 98.38 168 SER A C 1
ATOM 1261 O O . SER A 1 168 ? 10.469 25.969 12.156 1 98.38 168 SER A O 1
ATOM 1263 N N . ARG A 1 169 ? 10.938 24.031 12.945 1 98.62 169 ARG A N 1
ATOM 1264 C CA . ARG A 1 169 ? 11.336 23.5 11.648 1 98.62 169 ARG A CA 1
ATOM 1265 C C . ARG A 1 169 ? 10.125 23.328 10.742 1 98.62 169 ARG A C 1
ATOM 1267 O O . ARG A 1 169 ? 10.258 23.281 9.516 1 98.62 169 ARG A O 1
ATOM 1274 N N . VAL A 1 170 ? 8.906 23.125 11.281 1 98.94 170 VAL A N 1
ATOM 1275 C CA . VAL A 1 170 ? 7.684 22.922 10.516 1 98.94 170 VAL A CA 1
ATOM 1276 C C . VAL A 1 170 ? 7.105 24.281 10.109 1 98.94 170 VAL A C 1
ATOM 1278 O O . VAL A 1 170 ? 6.742 25.094 10.969 1 98.94 170 VAL A O 1
ATOM 1281 N N . ILE A 1 171 ? 6.906 24.484 8.781 1 98.69 171 ILE A N 1
ATOM 1282 C CA . ILE A 1 171 ? 6.629 25.844 8.32 1 98.69 171 ILE A CA 1
ATOM 1283 C C . ILE A 1 171 ? 5.141 25.984 8.016 1 98.69 171 ILE A C 1
ATOM 1285 O O . ILE A 1 171 ? 4.641 27.094 7.828 1 98.69 171 ILE A O 1
ATOM 1289 N N . ALA A 1 172 ? 4.438 24.891 7.926 1 98.81 172 ALA A N 1
ATOM 1290 C CA . ALA A 1 172 ? 3.016 24.875 7.602 1 98.81 172 ALA A CA 1
ATOM 1291 C C . ALA A 1 172 ? 2.379 23.531 7.961 1 98.81 172 ALA A C 1
ATOM 1293 O O . ALA A 1 172 ? 3.078 22.578 8.328 1 98.81 172 ALA A O 1
ATOM 1294 N N . SER A 1 173 ? 1.025 23.469 7.902 1 98.81 173 SER A N 1
ATOM 1295 C CA . SER A 1 173 ? 0.342 22.219 8.211 1 98.81 173 SER A CA 1
ATOM 1296 C C . SER A 1 173 ? -0.803 21.953 7.238 1 98.81 173 SER A C 1
ATOM 1298 O O . SER A 1 173 ? -1.332 22.891 6.629 1 98.81 173 SER A O 1
ATOM 1300 N N . ILE A 1 174 ? -1.084 20.75 6.98 1 98.94 174 ILE A N 1
ATOM 1301 C CA . ILE A 1 174 ? -2.312 20.281 6.355 1 98.94 174 ILE A CA 1
ATOM 1302 C C . ILE A 1 174 ? -3.074 19.391 7.336 1 98.94 174 ILE A C 1
ATOM 1304 O O . ILE A 1 174 ? -2.572 18.344 7.75 1 98.94 174 ILE A O 1
ATOM 1308 N N . GLN A 1 175 ? -4.246 19.797 7.727 1 98.88 175 GLN A N 1
ATOM 1309 C CA . GLN A 1 175 ? -5.078 19.062 8.68 1 98.88 175 GLN A CA 1
ATOM 1310 C C . GLN A 1 175 ? -6.336 18.516 8 1 98.88 175 GLN A C 1
ATOM 1312 O O . GLN A 1 175 ? -7.23 19.281 7.641 1 98.88 175 GLN A O 1
ATOM 1317 N N . LEU A 1 176 ? -6.41 17.203 7.863 1 98.94 176 LEU A N 1
ATOM 1318 C CA . LEU A 1 176 ? -7.504 16.531 7.164 1 98.94 176 LEU A CA 1
ATOM 1319 C C . LEU A 1 176 ? -8.5 15.938 8.156 1 98.94 176 LEU A C 1
ATOM 1321 O O . LEU A 1 176 ? -8.148 15.062 8.945 1 98.94 176 LEU A O 1
ATOM 1325 N N . ALA A 1 177 ? -9.719 16.391 8.133 1 98.56 177 ALA A N 1
ATOM 1326 C CA . ALA A 1 177 ? -10.797 15.891 8.984 1 98.56 177 ALA A CA 1
ATOM 1327 C C . ALA A 1 177 ? -10.375 15.906 10.453 1 98.56 177 ALA A C 1
ATOM 1329 O O . ALA A 1 177 ? -10.477 14.883 11.141 1 98.56 177 ALA A O 1
ATOM 1330 N N . THR A 1 178 ? -9.938 16.969 10.945 1 98.38 178 THR A N 1
ATOM 1331 C CA . THR A 1 178 ? -9.312 17.109 12.258 1 98.38 178 THR A CA 1
ATOM 1332 C C . THR A 1 178 ? -10.312 17.656 13.273 1 98.38 178 THR A C 1
ATOM 1334 O O . THR A 1 178 ? -11.078 18.578 12.977 1 98.38 178 THR A O 1
ATOM 1337 N N . ALA A 1 179 ? -10.219 17.188 14.469 1 97.25 179 ALA A N 1
ATOM 1338 C CA . ALA A 1 179 ? -11.125 17.547 15.562 1 97.25 179 ALA A CA 1
ATOM 1339 C C . ALA A 1 179 ? -11.055 19.031 15.867 1 97.25 179 ALA A C 1
ATOM 1341 O O . ALA A 1 179 ? -9.992 19.656 15.766 1 97.25 179 ALA A O 1
ATOM 1342 N N . GLY A 1 180 ? -12.195 19.547 16.281 1 97.44 180 GLY A N 1
ATOM 1343 C CA . GLY A 1 180 ? -12.328 20.969 16.609 1 97.44 180 GLY A CA 1
ATOM 1344 C C . GLY A 1 180 ? -12.219 21.234 18.094 1 97.44 180 GLY A C 1
ATOM 1345 O O . GLY A 1 180 ? -11.484 20.562 18.812 1 97.44 180 GLY A O 1
ATOM 1346 N N . ARG A 1 181 ? -12.883 22.203 18.422 1 95.5 181 ARG A N 1
ATOM 1347 C CA . ARG A 1 181 ? -12.891 22.703 19.797 1 95.5 181 ARG A CA 1
ATOM 1348 C C . ARG A 1 181 ? -13.367 21.641 20.766 1 95.5 181 ARG A C 1
ATOM 1350 O O . ARG A 1 181 ? -14.273 20.859 20.453 1 95.5 181 ARG A O 1
ATOM 1357 N N . GLY A 1 182 ? -12.812 21.656 21.969 1 96.19 182 GLY A N 1
ATOM 1358 C CA . GLY A 1 182 ? -13.25 20.75 23.016 1 96.19 182 GLY A CA 1
ATOM 1359 C C . GLY A 1 182 ? -14.375 21.312 23.859 1 96.19 182 GLY A C 1
ATOM 1360 O O . GLY A 1 182 ? -15.281 21.969 23.344 1 96.19 182 GLY A O 1
ATOM 1361 N N . GLY A 1 183 ? -14.352 20.938 25.125 1 93.69 183 GLY A N 1
ATOM 1362 C CA . GLY A 1 183 ? -15.328 21.438 26.078 1 93.69 183 GLY A CA 1
ATOM 1363 C C . GLY A 1 183 ? -16.734 20.938 25.797 1 93.69 183 GLY A C 1
ATOM 1364 O O . GLY A 1 183 ? -16.953 19.734 25.641 1 93.69 183 GLY A O 1
ATOM 1365 N N . ASP A 1 184 ? -17.672 21.875 25.656 1 93.69 184 ASP A N 1
ATOM 1366 C CA . ASP A 1 184 ? -19.094 21.578 25.562 1 93.69 184 ASP A CA 1
ATOM 1367 C C . ASP A 1 184 ? -19.438 21 24.188 1 93.69 184 ASP A C 1
ATOM 1369 O O . ASP A 1 184 ? -20.531 20.438 24 1 93.69 184 ASP A O 1
ATOM 1373 N N . ASP A 1 185 ? -18.516 21.047 23.344 1 96.25 185 ASP A N 1
ATOM 1374 C CA . ASP A 1 185 ? -18.781 20.578 22 1 96.25 185 ASP A CA 1
ATOM 1375 C C . ASP A 1 185 ? -18.531 19.062 21.891 1 96.25 185 ASP A C 1
ATOM 1377 O O . ASP A 1 185 ? -18.875 18.453 20.891 1 96.25 185 ASP A O 1
ATOM 1381 N N . LEU A 1 186 ? -17.984 18.453 22.938 1 97.31 186 LEU A N 1
ATOM 1382 C CA . LEU A 1 186 ? -17.672 17.031 22.938 1 97.31 186 LEU A CA 1
ATOM 1383 C C . LEU A 1 186 ? -18.812 16.203 23.516 1 97.31 186 LEU A C 1
ATOM 1385 O O . LEU A 1 186 ? -19.484 16.641 24.453 1 97.31 186 LEU A O 1
ATOM 1389 N N . THR A 1 187 ? -19 15.047 22.938 1 97.25 187 THR A N 1
ATOM 1390 C CA . THR A 1 187 ? -19.938 14.086 23.531 1 97.25 187 THR A CA 1
ATOM 1391 C C . THR A 1 187 ? -19.297 13.398 24.734 1 97.25 187 THR A C 1
ATOM 1393 O O . THR A 1 187 ? -18.078 13.406 24.891 1 97.25 187 THR A O 1
ATOM 1396 N N . PRO A 1 188 ? -20.141 12.773 25.562 1 95.75 188 PRO A N 1
ATOM 1397 C CA . PRO A 1 188 ? -19.578 11.977 26.656 1 95.75 188 PRO A CA 1
ATOM 1398 C C . PRO A 1 188 ? -18.672 10.852 26.156 1 95.75 188 PRO A C 1
ATOM 1400 O O . PRO A 1 188 ? -17.656 10.547 26.797 1 95.75 188 PRO A O 1
ATOM 1403 N N . PHE A 1 189 ? -19.031 10.305 25.094 1 95.56 189 PHE A N 1
ATOM 1404 C CA . PHE A 1 189 ? -18.219 9.258 24.484 1 95.56 189 PHE A CA 1
ATOM 1405 C C . PHE A 1 189 ? -16.828 9.781 24.141 1 95.56 189 PHE A C 1
ATOM 1407 O O . PHE A 1 189 ? -15.828 9.125 24.438 1 95.56 189 PHE A O 1
ATOM 1414 N N . ALA A 1 190 ? -16.781 10.969 23.531 1 95.62 190 ALA A N 1
ATOM 1415 C CA . ALA A 1 190 ? -15.508 11.578 23.156 1 95.62 190 ALA A CA 1
ATOM 1416 C C . ALA A 1 190 ? -14.609 11.789 24.375 1 95.62 190 ALA A C 1
ATOM 1418 O O . ALA A 1 190 ? -13.406 11.523 24.312 1 95.62 190 ALA A O 1
ATOM 1419 N N . LEU A 1 191 ? -15.203 12.234 25.391 1 92.94 191 LEU A N 1
ATOM 1420 C CA . LEU A 1 191 ? -14.461 12.508 26.625 1 92.94 191 LEU A CA 1
ATOM 1421 C C . LEU A 1 191 ? -13.867 11.227 27.188 1 92.94 191 LEU A C 1
ATOM 1423 O O . LEU A 1 191 ? -12.789 11.25 27.797 1 92.94 191 LEU A O 1
ATOM 1427 N N . GLN A 1 192 ? -14.547 10.156 26.953 1 91.62 192 GLN A N 1
ATOM 1428 C CA . GLN A 1 192 ? -14.094 8.867 27.469 1 91.62 192 GLN A CA 1
ATOM 1429 C C . GLN A 1 192 ? -12.969 8.297 26.609 1 91.62 192 GLN A C 1
ATOM 1431 O O . GLN A 1 192 ? -11.977 7.793 27.141 1 91.62 192 GLN A O 1
ATOM 1436 N N . VAL A 1 193 ? -13.055 8.43 25.344 1 91.12 193 VAL A N 1
ATOM 1437 C CA . VAL A 1 193 ? -12.156 7.672 24.484 1 91.12 193 VAL A CA 1
ATOM 1438 C C . VAL A 1 193 ? -11.016 8.562 24 1 91.12 193 VAL A C 1
ATOM 1440 O O . VAL A 1 193 ? -9.969 8.07 23.578 1 91.12 193 VAL A O 1
ATOM 1443 N N . ALA A 1 194 ? -11.156 9.82 24.078 1 94.75 194 ALA A N 1
ATOM 1444 C CA . ALA A 1 194 ? -10.164 10.781 23.594 1 94.75 194 ALA A CA 1
ATOM 1445 C C . ALA A 1 194 ? -10.086 11.992 24.516 1 94.75 194 ALA A C 1
ATOM 1447 O O . ALA A 1 194 ? -10.352 13.125 24.094 1 94.75 194 ALA A O 1
ATOM 1448 N N . PRO A 1 195 ? -9.664 11.75 25.688 1 93.75 195 PRO A N 1
ATOM 1449 C CA . PRO A 1 195 ? -9.68 12.828 26.688 1 93.75 195 PRO A CA 1
ATOM 1450 C C . PRO A 1 195 ? -8.758 13.992 26.312 1 93.75 195 PRO A C 1
ATOM 1452 O O . PRO A 1 195 ? -8.938 15.109 26.797 1 93.75 195 PRO A O 1
ATOM 1455 N N . TRP A 1 196 ? -7.828 13.836 25.438 1 95 196 TRP A N 1
ATOM 1456 C CA . TRP A 1 196 ? -6.918 14.891 25 1 95 196 TRP A CA 1
ATOM 1457 C C . TRP A 1 196 ? -7.637 15.914 24.125 1 95 196 TRP A C 1
ATOM 1459 O O . TRP A 1 196 ? -7.078 16.953 23.797 1 95 196 TRP A O 1
ATOM 1469 N N . LEU A 1 197 ? -8.859 15.68 23.781 1 96.81 197 LEU A N 1
ATOM 1470 C CA . LEU A 1 197 ? -9.633 16.625 22.984 1 96.81 197 LEU A CA 1
ATOM 1471 C C . LEU A 1 197 ? -10.305 17.656 23.875 1 96.81 197 LEU A C 1
ATOM 1473 O O . LEU A 1 197 ? -10.805 18.672 23.375 1 96.81 197 LEU A O 1
ATOM 1477 N N . ARG A 1 198 ? -10.328 17.453 25.125 1 95.94 198 ARG A N 1
ATOM 1478 C CA . ARG A 1 198 ? -11.141 18.234 26.047 1 95.94 198 ARG A CA 1
ATOM 1479 C C . ARG A 1 198 ? -10.773 19.719 25.984 1 95.94 198 ARG A C 1
ATOM 1481 O O . ARG A 1 198 ? -11.664 20.578 25.969 1 95.94 198 ARG A O 1
ATOM 1488 N N . ASP A 1 199 ? -9.484 19.969 26.062 1 96.06 199 ASP A N 1
ATOM 1489 C CA . ASP A 1 199 ? -9.016 21.359 26.078 1 96.06 199 ASP A CA 1
ATOM 1490 C C . ASP A 1 199 ? -7.973 21.594 25 1 96.06 199 ASP A C 1
ATOM 1492 O O . ASP A 1 199 ? -6.781 21.359 25.203 1 96.06 199 ASP A O 1
ATOM 1496 N N . GLN A 1 200 ? -8.453 22.109 23.844 1 96.94 200 GLN A N 1
ATOM 1497 C CA . GLN A 1 200 ? -7.613 22.484 22.719 1 96.94 200 GLN A CA 1
ATOM 1498 C C . GLN A 1 200 ? -7.648 23.984 22.484 1 96.94 200 GLN A C 1
ATOM 1500 O O . GLN A 1 200 ? -8.711 24.609 22.562 1 96.94 200 GLN A O 1
ATOM 1505 N N . ASP A 1 201 ? -6.492 24.547 22.359 1 98.12 201 ASP A N 1
ATOM 1506 C CA . ASP A 1 201 ? -6.375 25.984 22.094 1 98.12 201 ASP A CA 1
ATOM 1507 C C . ASP A 1 201 ? -5.664 26.25 20.766 1 98.12 201 ASP A C 1
ATOM 1509 O O . ASP A 1 201 ? -4.449 26.078 20.672 1 98.12 201 ASP A O 1
ATOM 1513 N N . PHE A 1 202 ? -6.406 26.703 19.75 1 98.06 202 PHE A N 1
ATOM 1514 C CA . PHE A 1 202 ? -5.91 26.906 18.406 1 98.06 202 PHE A CA 1
ATOM 1515 C C . PHE A 1 202 ? -5.293 28.297 18.25 1 98.06 202 PHE A C 1
ATOM 1517 O O . PHE A 1 202 ? -4.699 28.609 17.219 1 98.06 202 PHE A O 1
ATOM 1524 N N . SER A 1 203 ? -5.402 29.156 19.234 1 97.25 203 SER A N 1
ATOM 1525 C CA . SER A 1 203 ? -5.133 30.594 19.094 1 97.25 203 SER A CA 1
ATOM 1526 C C . SER A 1 203 ? -3.637 30.859 18.953 1 97.25 203 SER A C 1
ATOM 1528 O O . SER A 1 203 ? -3.234 31.953 18.578 1 97.25 203 SER A O 1
ATOM 1530 N N . HIS A 1 204 ? -2.807 29.828 19.219 1 97.31 204 HIS A N 1
ATOM 1531 C CA . HIS A 1 204 ? -1.363 30.031 19.172 1 97.31 204 HIS A CA 1
ATOM 1532 C C . HIS A 1 204 ? -0.798 29.609 17.812 1 97.31 204 HIS A C 1
ATOM 1534 O O . HIS A 1 204 ? 0.397 29.781 17.562 1 97.31 204 HIS A O 1
ATOM 1540 N N . ILE A 1 205 ? -1.641 29.094 16.938 1 97.44 205 ILE A N 1
ATOM 1541 C CA . ILE A 1 205 ? -1.189 28.703 15.609 1 97.44 205 ILE A CA 1
ATOM 1542 C C . ILE A 1 205 ? -1.018 29.953 14.742 1 97.44 205 ILE A C 1
ATOM 1544 O O . ILE A 1 205 ? -1.985 30.672 14.469 1 97.44 205 ILE A O 1
ATOM 1548 N N . THR A 1 206 ? 0.177 30.172 14.266 1 95.12 206 THR A N 1
ATOM 1549 C CA . THR A 1 206 ? 0.422 31.312 13.406 1 95.12 206 THR A CA 1
ATOM 1550 C C . THR A 1 206 ? 0.946 30.875 12.047 1 95.12 206 THR A C 1
ATOM 1552 O O . THR A 1 206 ? 0.887 31.625 11.07 1 95.12 206 THR A O 1
ATOM 1555 N N . ALA A 1 207 ? 1.502 29.641 11.945 1 97.06 207 ALA A N 1
ATOM 1556 C CA . ALA A 1 207 ? 1.989 29.125 10.672 1 97.06 207 ALA A CA 1
ATOM 1557 C C . ALA A 1 207 ? 0.845 28.938 9.68 1 97.06 207 ALA A C 1
ATOM 1559 O O . ALA A 1 207 ? -0.29 28.672 10.07 1 97.06 207 ALA A O 1
ATOM 1560 N N . PRO A 1 208 ? 1.106 29.141 8.367 1 98.06 208 PRO A N 1
ATOM 1561 C CA . PRO A 1 208 ? 0.071 28.859 7.367 1 98.06 208 PRO A CA 1
ATOM 1562 C C . PRO A 1 208 ? -0.45 27.438 7.43 1 98.06 208 PRO A C 1
ATOM 1564 O O . PRO A 1 208 ? 0.254 26.531 7.902 1 98.06 208 PRO A O 1
ATOM 1567 N N . GLY A 1 209 ? -1.724 27.281 7.008 1 98.44 209 GLY A N 1
ATOM 1568 C CA . GLY A 1 209 ? -2.293 25.953 7.059 1 98.44 209 GLY A CA 1
ATOM 1569 C C . GLY A 1 209 ? -3.449 25.75 6.094 1 98.44 209 GLY A C 1
ATOM 1570 O O . GLY A 1 209 ? -4.098 26.719 5.695 1 98.44 209 GLY A O 1
ATOM 1571 N N . LEU A 1 210 ? -3.637 24.531 5.664 1 98.94 210 LEU A N 1
ATOM 1572 C CA . LEU A 1 210 ? -4.801 24.078 4.914 1 98.94 210 LEU A CA 1
ATOM 1573 C C . LEU A 1 210 ? -5.602 23.062 5.719 1 98.94 210 LEU A C 1
ATOM 1575 O O . LEU A 1 210 ? -5.051 22.062 6.195 1 98.94 210 LEU A O 1
ATOM 1579 N N . VAL A 1 211 ? -6.832 23.391 5.922 1 98.88 211 VAL A N 1
ATOM 1580 C CA . VAL A 1 211 ? -7.773 22.469 6.559 1 98.88 211 VAL A CA 1
ATOM 1581 C C . VAL A 1 211 ? -8.688 21.844 5.504 1 98.88 211 VAL A C 1
ATOM 1583 O O . VAL A 1 211 ? -9.172 22.547 4.609 1 98.88 211 VAL A O 1
ATOM 1586 N N . VAL A 1 212 ? -8.82 20.531 5.531 1 98.94 212 VAL A N 1
ATOM 1587 C CA . VAL A 1 212 ? -9.734 19.812 4.656 1 98.94 212 VAL A CA 1
ATOM 1588 C C . VAL A 1 212 ? -10.836 19.156 5.488 1 98.94 212 VAL A C 1
ATOM 1590 O O . VAL A 1 212 ? -10.547 18.391 6.418 1 98.94 212 VAL A O 1
ATOM 1593 N N . ALA A 1 213 ? -12.086 19.453 5.184 1 98.81 213 ALA A N 1
ATOM 1594 C CA . ALA A 1 213 ? -13.211 18.922 5.941 1 98.81 213 ALA A CA 1
ATOM 1595 C C . ALA A 1 213 ? -14.305 18.422 5.012 1 98.81 213 ALA A C 1
ATOM 1597 O O . ALA A 1 213 ? -14.602 19.031 3.99 1 98.81 213 ALA A O 1
ATOM 1598 N N . GLY A 1 214 ? -14.789 17.219 5.312 1 98.69 214 GLY A N 1
ATOM 1599 C CA . GLY A 1 214 ? -15.992 16.75 4.645 1 98.69 214 GLY A CA 1
ATOM 1600 C C . GLY A 1 214 ? -17.266 17.344 5.23 1 98.69 214 GLY A C 1
ATOM 1601 O O . GLY A 1 214 ? -17.438 17.359 6.453 1 98.69 214 GLY A O 1
ATOM 1602 N N . ASP A 1 215 ? -18.203 17.719 4.406 1 98.19 215 ASP A N 1
ATOM 1603 C CA . ASP A 1 215 ? -19.406 18.359 4.914 1 98.19 215 ASP A CA 1
ATOM 1604 C C . ASP A 1 215 ? -20.422 17.328 5.398 1 98.19 215 ASP A C 1
ATOM 1606 O O . ASP A 1 215 ? -21.484 17.672 5.91 1 98.19 215 ASP A O 1
ATOM 1610 N N . GLN A 1 216 ? -20.094 16.062 5.281 1 98.19 216 GLN A N 1
ATOM 1611 C CA . GLN A 1 216 ? -20.922 15 5.836 1 98.19 216 GLN A CA 1
ATOM 1612 C C . GLN A 1 216 ? -20.141 14.148 6.828 1 98.19 216 GLN A C 1
ATOM 1614 O O . GLN A 1 216 ? -20.406 12.953 6.984 1 98.19 216 GLN A O 1
ATOM 1619 N N . ASP A 1 217 ? -19.109 14.695 7.355 1 97.88 217 ASP A N 1
ATOM 1620 C CA . ASP A 1 217 ? -18.297 14.023 8.359 1 97.88 217 ASP A CA 1
ATOM 1621 C C . ASP A 1 217 ? -18.984 14.039 9.727 1 97.88 217 ASP A C 1
ATOM 1623 O O . ASP A 1 217 ? -18.688 14.898 10.555 1 97.88 217 ASP A O 1
ATOM 1627 N N . GLU A 1 218 ? -19.812 13.023 9.984 1 93.94 218 GLU A N 1
ATOM 1628 C CA . GLU A 1 218 ? -20.562 12.922 11.234 1 93.94 218 GLU A CA 1
ATOM 1629 C C . GLU A 1 218 ? -19.938 11.883 12.164 1 93.94 218 GLU A C 1
ATOM 1631 O O . GLU A 1 218 ? -20.172 10.68 12 1 93.94 218 GLU A O 1
ATOM 1636 N N . LEU A 1 219 ? -19.062 12.258 12.977 1 92.81 219 LEU A N 1
ATOM 1637 C CA . LEU A 1 219 ? -18.5 11.375 13.992 1 92.81 219 LEU A CA 1
ATOM 1638 C C . LEU A 1 219 ? -19.203 11.562 15.328 1 92.81 219 LEU A C 1
ATOM 1640 O O . LEU A 1 219 ? -19.672 12.664 15.633 1 92.81 219 LEU A O 1
ATOM 1644 N N . PRO A 1 220 ? -19.312 10.562 16.094 1 93.94 220 PRO A N 1
ATOM 1645 C CA . PRO A 1 220 ? -20.016 10.648 17.375 1 93.94 220 PRO A CA 1
ATOM 1646 C C . PRO A 1 220 ? -19.203 11.359 18.453 1 93.94 220 PRO A C 1
ATOM 1648 O O . PRO A 1 220 ? -19.516 11.273 19.641 1 93.94 220 PRO A O 1
ATOM 1651 N N . LEU A 1 221 ? -18.219 12.133 18.094 1 96.12 221 LEU A N 1
ATOM 1652 C CA . LEU A 1 221 ? -17.312 12.758 19.047 1 96.12 221 LEU A CA 1
ATOM 1653 C C . LEU A 1 221 ? -17.766 14.164 19.391 1 96.12 221 LEU A C 1
ATOM 1655 O O . LEU A 1 221 ? -17.359 14.719 20.422 1 96.12 221 LEU A O 1
ATOM 1659 N N . SER A 1 222 ? -18.547 14.75 18.562 1 96.62 222 SER A N 1
ATOM 1660 C CA . SER A 1 222 ? -18.953 16.141 18.781 1 96.62 222 SER A CA 1
ATOM 1661 C C . SER A 1 222 ? -20.469 16.281 18.672 1 96.62 222 SER A C 1
ATOM 1663 O O . SER A 1 222 ? -21.141 15.5 17.984 1 96.62 222 SER A O 1
ATOM 1665 N N . THR A 1 223 ? -20.969 17.312 19.297 1 95.38 223 THR A N 1
ATOM 1666 C CA . THR A 1 223 ? -22.391 17.641 19.234 1 95.38 223 THR A CA 1
ATOM 1667 C C . THR A 1 223 ? -22.672 18.578 18.062 1 95.38 223 THR A C 1
ATOM 1669 O O . THR A 1 223 ? -23.828 18.891 17.766 1 95.38 223 THR A O 1
ATOM 1672 N N . ARG A 1 224 ? -21.641 18.984 17.344 1 96.31 224 ARG A N 1
ATOM 1673 C CA . ARG A 1 224 ? -21.766 20.016 16.328 1 96.31 224 ARG A CA 1
ATOM 1674 C C . ARG A 1 224 ? -21.812 19.422 14.922 1 96.31 224 ARG A C 1
ATOM 1676 O O . ARG A 1 224 ? -22.031 20.125 13.945 1 96.31 224 ARG A O 1
ATOM 1683 N N . GLY A 1 225 ? -21.641 18.141 14.836 1 94.94 225 GLY A N 1
ATOM 1684 C CA . GLY A 1 225 ? -21.609 17.5 13.531 1 94.94 225 GLY A CA 1
ATOM 1685 C C . GLY A 1 225 ? -20.406 17.891 12.703 1 94.94 225 GLY A C 1
ATOM 1686 O O . GLY A 1 225 ? -19.312 18.109 13.242 1 94.94 225 GLY A O 1
ATOM 1687 N N . ALA A 1 226 ? -20.609 18 11.367 1 96.81 226 ALA A N 1
ATOM 1688 C CA . ALA A 1 226 ? -19.516 18.156 10.422 1 96.81 226 ALA A CA 1
ATOM 1689 C C . ALA A 1 226 ? -18.797 19.484 10.602 1 96.81 226 ALA A C 1
ATOM 1691 O O . ALA A 1 226 ? -17.609 19.609 10.312 1 96.81 226 ALA A O 1
ATOM 1692 N N . SER A 1 227 ? -19.484 20.5 11.062 1 97 227 SER A N 1
ATOM 1693 C CA . SER A 1 227 ? -18.906 21.828 11.203 1 97 227 SER A CA 1
ATOM 1694 C C . SER A 1 227 ? -17.766 21.828 12.219 1 97 227 SER A C 1
ATOM 1696 O O . SER A 1 227 ? -16.922 22.719 12.211 1 97 227 SER A O 1
ATOM 1698 N N . TRP A 1 228 ? -17.766 20.812 13.125 1 97.81 228 TRP A N 1
ATOM 1699 C CA . TRP A 1 228 ? -16.734 20.672 14.148 1 97.81 228 TRP A CA 1
ATOM 1700 C C . TRP A 1 228 ? -15.352 20.531 13.516 1 97.81 228 TRP A C 1
ATOM 1702 O O . TRP A 1 228 ? -14.359 21.031 14.047 1 97.81 228 TRP A O 1
ATOM 1712 N N . MET A 1 229 ? -15.273 19.984 12.336 1 97.56 229 MET A N 1
ATOM 1713 C CA . MET A 1 229 ? -14.016 19.688 11.664 1 97.56 229 MET A CA 1
ATOM 1714 C C . MET A 1 229 ? -13.5 20.922 10.914 1 97.56 229 MET A C 1
ATOM 1716 O O . MET A 1 229 ? -12.414 20.891 10.336 1 97.56 229 MET A O 1
ATOM 1720 N N . THR A 1 230 ? -14.172 22.047 10.922 1 98.25 230 THR A N 1
ATOM 1721 C CA . THR A 1 230 ? -13.711 23.281 10.297 1 98.25 230 THR A CA 1
ATOM 1722 C C . THR A 1 230 ? -13.039 24.188 11.32 1 98.25 230 THR A C 1
ATOM 1724 O O . THR A 1 230 ? -12.414 25.188 10.953 1 98.25 230 THR A O 1
ATOM 1727 N N . ASP A 1 231 ? -13.062 23.797 12.547 1 98.19 231 ASP A N 1
ATOM 1728 C CA . ASP A 1 231 ? -12.594 24.641 13.641 1 98.19 231 ASP A CA 1
ATOM 1729 C C . ASP A 1 231 ? -11.109 24.969 13.492 1 98.19 231 ASP A C 1
ATOM 1731 O O . ASP A 1 231 ? -10.672 26.078 13.789 1 98.19 231 ASP A O 1
ATOM 1735 N N . PRO A 1 232 ? -10.266 23.969 13.039 1 98.12 232 PRO A N 1
ATOM 1736 C CA . PRO A 1 232 ? -8.852 24.328 12.859 1 98.12 232 PRO A CA 1
ATOM 1737 C C . PRO A 1 232 ? -8.664 25.516 11.922 1 98.12 232 PRO A C 1
ATOM 1739 O O . PRO A 1 232 ? -7.695 26.266 12.055 1 98.12 232 PRO A O 1
ATOM 1742 N N . TYR A 1 233 ? -9.539 25.703 11.008 1 98.25 233 TYR A N 1
ATOM 1743 C CA . TYR A 1 233 ? -9.531 26.859 10.125 1 98.25 233 TYR A CA 1
ATOM 1744 C C . TYR A 1 233 ? -10.07 28.109 10.828 1 98.25 233 TYR A C 1
ATOM 1746 O O . TYR A 1 233 ? -9.445 29.156 10.805 1 98.25 233 TYR A O 1
ATOM 1754 N N . THR A 1 234 ? -11.234 27.969 11.469 1 97.69 234 THR A N 1
ATOM 1755 C CA . THR A 1 234 ? -11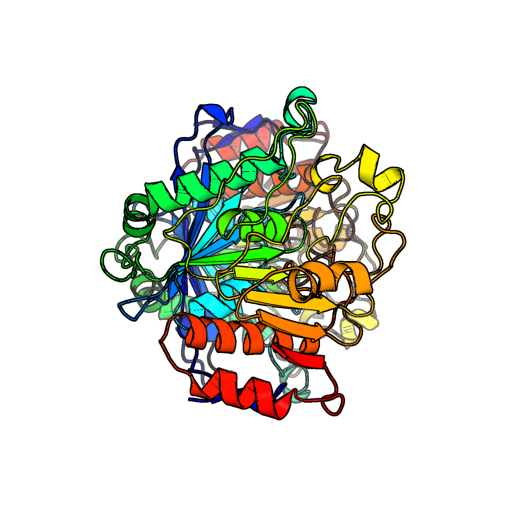.945 29.109 12.031 1 97.69 234 THR A CA 1
ATOM 1756 C C . THR A 1 234 ? -11.219 29.656 13.258 1 97.69 234 THR A C 1
ATOM 1758 O O . THR A 1 234 ? -11.188 30.875 13.477 1 97.69 234 THR A O 1
ATOM 1761 N N . LEU A 1 235 ? -10.578 28.766 14.031 1 97.5 235 LEU A N 1
ATOM 1762 C CA . LEU A 1 235 ? -10.094 29.156 15.352 1 97.5 235 LEU A CA 1
ATOM 1763 C C . LEU A 1 235 ? -8.617 29.516 15.305 1 97.5 235 LEU A C 1
ATOM 1765 O O . LEU A 1 235 ? -8.094 30.156 16.219 1 97.5 235 LEU A O 1
ATOM 1769 N N . ALA A 1 236 ? -7.875 29 14.352 1 96.38 236 ALA A N 1
ATOM 1770 C CA . ALA A 1 236 ? -6.449 29.297 14.25 1 96.38 236 ALA A CA 1
ATOM 1771 C C . ALA A 1 236 ? -6.227 30.703 13.703 1 96.38 236 ALA A C 1
ATOM 1773 O O . ALA A 1 236 ? -7.117 31.281 13.07 1 96.38 236 ALA A O 1
ATOM 1774 N N . ARG A 1 237 ? -5.078 31.172 14.055 1 91.5 237 ARG A N 1
ATOM 1775 C CA . ARG A 1 237 ? -4.656 32.469 13.531 1 91.5 237 ARG A CA 1
ATOM 1776 C C . ARG A 1 237 ? -3.75 32.312 12.32 1 91.5 237 ARG A C 1
ATOM 1778 O O . ARG A 1 237 ? -3.395 31.172 11.953 1 91.5 237 ARG A O 1
ATOM 1785 N N . GLY A 1 238 ? -3.391 33.312 11.656 1 85.94 238 GLY A N 1
ATOM 1786 C CA . GLY A 1 238 ? -2.494 33.281 10.508 1 85.94 238 GLY A CA 1
ATOM 1787 C C . GLY A 1 238 ? -3.205 32.969 9.203 1 85.94 238 GLY A C 1
ATOM 1788 O O . GLY A 1 238 ? -4.43 32.844 9.172 1 85.94 238 GLY A O 1
ATOM 1789 N N . ALA A 1 239 ? -2.467 32.875 8.109 1 92.5 239 ALA A N 1
ATOM 1790 C CA . ALA A 1 239 ? -3 32.562 6.789 1 92.5 239 ALA A CA 1
ATOM 1791 C C . ALA A 1 239 ? -3.504 31.125 6.742 1 92.5 239 ALA A C 1
ATOM 1793 O O . ALA A 1 239 ? -2.732 30.172 6.934 1 92.5 239 ALA A O 1
ATOM 1794 N N . ARG A 1 240 ? -4.809 30.969 6.559 1 95.56 240 ARG A N 1
ATOM 1795 C CA . ARG A 1 240 ? -5.422 29.641 6.527 1 95.56 240 ARG A CA 1
ATOM 1796 C C . ARG A 1 240 ? -6.395 29.516 5.359 1 95.56 240 ARG A C 1
ATOM 1798 O O . ARG A 1 240 ? -6.98 30.516 4.926 1 95.56 240 ARG A O 1
ATOM 1805 N N . SER A 1 241 ? -6.473 28.328 4.918 1 98.62 241 SER A N 1
ATOM 1806 C CA . SER A 1 241 ? -7.461 27.953 3.908 1 98.62 241 SER A CA 1
ATOM 1807 C C . SER A 1 241 ? -8.266 26.734 4.34 1 98.62 241 SER A C 1
ATOM 1809 O O . SER A 1 241 ? -7.797 25.922 5.148 1 98.62 241 SER A O 1
ATOM 1811 N N . LEU A 1 242 ? -9.492 26.688 3.893 1 98.81 242 LEU A N 1
ATOM 1812 C CA . LEU A 1 242 ? -10.398 25.578 4.16 1 98.81 242 LEU A CA 1
ATOM 1813 C C . LEU A 1 242 ? -10.945 25 2.859 1 98.81 242 LEU A C 1
ATOM 1815 O O . LEU A 1 242 ? -11.578 25.703 2.076 1 98.81 242 LEU A O 1
ATOM 1819 N N . LEU A 1 243 ? -10.641 23.781 2.596 1 98.88 243 LEU A N 1
ATOM 1820 C CA . LEU A 1 243 ? -11.312 23 1.55 1 98.88 243 LEU A CA 1
ATOM 1821 C C . LEU A 1 243 ? -12.469 22.203 2.125 1 98.88 243 LEU A C 1
ATOM 1823 O O . LEU A 1 243 ? -12.258 21.281 2.916 1 98.88 243 LEU A O 1
ATOM 1827 N N . THR A 1 244 ? -13.648 22.547 1.783 1 98.81 244 THR A N 1
ATOM 1828 C CA . THR A 1 244 ? -14.828 21.75 2.088 1 98.81 244 THR A CA 1
ATOM 1829 C C . THR A 1 244 ? -15.102 20.734 0.976 1 98.81 244 THR A C 1
ATOM 1831 O O . THR A 1 244 ? -15.289 21.125 -0.181 1 98.81 244 THR A O 1
ATOM 1834 N N . VAL A 1 245 ? -15.094 19.5 1.304 1 98.75 245 VAL A N 1
ATOM 1835 C CA . VAL A 1 245 ? -15.344 18.438 0.344 1 98.75 245 VAL A CA 1
ATOM 1836 C C . VAL A 1 245 ? -16.812 18.031 0.392 1 98.75 245 VAL A C 1
ATOM 1838 O O . VAL A 1 245 ? -17.281 17.469 1.386 1 98.75 245 VAL A O 1
ATOM 1841 N N . PHE A 1 246 ? -17.562 18.25 -0.678 1 98.5 246 PHE A N 1
ATOM 1842 C CA . PHE A 1 246 ? -19 17.984 -0.717 1 98.5 246 PHE A CA 1
ATOM 1843 C C . PHE A 1 246 ? -19.266 16.484 -0.687 1 98.5 246 PHE A C 1
ATOM 1845 O O . PHE A 1 246 ? -18.719 15.734 -1.485 1 98.5 246 PHE A O 1
ATOM 1852 N N . GLY A 1 247 ? -20.078 16.109 0.259 1 98.06 247 GLY A N 1
ATOM 1853 C CA . GLY A 1 247 ? -20.438 14.719 0.424 1 98.06 247 GLY A CA 1
ATOM 1854 C C . GLY A 1 247 ? -19.375 13.922 1.166 1 98.06 247 GLY A C 1
ATOM 1855 O O . GLY A 1 247 ? -19.578 12.742 1.465 1 98.06 247 GLY A O 1
ATOM 1856 N N . GLY A 1 248 ? -18.234 14.523 1.456 1 98.38 248 GLY A N 1
ATOM 1857 C CA . GLY A 1 248 ? -17.141 13.836 2.131 1 98.38 248 GLY A CA 1
ATOM 1858 C C . GLY A 1 248 ? -17.469 13.484 3.572 1 98.38 248 GLY A C 1
ATOM 1859 O O . GLY A 1 248 ? -17.984 14.32 4.32 1 98.38 248 GLY A O 1
ATOM 1860 N N . GLN A 1 249 ? -17.25 12.242 3.924 1 98.06 249 GLN A N 1
ATOM 1861 C CA . GLN A 1 249 ? -17.328 11.797 5.312 1 98.06 249 GLN A CA 1
ATOM 1862 C C . GLN A 1 249 ? -15.938 11.773 5.953 1 98.06 249 GLN A C 1
ATOM 1864 O O . GLN A 1 249 ? -15.055 12.547 5.566 1 98.06 249 GLN A O 1
ATOM 1869 N N . HIS A 1 250 ? -15.688 11.047 6.996 1 97.5 250 HIS A N 1
ATOM 1870 C CA . HIS A 1 250 ? -14.484 11.148 7.801 1 97.5 250 HIS A CA 1
ATOM 1871 C C . HIS A 1 250 ? -13.258 10.695 7.016 1 97.5 250 HIS A C 1
ATOM 1873 O O . HIS A 1 250 ? -12.148 11.188 7.242 1 97.5 250 HIS A O 1
ATOM 1879 N N . SER A 1 251 ? -13.422 9.742 6.082 1 96.94 251 SER A N 1
ATOM 1880 C CA . SER A 1 251 ? -12.305 9.258 5.273 1 96.94 251 SER A CA 1
ATOM 1881 C C . SER A 1 251 ? -12.164 10.062 3.99 1 96.94 251 SER A C 1
ATOM 1883 O O . SER A 1 251 ? -11.289 9.781 3.166 1 96.94 251 SER A O 1
ATOM 1885 N N . LEU A 1 252 ? -12.984 11.039 3.781 1 98.19 252 LEU A N 1
ATOM 1886 C CA . LEU A 1 252 ? -12.891 12.016 2.703 1 98.19 252 LEU A CA 1
ATOM 1887 C C . LEU A 1 252 ? -12.844 11.328 1.345 1 98.19 252 LEU A C 1
ATOM 1889 O O . LEU A 1 252 ? -12 11.656 0.508 1 98.19 252 LEU A O 1
ATOM 1893 N N . GLY A 1 253 ? -13.734 10.367 1.161 1 97.12 253 GLY A N 1
ATOM 1894 C CA . GLY A 1 253 ? -13.859 9.672 -0.11 1 97.12 253 GLY A CA 1
ATOM 1895 C C . GLY A 1 253 ? -12.93 8.477 -0.231 1 97.12 253 GLY A C 1
ATOM 1896 O O . GLY A 1 253 ? -12.961 7.762 -1.235 1 97.12 253 GLY A O 1
ATOM 1897 N N . GLY A 1 254 ? -12.047 8.227 0.778 1 96.5 254 GLY A N 1
ATOM 1898 C CA . GLY A 1 254 ? -11.18 7.059 0.753 1 96.5 254 GLY A CA 1
ATOM 1899 C C . GLY A 1 254 ? -9.703 7.402 0.729 1 96.5 254 GLY A C 1
ATOM 1900 O O . GLY A 1 254 ? -8.922 6.754 0.036 1 96.5 254 GLY A O 1
ATOM 1901 N N . ILE A 1 255 ? -9.297 8.383 1.438 1 97.38 255 ILE A N 1
ATOM 1902 C CA . ILE A 1 255 ? -7.902 8.805 1.401 1 97.38 255 ILE A CA 1
ATOM 1903 C C . ILE A 1 255 ? -7.051 7.855 2.24 1 97.38 255 ILE A C 1
ATOM 1905 O O . ILE A 1 255 ? -5.824 7.859 2.141 1 97.38 255 ILE A O 1
ATOM 1909 N N . SER A 1 256 ? -7.664 6.984 3.068 1 95.12 256 SER A N 1
ATOM 1910 C CA . SER A 1 256 ? -6.957 6.145 4.031 1 95.12 256 SER A CA 1
ATOM 1911 C C . SER A 1 256 ? -6.207 5.016 3.334 1 95.12 256 SER A C 1
ATOM 1913 O O . SER A 1 256 ? -5.324 4.391 3.926 1 95.12 256 SER A O 1
ATOM 1915 N N . GLY A 1 257 ? -6.566 4.656 2.166 1 93.56 257 GLY A N 1
ATOM 1916 C CA . GLY A 1 257 ? -5.91 3.59 1.427 1 93.56 257 GLY A CA 1
ATOM 1917 C C . GLY A 1 257 ? -6.621 3.232 0.135 1 93.56 257 GLY A C 1
ATOM 1918 O O . GLY A 1 257 ? -7.789 3.57 -0.05 1 93.56 257 GLY A O 1
ATOM 1919 N N . TYR A 1 258 ? -5.832 2.537 -0.749 1 89.75 258 TYR A N 1
ATOM 1920 C CA . TYR A 1 258 ? -6.477 1.995 -1.94 1 89.75 258 TYR A CA 1
ATOM 1921 C C . TYR A 1 258 ? -7.438 0.871 -1.576 1 89.75 258 TYR A C 1
ATOM 1923 O O . TYR A 1 258 ? -7.059 -0.08 -0.888 1 89.75 258 TYR A O 1
ATOM 1931 N N . ASP A 1 259 ? -8.68 0.965 -1.983 1 83.19 259 ASP A N 1
ATOM 1932 C CA . ASP A 1 259 ? -9.688 -0.059 -1.732 1 83.19 259 ASP A CA 1
ATOM 1933 C C . ASP A 1 259 ? -9.781 -0.385 -0.244 1 83.19 259 ASP A C 1
ATOM 1935 O O . ASP A 1 259 ? -9.875 -1.555 0.136 1 83.19 259 ASP A O 1
ATOM 1939 N N . ALA A 1 260 ? -9.734 0.569 0.583 1 85.75 260 ALA A N 1
ATOM 1940 C CA . ALA A 1 260 ? -9.688 0.382 2.029 1 85.75 260 ALA A CA 1
ATOM 1941 C C . ALA A 1 260 ? -11.062 0.006 2.58 1 85.75 260 ALA A C 1
ATOM 1943 O O . ALA A 1 260 ? -12.062 0.638 2.244 1 85.75 260 ALA A O 1
ATOM 1944 N N . ALA A 1 261 ? -11.055 -0.92 3.525 1 82.81 261 ALA A N 1
ATOM 1945 C CA . ALA A 1 261 ? -12.281 -1.427 4.133 1 82.81 261 ALA A CA 1
ATOM 1946 C C . ALA A 1 261 ? -12.914 -0.379 5.039 1 82.81 261 ALA A C 1
ATOM 1948 O O . ALA A 1 261 ? -14.141 -0.355 5.211 1 82.81 261 ALA A O 1
ATOM 1949 N N . GLU A 1 262 ? -12.18 0.572 5.555 1 82.5 262 GLU A N 1
ATOM 1950 C CA . GLU A 1 262 ? -12.664 1.524 6.547 1 82.5 262 GLU A CA 1
ATOM 1951 C C . GLU A 1 262 ? -13.391 2.689 5.883 1 82.5 262 GLU A C 1
ATOM 1953 O O . GLU A 1 262 ? -14.039 3.49 6.562 1 82.5 262 GLU A O 1
ATOM 1958 N N . THR A 1 263 ? -13.242 2.764 4.57 1 89.62 263 THR A N 1
ATOM 1959 C CA . THR A 1 263 ? -13.891 3.877 3.885 1 89.62 263 THR A CA 1
ATOM 1960 C C . THR A 1 263 ? -15.391 3.641 3.771 1 89.62 263 THR A C 1
ATOM 1962 O O . THR A 1 263 ? -15.828 2.58 3.318 1 89.62 263 THR A O 1
ATOM 1965 N N . THR A 1 264 ? -16.234 4.668 4.164 1 89.94 264 THR A N 1
ATOM 1966 C CA . THR A 1 264 ? -17.688 4.543 4.148 1 89.94 264 THR A CA 1
ATOM 1967 C C . THR A 1 264 ? -18.281 5.391 3.031 1 89.94 264 THR A C 1
ATOM 1969 O O . THR A 1 264 ? -19.484 5.328 2.779 1 89.94 264 THR A O 1
ATOM 1972 N N . ASP A 1 265 ? -17.5 6.199 2.406 1 94.5 265 ASP A N 1
ATOM 1973 C CA . ASP A 1 265 ? -17.969 7.094 1.355 1 94.5 265 ASP A CA 1
ATOM 1974 C C . ASP A 1 265 ? -17.062 7.031 0.131 1 94.5 265 ASP A C 1
ATOM 1976 O O . ASP A 1 265 ? -16.703 8.07 -0.433 1 94.5 265 ASP A O 1
ATOM 1980 N N . GLU A 1 266 ? -16.703 5.883 -0.276 1 93.12 266 GLU A N 1
ATOM 1981 C CA . GLU A 1 266 ? -15.781 5.719 -1.393 1 93.12 266 GLU A CA 1
ATOM 1982 C C . GLU A 1 266 ? -16.203 6.57 -2.588 1 93.12 266 GLU A C 1
ATOM 1984 O O . GLU A 1 266 ? -17.328 6.445 -3.08 1 93.12 266 GLU A O 1
ATOM 1989 N N . HIS A 1 267 ? -15.328 7.461 -2.996 1 96.12 267 HIS A N 1
ATOM 1990 C CA . HIS A 1 267 ? -15.562 8.375 -4.105 1 96.12 267 HIS A CA 1
ATOM 1991 C C . HIS A 1 267 ? -14.25 8.844 -4.723 1 96.12 267 HIS A C 1
ATOM 1993 O O . HIS A 1 267 ? -13.672 9.844 -4.281 1 96.12 267 HIS A O 1
ATOM 1999 N N . PRO A 1 268 ? -13.82 8.234 -5.816 1 94.62 268 PRO A N 1
ATOM 2000 C CA . PRO A 1 268 ? -12.508 8.516 -6.41 1 94.62 268 PRO A CA 1
ATOM 2001 C C . PRO A 1 268 ? -12.344 9.984 -6.805 1 94.62 268 PRO A C 1
ATOM 2003 O O . PRO A 1 268 ? -11.242 10.531 -6.727 1 94.62 268 PRO A O 1
ATOM 2006 N N . ASP A 1 269 ? -13.398 10.633 -7.23 1 96.94 269 ASP A N 1
ATOM 2007 C CA . ASP A 1 269 ? -13.289 12.031 -7.609 1 96.94 269 ASP A CA 1
ATOM 2008 C C . ASP A 1 269 ? -12.992 12.914 -6.398 1 96.94 269 ASP A C 1
ATOM 2010 O O . ASP A 1 269 ? -12.281 13.914 -6.508 1 96.94 269 ASP A O 1
ATOM 2014 N N . ARG A 1 270 ? -13.531 12.633 -5.25 1 98.12 270 ARG A N 1
ATOM 2015 C CA . ARG A 1 270 ? -13.219 13.367 -4.031 1 98.12 270 ARG A CA 1
ATOM 2016 C C . ARG A 1 270 ? -11.758 13.195 -3.645 1 98.12 270 ARG A C 1
ATOM 2018 O O . ARG A 1 270 ? -11.094 14.164 -3.246 1 98.12 270 ARG A O 1
ATOM 2025 N N . VAL A 1 271 ? -11.305 11.969 -3.779 1 98.06 271 VAL A N 1
ATOM 2026 C CA . VAL A 1 271 ? -9.898 11.703 -3.498 1 98.06 271 VAL A CA 1
ATOM 2027 C C . VAL A 1 271 ? -9.023 12.516 -4.449 1 98.06 271 VAL A C 1
ATOM 2029 O O . VAL A 1 271 ? -8.039 13.133 -4.023 1 98.06 271 VAL A O 1
ATOM 2032 N N . ALA A 1 272 ? -9.398 12.562 -5.699 1 97.88 272 ALA A N 1
ATOM 2033 C CA . ALA A 1 272 ? -8.648 13.328 -6.691 1 97.88 272 ALA A CA 1
ATOM 2034 C C . ALA A 1 272 ? -8.633 14.812 -6.336 1 97.88 272 ALA A C 1
ATOM 2036 O O . ALA A 1 272 ? -7.598 15.477 -6.453 1 97.88 272 ALA A O 1
ATOM 2037 N N . LEU A 1 273 ? -9.734 15.305 -5.953 1 98.56 273 LEU A N 1
ATOM 2038 C CA . LEU A 1 273 ? -9.812 16.688 -5.523 1 98.56 273 LEU A CA 1
ATOM 2039 C C . LEU A 1 273 ? -8.828 16.969 -4.395 1 98.56 273 LEU A C 1
ATOM 2041 O O . LEU A 1 273 ? -8.07 17.953 -4.449 1 98.56 273 LEU A O 1
ATOM 2045 N N . ILE A 1 274 ? -8.82 16.141 -3.404 1 98.81 274 ILE A N 1
ATOM 2046 C CA . ILE A 1 274 ? -7.977 16.328 -2.229 1 98.81 274 ILE A CA 1
ATOM 2047 C C . ILE A 1 274 ? -6.508 16.219 -2.625 1 98.81 274 ILE A C 1
ATOM 2049 O O . ILE A 1 274 ? -5.684 17.031 -2.205 1 98.81 274 ILE A O 1
ATOM 2053 N N . GLN A 1 275 ? -6.199 15.227 -3.449 1 98.69 275 GLN A N 1
ATOM 2054 C CA . GLN A 1 275 ? -4.84 15.078 -3.963 1 98.69 275 GLN A CA 1
ATOM 2055 C C . GLN A 1 275 ? -4.363 16.359 -4.629 1 98.69 275 GLN A C 1
ATOM 2057 O O . GLN A 1 275 ? -3.299 16.891 -4.293 1 98.69 275 GLN A O 1
ATOM 2062 N N . GLN A 1 276 ? -5.133 16.844 -5.496 1 98.62 276 GLN A N 1
ATOM 2063 C CA . GLN A 1 276 ? -4.703 17.922 -6.391 1 98.62 276 GLN A CA 1
ATOM 2064 C C . GLN A 1 276 ? -4.688 19.266 -5.668 1 98.62 276 GLN A C 1
ATOM 2066 O O . GLN A 1 276 ? -3.771 20.062 -5.859 1 98.62 276 GLN A O 1
ATOM 2071 N N . VAL A 1 277 ? -5.633 19.484 -4.789 1 98.81 277 VAL A N 1
ATOM 2072 C CA . VAL A 1 277 ? -5.664 20.734 -4.043 1 98.81 277 VAL A CA 1
ATOM 2073 C C . VAL A 1 277 ? -4.547 20.75 -3.002 1 98.81 277 VAL A C 1
ATOM 2075 O O . VAL A 1 277 ? -3.859 21.766 -2.832 1 98.81 277 VAL A O 1
ATOM 2078 N N . THR A 1 278 ? -4.328 19.656 -2.285 1 98.94 278 THR A N 1
ATOM 2079 C CA . THR A 1 278 ? -3.264 19.625 -1.289 1 98.94 278 THR A CA 1
ATOM 2080 C C . THR A 1 278 ? -1.896 19.734 -1.958 1 98.94 278 THR A C 1
ATOM 2082 O O . THR A 1 278 ? -0.975 20.344 -1.41 1 98.94 278 THR A O 1
ATOM 2085 N N . LEU A 1 279 ? -1.751 19.125 -3.121 1 98.88 279 LEU A N 1
ATOM 2086 C CA . LEU A 1 279 ? -0.5 19.281 -3.854 1 98.88 279 LEU A CA 1
ATOM 2087 C C . LEU A 1 279 ? -0.27 20.75 -4.223 1 98.88 279 LEU A C 1
ATOM 2089 O O . LEU A 1 279 ? 0.839 21.266 -4.07 1 98.88 279 LEU A O 1
ATOM 2093 N N . ALA A 1 280 ? -1.287 21.359 -4.781 1 98.69 280 ALA A N 1
ATOM 2094 C CA . ALA A 1 280 ? -1.179 22.781 -5.125 1 98.69 280 ALA A CA 1
ATOM 2095 C C . ALA A 1 280 ? -0.775 23.609 -3.908 1 98.69 280 ALA A C 1
ATOM 2097 O O . ALA A 1 280 ? 0.086 24.484 -4.004 1 98.69 280 ALA A O 1
ATOM 2098 N N . TYR A 1 281 ? -1.379 23.344 -2.783 1 98.88 281 TYR A N 1
ATOM 2099 C CA . TYR A 1 281 ? -1.062 24.062 -1.558 1 98.88 281 TYR A CA 1
ATOM 2100 C C . TYR A 1 281 ? 0.377 23.812 -1.127 1 98.88 281 TYR A C 1
ATOM 2102 O O . TYR A 1 281 ? 1.1 24.734 -0.758 1 98.88 281 TYR A O 1
ATOM 2110 N N . LEU A 1 282 ? 0.78 22.516 -1.111 1 98.94 282 LEU A N 1
ATOM 2111 C CA . LEU A 1 282 ? 2.139 22.141 -0.732 1 98.94 282 LEU A CA 1
ATOM 2112 C C . LEU A 1 282 ? 3.162 22.891 -1.582 1 98.94 282 LEU A C 1
ATOM 2114 O O . LEU A 1 282 ? 4.129 23.438 -1.053 1 98.94 282 LEU A O 1
ATOM 2118 N N . ARG A 1 283 ? 2.941 22.891 -2.861 1 98.75 283 ARG A N 1
ATOM 2119 C CA . ARG A 1 283 ? 3.867 23.578 -3.758 1 98.75 283 ARG A CA 1
ATOM 2120 C C . ARG A 1 283 ? 3.891 25.078 -3.477 1 98.75 283 ARG A C 1
ATOM 2122 O O . ARG A 1 283 ? 4.953 25.703 -3.52 1 98.75 283 ARG A O 1
ATOM 2129 N N . HIS A 1 284 ? 2.787 25.625 -3.15 1 98.56 284 HIS A N 1
ATOM 2130 C CA . HIS A 1 284 ? 2.668 27.047 -2.842 1 98.56 284 HIS A CA 1
ATOM 2131 C C . HIS A 1 284 ? 3.41 27.391 -1.555 1 98.56 284 HIS A C 1
ATOM 2133 O O . HIS A 1 284 ? 4.281 28.266 -1.552 1 98.56 284 HIS A O 1
ATOM 2139 N N . VAL A 1 285 ? 3.098 26.672 -0.491 1 98.75 285 VAL A N 1
ATOM 2140 C CA . VAL A 1 285 ? 3.562 27.062 0.836 1 98.75 285 VAL A CA 1
ATOM 2141 C C . VAL A 1 285 ? 5.059 26.797 0.961 1 98.75 285 VAL A C 1
ATOM 2143 O O . VAL A 1 285 ? 5.75 27.438 1.75 1 98.75 285 VAL A O 1
ATOM 2146 N N . THR A 1 286 ? 5.59 25.875 0.13 1 98.81 286 THR A N 1
ATOM 2147 C CA . THR A 1 286 ? 7.016 25.578 0.16 1 98.81 286 THR A CA 1
ATOM 2148 C C . THR A 1 286 ? 7.766 26.406 -0.876 1 98.81 286 THR A C 1
ATOM 2150 O O . THR A 1 286 ? 8.977 26.25 -1.04 1 98.81 286 THR A O 1
ATOM 2153 N N . GLY A 1 287 ? 7.105 27.156 -1.639 1 98.38 287 GLY A N 1
ATOM 2154 C CA . GLY A 1 287 ? 7.734 28.109 -2.547 1 98.38 287 GLY A CA 1
ATOM 2155 C C . GLY A 1 287 ? 8.133 27.484 -3.871 1 98.38 287 GLY A C 1
ATOM 2156 O O . GLY A 1 287 ? 8.922 28.062 -4.625 1 98.38 287 GLY A O 1
ATOM 2157 N N . VAL A 1 288 ? 7.629 26.328 -4.168 1 98.06 288 VAL A N 1
ATOM 2158 C CA . VAL A 1 288 ? 7.969 25.656 -5.414 1 98.06 288 VAL A CA 1
ATOM 2159 C C . VAL A 1 288 ? 7.273 26.344 -6.582 1 98.06 288 VAL A C 1
ATOM 2161 O O . VAL A 1 288 ? 7.883 26.578 -7.629 1 98.06 288 VAL A O 1
ATOM 2164 N N . ASP A 1 289 ? 6.004 26.578 -6.477 1 96.88 289 ASP A N 1
ATOM 2165 C CA . ASP A 1 289 ? 5.172 27.172 -7.52 1 96.88 289 ASP A CA 1
ATOM 2166 C C . ASP A 1 289 ? 3.846 27.672 -6.953 1 96.88 289 ASP A C 1
ATOM 2168 O O . ASP A 1 289 ? 3.219 26.984 -6.137 1 96.88 289 ASP A O 1
ATOM 2172 N N . HIS A 1 290 ? 3.438 28.859 -7.367 1 97.69 290 HIS A N 1
ATOM 2173 C CA . HIS A 1 290 ? 2.242 29.469 -6.797 1 97.69 290 HIS A CA 1
ATOM 2174 C C . HIS A 1 290 ? 1.055 29.344 -7.746 1 97.69 290 HIS A C 1
ATOM 2176 O O . HIS A 1 290 ? -0.092 29.562 -7.344 1 97.69 290 HIS A O 1
ATOM 2182 N N . THR A 1 291 ? 1.282 28.984 -8.953 1 96.56 291 THR A N 1
ATOM 2183 C CA . THR A 1 291 ? 0.276 29.031 -10.008 1 96.56 291 THR A CA 1
ATOM 2184 C C . THR A 1 291 ? -0.861 28.062 -9.719 1 96.56 291 THR A C 1
ATOM 2186 O O . THR A 1 291 ? -2.035 28.406 -9.867 1 96.56 291 THR A O 1
ATOM 2189 N N . GLY A 1 292 ? -0.52 26.844 -9.359 1 97.25 292 GLY A N 1
ATOM 2190 C CA . GLY A 1 292 ? -1.544 25.844 -9.062 1 97.25 292 GLY A CA 1
ATOM 2191 C C . GLY A 1 292 ? -2.479 26.266 -7.945 1 97.25 292 GLY A C 1
ATOM 2192 O O . GLY A 1 292 ? -3.688 26.031 -8.016 1 97.25 292 GLY A O 1
ATOM 2193 N N . TRP A 1 293 ? -1.931 26.859 -6.934 1 98.06 293 TRP A N 1
ATOM 2194 C CA . TRP A 1 293 ? -2.721 27.266 -5.773 1 98.06 293 TRP A CA 1
ATOM 2195 C C . TRP A 1 293 ? -3.66 28.406 -6.125 1 98.06 293 TRP A C 1
ATOM 2197 O O . TRP A 1 293 ? -4.832 28.406 -5.746 1 98.06 293 TRP A O 1
ATOM 2207 N N . ARG A 1 294 ? -3.172 29.391 -6.855 1 97.62 294 ARG A N 1
ATOM 2208 C CA . ARG A 1 294 ? -4.012 30.5 -7.305 1 97.62 294 ARG A CA 1
ATOM 2209 C C . ARG A 1 294 ? -5.164 29.984 -8.164 1 97.62 294 ARG A C 1
ATOM 2211 O O . ARG A 1 294 ? -6.301 30.453 -8.031 1 97.62 294 ARG A O 1
ATOM 2218 N N . THR A 1 295 ? -4.852 29.078 -9.016 1 97.62 295 THR A N 1
ATOM 2219 C CA . THR A 1 295 ? -5.887 28.484 -9.859 1 97.62 295 THR A CA 1
ATOM 2220 C C . THR A 1 295 ? -6.922 27.75 -9.016 1 97.62 295 THR A C 1
ATOM 2222 O O . THR A 1 295 ? -8.125 27.828 -9.281 1 97.62 295 THR A O 1
ATOM 2225 N N . ALA A 1 296 ? -6.445 26.984 -8.023 1 98.31 296 ALA A N 1
ATOM 2226 C CA . ALA A 1 296 ? -7.359 26.266 -7.133 1 98.31 296 ALA A CA 1
ATOM 2227 C C . ALA A 1 296 ? -8.297 27.234 -6.414 1 98.31 296 ALA A C 1
ATOM 2229 O O . ALA A 1 296 ? -9.492 26.984 -6.305 1 98.31 296 ALA A O 1
ATOM 2230 N N . GLN A 1 297 ? -7.738 28.328 -5.902 1 98 297 GLN A N 1
ATOM 2231 C CA . GLN A 1 297 ? -8.531 29.344 -5.211 1 98 297 GLN A CA 1
ATOM 2232 C C . GLN A 1 297 ? -9.617 29.906 -6.125 1 98 297 GLN A C 1
ATOM 2234 O O . GLN A 1 297 ? -10.75 30.109 -5.699 1 98 297 GLN A O 1
ATOM 2239 N N . ALA A 1 298 ? -9.289 30.109 -7.359 1 97.19 298 ALA A N 1
ATOM 2240 C CA . ALA A 1 298 ? -10.242 30.656 -8.32 1 97.19 298 ALA A CA 1
ATOM 2241 C C . ALA A 1 298 ? -11.305 29.625 -8.688 1 97.19 298 ALA A C 1
ATOM 2243 O O . ALA A 1 298 ? -12.5 29.938 -8.68 1 97.19 298 ALA A O 1
ATOM 2244 N N . LEU A 1 299 ? -10.875 28.422 -8.969 1 97 299 LEU A N 1
ATOM 2245 C CA . LEU A 1 299 ? -11.758 27.375 -9.477 1 97 299 LEU A CA 1
ATOM 2246 C C . LEU A 1 299 ? -12.734 26.922 -8.391 1 97 299 LEU A C 1
ATOM 2248 O O . LEU A 1 299 ? -13.867 26.531 -8.695 1 97 299 LEU A O 1
ATOM 2252 N N . LEU A 1 300 ? -12.234 26.969 -7.223 1 98.06 300 LEU A N 1
ATOM 2253 C CA . LEU A 1 300 ? -13.023 26.391 -6.133 1 98.06 300 LEU A CA 1
ATOM 2254 C C . LEU A 1 300 ? -13.617 27.5 -5.262 1 98.06 300 LEU A C 1
ATOM 2256 O O . LEU A 1 300 ? -14.016 27.25 -4.121 1 98.06 300 LEU A O 1
ATOM 2260 N N . ALA A 1 301 ? -13.609 28.688 -5.812 1 95.94 301 ALA A N 1
ATOM 2261 C CA . ALA A 1 301 ? -14.258 29.797 -5.117 1 95.94 301 ALA A CA 1
ATOM 2262 C C . ALA A 1 301 ? -15.773 29.656 -5.148 1 95.94 301 ALA A C 1
ATOM 2264 O O . ALA A 1 301 ? -16.344 29.297 -6.18 1 95.94 301 ALA A O 1
ATOM 2265 N N . GLY A 1 302 ? -16.406 29.828 -4.07 1 90.44 302 GLY A N 1
ATOM 2266 C CA . GLY A 1 302 ? -17.859 29.734 -4.027 1 90.44 302 GLY A CA 1
ATOM 2267 C C . GLY A 1 302 ? -18.375 28.312 -4.086 1 90.44 302 GLY A C 1
ATOM 2268 O O . GLY A 1 302 ? -17.703 27.375 -3.643 1 90.44 302 GLY A O 1
ATOM 2269 N N . ASP A 1 303 ? -19.594 28.109 -4.535 1 90 303 ASP A N 1
ATOM 2270 C CA . ASP A 1 303 ? -20.219 26.781 -4.465 1 90 303 ASP A CA 1
ATOM 2271 C C . ASP A 1 303 ? -20.484 26.234 -5.863 1 90 303 ASP A C 1
ATOM 2273 O O . ASP A 1 303 ? -21.328 25.359 -6.039 1 90 303 ASP A O 1
ATOM 2277 N N . SER A 1 304 ? -19.703 26.672 -6.816 1 91.38 304 SER A N 1
ATOM 2278 C CA . SER A 1 304 ? -20.016 26.281 -8.188 1 91.38 304 SER A CA 1
ATOM 2279 C C . SER A 1 304 ? -19.344 24.953 -8.547 1 91.38 304 SER A C 1
ATOM 2281 O O . SER A 1 304 ? -19.828 24.234 -9.422 1 91.38 304 SER A O 1
ATOM 2283 N N . HIS A 1 305 ? -18.266 24.656 -7.934 1 94.94 305 HIS A N 1
ATOM 2284 C CA . HIS A 1 305 ? -17.609 23.406 -8.242 1 94.94 305 HIS A CA 1
ATOM 2285 C C . HIS A 1 305 ? -18.359 22.219 -7.648 1 94.94 305 HIS A C 1
ATOM 2287 O O . HIS A 1 305 ? -18.844 22.297 -6.52 1 94.94 305 HIS A O 1
ATOM 2293 N N . ARG A 1 306 ? -18.422 21.109 -8.352 1 96.38 306 ARG A N 1
ATOM 2294 C CA . ARG A 1 306 ? -19.281 19.984 -7.98 1 96.38 306 ARG A CA 1
ATOM 2295 C C . ARG A 1 306 ? -18.703 19.234 -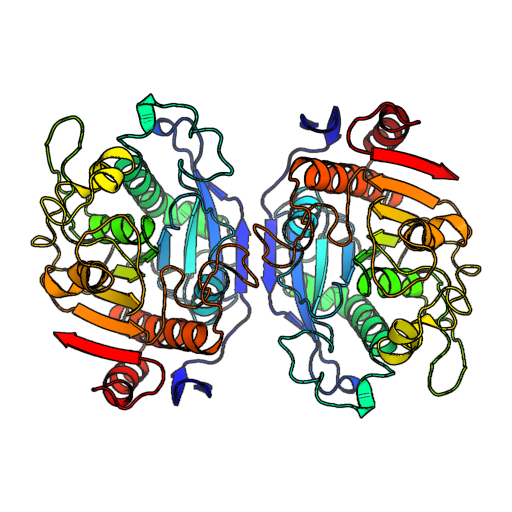6.785 1 96.38 306 ARG A C 1
ATOM 2297 O O . ARG A 1 306 ? -19.453 18.562 -6.055 1 96.38 306 ARG A O 1
ATOM 2304 N N . LEU A 1 307 ? -17.391 19.375 -6.504 1 97.81 307 LEU A N 1
ATOM 2305 C CA . LEU A 1 307 ? -16.766 18.5 -5.527 1 97.81 307 LEU A CA 1
ATOM 2306 C C . LEU A 1 307 ? -16.484 19.234 -4.227 1 97.81 307 LEU A C 1
ATOM 2308 O O . LEU A 1 307 ? -16.297 18.609 -3.182 1 97.81 307 LEU A O 1
ATOM 2312 N N . GLY A 1 308 ? -16.297 20.5 -4.344 1 98.19 308 GLY A N 1
ATOM 2313 C CA . GLY A 1 308 ? -15.953 21.172 -3.098 1 98.19 308 GLY A CA 1
ATOM 2314 C C . GLY A 1 308 ? -15.789 22.672 -3.252 1 98.19 308 GLY A C 1
ATOM 2315 O O . GLY A 1 308 ? -16.047 23.234 -4.324 1 98.19 308 GLY A O 1
ATOM 2316 N N . ARG A 1 309 ? -15.461 23.281 -2.152 1 98.5 309 ARG A N 1
ATOM 2317 C CA . ARG A 1 309 ? -15.266 24.734 -2.051 1 98.5 309 ARG A CA 1
ATOM 2318 C C . ARG A 1 309 ? -14 25.062 -1.264 1 98.5 309 ARG A C 1
ATOM 2320 O O . ARG A 1 309 ? -13.711 24.422 -0.245 1 98.5 309 ARG A O 1
ATOM 2327 N N . LEU A 1 310 ? -13.273 26.047 -1.785 1 98.62 310 LEU A N 1
ATOM 2328 C CA . LEU A 1 310 ? -12.047 26.516 -1.14 1 98.62 310 LEU A CA 1
ATOM 2329 C C . LEU A 1 310 ? -12.18 27.953 -0.677 1 98.62 310 LEU A C 1
ATOM 2331 O O . LEU A 1 310 ? -12.562 28.828 -1.458 1 98.62 310 LEU A O 1
ATOM 2335 N N . GLU A 1 311 ? -11.906 28.188 0.626 1 97.94 311 GLU A N 1
ATOM 2336 C CA . GLU A 1 311 ? -11.898 29.516 1.233 1 97.94 311 GLU A CA 1
ATOM 2337 C C . GLU A 1 311 ? -10.555 29.812 1.9 1 97.94 311 GLU A C 1
ATOM 2339 O O . GLU A 1 311 ? -9.898 28.891 2.406 1 97.94 311 GLU A O 1
ATOM 2344 N N . SER A 1 312 ? -10.172 31.109 1.838 1 96.56 312 SER A N 1
ATOM 2345 C CA . SER A 1 312 ? -8.914 31.5 2.457 1 96.56 312 SER A CA 1
ATOM 2346 C C . SER A 1 312 ? -9.078 32.781 3.283 1 96.56 312 SER A C 1
ATOM 2348 O O . SER A 1 312 ? -9.93 33.625 2.975 1 96.56 312 SER A O 1
ATOM 2350 N N . LYS A 1 313 ? -8.375 32.938 4.277 1 93.5 313 LYS A N 1
ATOM 2351 C CA . LYS A 1 313 ? -8.352 34.125 5.086 1 93.5 313 LYS A CA 1
ATOM 2352 C C . LYS A 1 313 ? -6.922 34.562 5.387 1 93.5 313 LYS A C 1
ATOM 2354 O O . LYS A 1 313 ? -5.992 33.781 5.312 1 93.5 313 LYS A O 1
ATOM 2359 N N . MET B 1 1 ? 17.781 -16.484 12.797 1 85.88 1 MET B N 1
ATOM 2360 C CA . MET B 1 1 ? 16.5 -17.125 12.492 1 85.88 1 MET B CA 1
ATOM 2361 C C . MET B 1 1 ? 15.492 -16.891 13.609 1 85.88 1 MET B C 1
ATOM 2363 O O . MET B 1 1 ? 15.844 -16.891 14.789 1 85.88 1 MET B O 1
ATOM 2367 N N . ILE B 1 2 ? 14.289 -16.594 13.211 1 90.94 2 ILE B N 1
ATOM 2368 C CA . ILE B 1 2 ? 13.211 -16.391 14.18 1 90.94 2 ILE B CA 1
ATOM 2369 C C . ILE B 1 2 ? 12.164 -17.5 14.016 1 90.94 2 ILE B C 1
ATOM 2371 O O . ILE B 1 2 ? 12.156 -18.203 13.008 1 90.94 2 ILE B O 1
ATOM 2375 N N . THR B 1 3 ? 11.422 -17.688 15.07 1 94.12 3 THR B N 1
ATOM 2376 C CA . THR B 1 3 ? 10.25 -18.547 15 1 94.12 3 THR B CA 1
ATOM 2377 C C . THR B 1 3 ? 8.969 -17.719 14.984 1 94.12 3 THR B C 1
ATOM 2379 O O . THR B 1 3 ? 8.742 -16.891 15.875 1 94.12 3 THR B O 1
ATOM 2382 N N . TYR B 1 4 ? 8.195 -17.906 14.008 1 94.69 4 TYR B N 1
ATOM 2383 C CA . TYR B 1 4 ? 6.938 -17.172 13.906 1 94.69 4 TYR B CA 1
ATOM 2384 C C . TYR B 1 4 ? 5.934 -17.672 14.938 1 94.69 4 TYR B C 1
ATOM 2386 O O . TYR B 1 4 ? 5.633 -18.875 14.984 1 94.69 4 TYR B O 1
ATOM 2394 N N . ARG B 1 5 ? 5.379 -16.781 15.672 1 89.94 5 ARG B N 1
ATOM 2395 C CA . ARG B 1 5 ? 4.516 -17.141 16.797 1 89.94 5 ARG B CA 1
ATOM 2396 C C . ARG B 1 5 ? 3.234 -17.812 16.312 1 89.94 5 ARG B C 1
ATOM 2398 O O . ARG B 1 5 ? 2.732 -18.734 16.938 1 89.94 5 ARG B O 1
ATOM 2405 N N . THR B 1 6 ? 2.715 -17.375 15.211 1 91.5 6 THR B N 1
ATOM 2406 C CA . THR B 1 6 ? 1.408 -17.828 14.742 1 91.5 6 THR B CA 1
ATOM 2407 C C . THR B 1 6 ? 1.469 -19.266 14.258 1 91.5 6 THR B C 1
ATOM 2409 O O . THR B 1 6 ? 0.545 -20.047 14.5 1 91.5 6 THR B O 1
ATOM 2412 N N . THR B 1 7 ? 2.582 -19.625 13.555 1 93.75 7 THR B N 1
ATOM 2413 C CA . THR B 1 7 ? 2.623 -20.938 12.898 1 93.75 7 THR B CA 1
ATOM 2414 C C . THR B 1 7 ? 3.65 -21.844 13.57 1 93.75 7 THR B C 1
ATOM 2416 O O . THR B 1 7 ? 3.625 -23.062 13.391 1 93.75 7 THR B O 1
ATOM 2419 N N . GLY B 1 8 ? 4.562 -21.281 14.242 1 93.38 8 GLY B N 1
ATOM 2420 C CA . GLY B 1 8 ? 5.676 -22.047 14.781 1 93.38 8 GLY B CA 1
ATOM 2421 C C . GLY B 1 8 ? 6.773 -22.297 13.758 1 93.38 8 GLY B C 1
ATOM 2422 O O . GLY B 1 8 ? 7.766 -22.969 14.055 1 93.38 8 GLY B O 1
ATOM 2423 N N . LEU B 1 9 ? 6.648 -21.766 12.57 1 95.81 9 LEU B N 1
ATOM 2424 C CA . LEU B 1 9 ? 7.637 -21.969 11.516 1 95.81 9 LEU B CA 1
ATOM 2425 C C . LEU B 1 9 ? 8.859 -21.094 11.734 1 95.81 9 LEU B C 1
ATOM 2427 O O . LEU B 1 9 ? 8.742 -19.969 12.25 1 95.81 9 LEU B O 1
ATOM 2431 N N . PRO B 1 10 ? 9.984 -21.594 11.352 1 96.06 10 PRO B N 1
ATOM 2432 C CA . PRO B 1 10 ? 11.18 -20.734 11.375 1 96.06 10 PRO B CA 1
ATOM 2433 C C . PRO B 1 10 ? 11.297 -19.844 10.133 1 96.06 10 PRO B C 1
ATOM 2435 O O . PRO B 1 10 ? 10.758 -20.188 9.078 1 96.06 10 PRO B O 1
ATOM 2438 N N . GLY B 1 11 ? 11.906 -18.75 10.211 1 94.69 11 GLY B N 1
ATOM 2439 C CA . GLY B 1 11 ? 12.203 -17.859 9.094 1 94.69 11 GLY B CA 1
ATOM 2440 C C . GLY B 1 11 ? 13.305 -16.859 9.398 1 94.69 11 GLY B C 1
ATOM 2441 O O . GLY B 1 11 ? 13.672 -16.672 10.562 1 94.69 11 GLY B O 1
ATOM 2442 N N . PRO B 1 12 ? 13.883 -16.344 8.391 1 96.19 12 PRO B N 1
ATOM 2443 C CA . PRO B 1 12 ? 14.898 -15.312 8.625 1 96.19 12 PRO B CA 1
ATOM 2444 C C . PRO B 1 12 ? 14.312 -14.031 9.203 1 96.19 12 PRO B C 1
ATOM 2446 O O . PRO B 1 12 ? 13.117 -13.773 9.062 1 96.19 12 PRO B O 1
ATOM 2449 N N . ALA B 1 13 ? 15.156 -13.289 9.867 1 95.56 13 ALA B N 1
ATOM 2450 C CA . ALA B 1 13 ? 14.727 -11.961 10.312 1 95.56 13 ALA B CA 1
ATOM 2451 C C . ALA B 1 13 ? 14.438 -11.055 9.125 1 95.56 13 ALA B C 1
ATOM 2453 O O . ALA B 1 13 ? 15.164 -11.078 8.125 1 95.56 13 ALA B O 1
ATOM 2454 N N . PRO B 1 14 ? 13.414 -10.281 9.219 1 96.94 14 PRO B N 1
ATOM 2455 C CA . PRO B 1 14 ? 13.102 -9.367 8.117 1 96.94 14 PRO B CA 1
ATOM 2456 C C . PRO B 1 14 ? 14.086 -8.203 8.023 1 96.94 14 PRO B C 1
ATOM 2458 O O . PRO B 1 14 ? 14.695 -7.82 9.023 1 96.94 14 PRO B O 1
ATOM 2461 N N . THR B 1 15 ? 14.25 -7.688 6.852 1 97.31 15 THR B N 1
ATOM 2462 C CA . THR B 1 15 ? 15.023 -6.473 6.609 1 97.31 15 THR B CA 1
ATOM 2463 C C . THR B 1 15 ? 14.156 -5.402 5.953 1 97.31 15 THR B C 1
ATOM 2465 O O . THR B 1 15 ? 13.055 -5.691 5.473 1 97.31 15 THR B O 1
ATOM 2468 N N . ALA B 1 16 ? 14.617 -4.141 5.988 1 98.44 16 ALA B N 1
ATOM 2469 C CA . ALA B 1 16 ? 13.93 -3.064 5.277 1 98.44 16 ALA B CA 1
ATOM 2470 C C . ALA B 1 16 ? 13.859 -3.355 3.781 1 98.44 16 ALA B C 1
ATOM 2472 O O . ALA B 1 16 ? 14.711 -4.07 3.24 1 98.44 16 ALA B O 1
ATOM 2473 N N . THR B 1 17 ? 12.82 -2.822 3.217 1 98.88 17 THR B N 1
ATOM 2474 C CA . THR B 1 17 ? 12.633 -3.037 1.787 1 98.88 17 THR B CA 1
ATOM 2475 C C . THR B 1 17 ? 12.617 -1.709 1.037 1 98.88 17 THR B C 1
ATOM 2477 O O . THR B 1 17 ? 12.227 -0.681 1.597 1 98.88 17 THR B O 1
ATOM 2480 N N . VAL B 1 18 ? 13.086 -1.725 -0.183 1 98.88 18 VAL B N 1
ATOM 2481 C CA . VAL B 1 18 ? 12.992 -0.619 -1.132 1 98.88 18 VAL B CA 1
ATOM 2482 C C . VAL B 1 18 ? 12.039 -0.985 -2.264 1 98.88 18 VAL B C 1
ATOM 2484 O O . VAL B 1 18 ? 12.023 -2.127 -2.727 1 98.88 18 VAL B O 1
ATOM 2487 N N . SER B 1 19 ? 11.227 -0.071 -2.641 1 98.88 19 SER B N 1
ATOM 2488 C CA . SER B 1 19 ? 10.305 -0.277 -3.752 1 98.88 19 SER B CA 1
ATOM 2489 C C . SER B 1 19 ? 10.289 0.928 -4.688 1 98.88 19 SER B C 1
ATOM 2491 O O . SER B 1 19 ? 10.422 2.07 -4.238 1 98.88 19 SER B O 1
ATOM 2493 N N . VAL B 1 20 ? 10.172 0.711 -5.98 1 98.94 20 VAL B N 1
ATOM 2494 C CA . VAL B 1 20 ? 10.016 1.768 -6.973 1 98.94 20 VAL B CA 1
ATOM 2495 C C . VAL B 1 20 ? 8.773 1.506 -7.816 1 98.94 20 VAL B C 1
ATOM 2497 O O . VAL B 1 20 ? 8.523 0.373 -8.242 1 98.94 20 VAL B O 1
ATOM 2500 N N . LYS B 1 21 ? 7.992 2.518 -7.996 1 98.81 21 LYS B N 1
ATOM 2501 C CA . LYS B 1 21 ? 6.801 2.422 -8.836 1 98.81 21 LYS B CA 1
ATOM 2502 C C . LYS B 1 21 ? 6.391 3.793 -9.367 1 98.81 21 LYS B C 1
ATOM 2504 O O . LYS B 1 21 ? 6.695 4.816 -8.758 1 98.81 21 LYS B O 1
ATOM 2509 N N . PRO B 1 22 ? 5.723 3.973 -10.492 1 98.31 22 PRO B N 1
ATOM 2510 C CA . PRO B 1 22 ? 5.738 2.908 -11.492 1 98.31 22 PRO B CA 1
ATOM 2511 C C . PRO B 1 22 ? 7.012 2.906 -12.336 1 98.31 22 PRO B C 1
ATOM 2513 O O . PRO B 1 22 ? 7.566 3.969 -12.625 1 98.31 22 PRO B O 1
ATOM 2516 N N . ILE B 1 23 ? 7.547 1.766 -12.578 1 98.75 23 ILE B N 1
ATOM 2517 C CA . ILE B 1 23 ? 8.5 1.6 -13.672 1 98.75 23 ILE B CA 1
ATOM 2518 C C . ILE B 1 23 ? 7.754 1.246 -14.953 1 98.75 23 ILE B C 1
ATOM 2520 O O . ILE B 1 23 ? 6.906 0.349 -14.961 1 98.75 23 ILE B O 1
ATOM 2524 N N . VAL B 1 24 ? 8.031 1.92 -16.016 1 97.5 24 VAL B N 1
ATOM 2525 C CA . VAL B 1 24 ? 7.258 1.776 -17.25 1 97.5 24 VAL B CA 1
ATOM 2526 C C . VAL B 1 24 ? 8.031 0.923 -18.25 1 97.5 24 VAL B C 1
ATOM 2528 O O . VAL B 1 24 ? 9.164 1.246 -18.609 1 97.5 24 VAL B O 1
ATOM 2531 N N . LEU B 1 25 ? 7.461 -0.147 -18.641 1 98.06 25 LEU B N 1
ATOM 2532 C CA . LEU B 1 25 ? 7.977 -0.971 -19.734 1 98.06 25 LEU B CA 1
ATOM 2533 C C . LEU B 1 25 ? 7.156 -0.776 -21 1 98.06 25 LEU B C 1
ATOM 2535 O O . LEU B 1 25 ? 5.934 -0.942 -20.984 1 98.06 25 LEU B O 1
ATOM 2539 N N . PRO B 1 26 ? 7.793 -0.422 -22.078 1 95.88 26 PRO B N 1
ATOM 2540 C CA . PRO B 1 26 ? 7.051 -0.323 -23.328 1 95.88 26 PRO B CA 1
ATOM 2541 C C . PRO B 1 26 ? 6.387 -1.638 -23.734 1 95.88 26 PRO B C 1
ATOM 2543 O O . PRO B 1 26 ? 7.02 -2.695 -23.688 1 95.88 26 PRO B O 1
ATOM 2546 N N . ALA B 1 27 ? 5.133 -1.55 -23.969 1 92.44 27 ALA B N 1
ATOM 2547 C CA . ALA B 1 27 ? 4.348 -2.697 -24.406 1 92.44 27 ALA B CA 1
ATOM 2548 C C . ALA B 1 27 ? 3.35 -2.293 -25.484 1 92.44 27 ALA B C 1
ATOM 2550 O O . ALA B 1 27 ? 2.137 -2.314 -25.266 1 92.44 27 ALA B O 1
ATOM 2551 N N . ALA B 1 28 ? 3.723 -2.061 -26.688 1 83.62 28 ALA B N 1
ATOM 2552 C CA . ALA B 1 28 ? 2.953 -1.47 -27.781 1 83.62 28 ALA B CA 1
ATOM 2553 C C . ALA B 1 28 ? 1.718 -2.307 -28.109 1 83.62 28 ALA B C 1
ATOM 2555 O O . ALA B 1 28 ? 0.641 -1.762 -28.359 1 83.62 28 ALA B O 1
ATOM 2556 N N . ARG B 1 29 ? 1.825 -3.516 -28.125 1 81.38 29 ARG B N 1
ATOM 2557 C CA . ARG B 1 29 ? 0.736 -4.391 -28.547 1 81.38 29 ARG B CA 1
ATOM 2558 C C . ARG B 1 29 ? -0.392 -4.391 -27.516 1 81.38 29 ARG B C 1
ATOM 2560 O O . ARG B 1 29 ? -1.51 -4.816 -27.812 1 81.38 29 ARG B O 1
ATOM 2567 N N . ARG B 1 30 ? -0.086 -3.893 -26.391 1 85.56 30 ARG B N 1
ATOM 2568 C CA . ARG B 1 30 ? -1.001 -3.85 -25.25 1 85.56 30 ARG B CA 1
ATOM 2569 C C . ARG B 1 30 ? -1.947 -2.658 -25.359 1 85.56 30 ARG B C 1
ATOM 2571 O O . ARG B 1 30 ? -3.004 -2.641 -24.719 1 85.56 30 ARG B O 1
ATOM 2578 N N . GLY B 1 31 ? -1.654 -1.711 -26.219 1 83.56 31 GLY B N 1
ATOM 2579 C CA . GLY B 1 31 ? -2.398 -0.464 -26.297 1 83.56 31 GLY B CA 1
ATOM 2580 C C . GLY B 1 31 ? -1.966 0.548 -25.25 1 83.56 31 GLY B C 1
ATOM 2581 O O . GLY B 1 31 ? -2.584 1.604 -25.109 1 83.56 31 GLY B O 1
ATOM 2582 N N . GLY B 1 32 ? -0.944 0.222 -24.453 1 87.88 32 GLY B N 1
ATOM 2583 C CA . GLY B 1 32 ? -0.352 1.099 -23.469 1 87.88 32 GLY B CA 1
ATOM 2584 C C . GLY B 1 32 ? 0.836 0.478 -22.75 1 87.88 32 GLY B C 1
ATOM 2585 O O . GLY B 1 32 ? 1.018 -0.741 -22.781 1 87.88 32 GLY B O 1
ATOM 2586 N N . ASP B 1 33 ? 1.599 1.265 -22.125 1 94.19 33 ASP B N 1
ATOM 2587 C CA . ASP B 1 33 ? 2.805 0.794 -21.453 1 94.19 33 ASP B CA 1
ATOM 2588 C C . ASP B 1 33 ? 2.457 -0.004 -20.203 1 94.19 33 ASP B C 1
ATOM 2590 O O . ASP B 1 33 ? 1.373 0.158 -19.641 1 94.19 33 ASP B O 1
ATOM 2594 N N . LEU B 1 34 ? 3.273 -0.906 -19.906 1 97.12 34 LEU B N 1
ATOM 2595 C CA . LEU B 1 34 ? 3.113 -1.731 -18.719 1 97.12 34 LEU B CA 1
ATOM 2596 C C . LEU B 1 34 ? 3.729 -1.05 -17.5 1 97.12 34 LEU B C 1
ATOM 2598 O O . LEU B 1 34 ? 4.922 -0.737 -17.5 1 97.12 34 LEU B O 1
ATOM 2602 N N . GLN B 1 35 ? 2.896 -0.765 -16.516 1 97.75 35 GLN B N 1
ATOM 2603 C CA . GLN B 1 35 ? 3.367 -0.195 -15.25 1 97.75 35 GLN B CA 1
ATOM 2604 C C . GLN B 1 35 ? 3.727 -1.291 -14.25 1 97.75 35 GLN B C 1
ATOM 2606 O O . GLN B 1 35 ? 2.939 -2.211 -14.023 1 97.75 35 GLN B O 1
ATOM 2611 N N . VAL B 1 36 ? 4.906 -1.131 -13.695 1 98.81 36 VAL B N 1
ATOM 2612 C CA . VAL B 1 36 ? 5.469 -2.193 -12.867 1 98.81 36 VAL B CA 1
ATOM 2613 C C . VAL B 1 36 ? 5.957 -1.612 -11.539 1 98.81 36 VAL B C 1
ATOM 2615 O O . VAL B 1 36 ? 6.43 -0.475 -11.492 1 98.81 36 VAL B O 1
ATOM 2618 N N . ARG B 1 37 ? 5.766 -2.348 -10.477 1 98.88 37 ARG B N 1
ATOM 2619 C CA . ARG B 1 37 ? 6.426 -2.08 -9.203 1 98.88 37 ARG B CA 1
ATOM 2620 C C . ARG B 1 37 ? 7.48 -3.139 -8.898 1 98.88 37 ARG B C 1
ATOM 2622 O O . ARG B 1 37 ? 7.258 -4.328 -9.125 1 98.88 37 ARG B O 1
ATOM 2629 N N . VAL B 1 38 ? 8.656 -2.725 -8.469 1 98.94 38 VAL B N 1
ATOM 2630 C CA . VAL B 1 38 ? 9.695 -3.635 -7.996 1 98.94 38 VAL B CA 1
ATOM 2631 C C . VAL B 1 38 ? 9.984 -3.367 -6.52 1 98.94 38 VAL B C 1
ATOM 2633 O O . VAL B 1 38 ? 10.219 -2.221 -6.125 1 98.94 38 VAL B O 1
ATOM 2636 N N . SER B 1 39 ? 9.93 -4.387 -5.688 1 98.94 39 SER B N 1
ATOM 2637 C CA . SER B 1 39 ? 10.281 -4.352 -4.27 1 98.94 39 SER B CA 1
ATOM 2638 C C . SER B 1 39 ? 11.414 -5.324 -3.955 1 98.94 39 SER B C 1
ATOM 2640 O O . SER B 1 39 ? 11.445 -6.438 -4.484 1 98.94 39 SER B O 1
ATOM 2642 N N . ALA B 1 40 ? 12.32 -4.926 -3.152 1 98.94 40 ALA B N 1
ATOM 2643 C CA . ALA B 1 40 ? 13.484 -5.738 -2.811 1 98.94 40 ALA B CA 1
ATOM 2644 C C . ALA B 1 40 ? 14.008 -5.387 -1.422 1 98.94 40 ALA B C 1
ATOM 2646 O O . ALA B 1 40 ? 13.758 -4.293 -0.914 1 98.94 40 ALA B O 1
ATOM 2647 N N . PRO B 1 41 ? 14.656 -6.371 -0.758 1 98.81 41 PRO B N 1
ATOM 2648 C CA . PRO B 1 41 ? 15.367 -5.977 0.459 1 98.81 41 PRO B CA 1
ATOM 2649 C C . PRO B 1 41 ? 16.469 -4.961 0.191 1 98.81 41 PRO B C 1
ATOM 2651 O O . PRO B 1 41 ? 17.109 -5 -0.863 1 98.81 41 PRO B O 1
ATOM 2654 N N . VAL B 1 42 ? 16.766 -4.121 1.128 1 98.25 42 VAL B N 1
ATOM 2655 C CA . VAL B 1 42 ? 17.766 -3.08 0.938 1 98.25 42 VAL B CA 1
ATOM 2656 C C . VAL B 1 42 ? 19.172 -3.697 0.978 1 98.25 42 VAL B C 1
ATOM 2658 O O . VAL B 1 42 ? 20.141 -3.08 0.536 1 98.25 42 VAL B O 1
ATOM 2661 N N . THR B 1 43 ? 19.219 -4.938 1.487 1 97 43 THR B N 1
ATOM 2662 C CA . THR B 1 43 ? 20.5 -5.625 1.566 1 97 43 THR B CA 1
ATOM 2663 C C . THR B 1 43 ? 20.406 -7.016 0.946 1 97 43 THR B C 1
ATOM 2665 O O . THR B 1 43 ? 19.328 -7.457 0.556 1 97 43 THR B O 1
ATOM 2668 N N . GLY B 1 44 ? 21.578 -7.652 0.776 1 97.5 44 GLY B N 1
ATOM 2669 C CA . GLY B 1 44 ? 21.641 -9.008 0.246 1 97.5 44 GLY B CA 1
ATOM 2670 C C . GLY B 1 44 ? 22 -9.055 -1.225 1 97.5 44 GLY B C 1
ATOM 2671 O O . GLY B 1 44 ? 21.938 -8.039 -1.922 1 97.5 44 GLY B O 1
ATOM 2672 N N . THR B 1 45 ? 22.484 -10.219 -1.64 1 98.31 45 THR B N 1
ATOM 2673 C CA . THR B 1 45 ? 22.859 -10.5 -3.025 1 98.31 45 THR B CA 1
ATOM 2674 C C . THR B 1 45 ? 22.297 -11.852 -3.463 1 98.31 45 THR B C 1
ATOM 2676 O O . THR B 1 45 ? 21.781 -12.617 -2.645 1 98.31 45 THR B O 1
ATOM 2679 N N . ASN B 1 46 ? 22.359 -12.086 -4.793 1 98.56 46 ASN B N 1
ATOM 2680 C CA . ASN B 1 46 ? 21.828 -13.32 -5.363 1 98.56 46 ASN B CA 1
ATOM 2681 C C . ASN B 1 46 ? 20.359 -13.539 -4.984 1 98.56 46 ASN B C 1
ATOM 2683 O O . ASN B 1 46 ? 19.984 -14.633 -4.57 1 98.56 46 ASN B O 1
ATOM 2687 N N . LEU B 1 47 ? 19.641 -12.43 -4.984 1 98.88 47 LEU B N 1
ATOM 2688 C CA . LEU B 1 47 ? 18.234 -12.445 -4.578 1 98.88 47 LEU B CA 1
ATOM 2689 C C . LEU B 1 47 ? 17.375 -13.102 -5.645 1 98.88 47 LEU B C 1
ATOM 2691 O O . LEU B 1 47 ? 17.297 -12.625 -6.777 1 98.88 47 LEU B O 1
ATOM 2695 N N . PRO B 1 48 ? 16.672 -14.18 -5.32 1 98.94 48 PRO B N 1
ATOM 2696 C CA . PRO B 1 48 ? 15.719 -14.711 -6.293 1 98.94 48 PRO B CA 1
ATOM 2697 C C . PRO B 1 48 ? 14.562 -13.75 -6.57 1 98.94 48 PRO B C 1
ATOM 2699 O O . PRO B 1 48 ? 14.359 -12.797 -5.824 1 98.94 48 PRO B O 1
ATOM 2702 N N . VAL B 1 49 ? 13.875 -13.984 -7.684 1 98.94 49 VAL B N 1
ATOM 2703 C CA . VAL B 1 49 ? 12.852 -13.062 -8.156 1 98.94 49 VAL B CA 1
ATOM 2704 C C . VAL B 1 49 ? 11.484 -13.75 -8.156 1 98.94 49 VAL B C 1
ATOM 2706 O O . VAL B 1 49 ? 11.375 -14.906 -8.555 1 98.94 49 VAL B O 1
ATOM 2709 N N . VAL B 1 50 ? 10.516 -13.109 -7.613 1 99 50 VAL B N 1
ATOM 2710 C CA . VAL B 1 50 ? 9.125 -13.508 -7.754 1 99 50 VAL B CA 1
ATOM 2711 C C . VAL B 1 50 ? 8.406 -12.531 -8.688 1 99 50 VAL B C 1
ATOM 2713 O O . VAL B 1 50 ? 8.398 -11.32 -8.445 1 99 50 VAL B O 1
ATOM 2716 N N . VAL B 1 51 ? 7.859 -12.969 -9.797 1 98.94 51 VAL B N 1
ATOM 2717 C CA . VAL B 1 51 ? 6.953 -12.172 -10.609 1 98.94 51 VAL B CA 1
ATOM 2718 C C . VAL B 1 51 ? 5.508 -12.469 -10.227 1 98.94 51 VAL B C 1
ATOM 2720 O O . VAL B 1 51 ? 5.055 -13.609 -10.328 1 98.94 51 VAL B O 1
ATOM 2723 N N . PHE B 1 52 ? 4.832 -11.469 -9.742 1 98.94 52 PHE B N 1
ATOM 2724 C CA . PHE B 1 52 ? 3.523 -11.648 -9.125 1 98.94 52 PHE B CA 1
ATOM 2725 C C . PHE B 1 52 ? 2.426 -11.062 -10 1 98.94 52 PHE B C 1
ATOM 2727 O O . PHE B 1 52 ? 2.494 -9.891 -10.391 1 98.94 52 PHE B O 1
ATOM 2734 N N . ALA B 1 53 ? 1.394 -11.828 -10.297 1 98.88 53 ALA B N 1
ATOM 2735 C CA . ALA B 1 53 ? 0.217 -11.398 -11.047 1 98.88 53 ALA B CA 1
ATOM 2736 C C . ALA B 1 53 ? -0.995 -11.258 -10.125 1 98.88 53 ALA B C 1
ATOM 2738 O O . ALA B 1 53 ? -1.377 -12.211 -9.438 1 98.88 53 ALA B O 1
ATOM 2739 N N . HIS B 1 54 ? -1.563 -10.078 -10.164 1 98.5 54 HIS B N 1
ATOM 2740 C CA . HIS B 1 54 ? -2.691 -9.797 -9.289 1 98.5 54 HIS B CA 1
ATOM 2741 C C . HIS B 1 54 ? -3.977 -10.422 -9.82 1 98.5 54 HIS B C 1
ATOM 2743 O O . HIS B 1 54 ? -4.027 -10.867 -10.969 1 98.5 54 HIS B O 1
ATOM 2749 N N . GLY B 1 55 ? -4.973 -10.547 -8.984 1 97.31 55 GLY B N 1
ATOM 2750 C CA . GLY B 1 55 ? -6.297 -10.984 -9.391 1 97.31 55 GLY B CA 1
ATOM 2751 C C . GLY B 1 55 ? -7.023 -9.977 -10.258 1 97.31 55 GLY B C 1
ATOM 2752 O O . GLY B 1 55 ? -6.547 -8.859 -10.453 1 97.31 55 GLY B O 1
ATOM 2753 N N . TYR B 1 56 ? -8.164 -10.383 -10.742 1 95.31 56 TYR B N 1
ATOM 2754 C CA . TYR B 1 56 ? -8.945 -9.555 -11.656 1 95.31 56 TYR B CA 1
ATOM 2755 C C . TYR B 1 56 ? -9.227 -8.188 -11.047 1 95.31 56 TYR B C 1
ATOM 2757 O O . TYR B 1 56 ? -9.672 -8.094 -9.898 1 95.31 56 TYR B O 1
ATOM 2765 N N . GLY B 1 57 ? -8.922 -7.152 -11.742 1 93.81 57 GLY B N 1
ATOM 2766 C CA . GLY B 1 57 ? -9.305 -5.793 -11.383 1 93.81 57 GLY B CA 1
ATOM 2767 C C . GLY B 1 57 ? -8.289 -5.105 -10.492 1 93.81 57 GLY B C 1
ATOM 2768 O O . GLY B 1 57 ? -8.328 -3.887 -10.32 1 93.81 57 GLY B O 1
ATOM 2769 N N . SER B 1 58 ? -7.363 -5.832 -9.883 1 95.94 58 SER B N 1
ATOM 2770 C CA . SER B 1 58 ? -6.379 -5.246 -8.977 1 95.94 58 SER B CA 1
ATOM 2771 C C . SER B 1 58 ? -5.27 -4.547 -9.758 1 95.94 58 SER B C 1
ATOM 2773 O O . SER B 1 58 ? -5.461 -4.16 -10.906 1 95.94 58 SER B O 1
ATOM 2775 N N . ASN B 1 59 ? -4.145 -4.316 -9.109 1 96.69 59 ASN B N 1
ATOM 2776 C CA . ASN B 1 59 ? -3.043 -3.561 -9.695 1 96.69 59 ASN B CA 1
ATOM 2777 C C . ASN B 1 59 ? -1.755 -3.74 -8.898 1 96.69 59 ASN B C 1
ATOM 2779 O O . ASN B 1 59 ? -1.704 -4.547 -7.965 1 96.69 59 ASN B O 1
ATOM 2783 N N . LEU B 1 60 ? -0.736 -2.922 -9.242 1 98.06 60 LEU B N 1
ATOM 2784 C CA . LEU B 1 60 ? 0.601 -3.076 -8.68 1 98.06 60 LEU B CA 1
ATOM 2785 C C . LEU B 1 60 ? 0.635 -2.625 -7.223 1 98.06 60 LEU B C 1
ATOM 2787 O O . LEU B 1 60 ? 1.625 -2.848 -6.523 1 98.06 60 LEU B O 1
ATOM 2791 N N . ASP B 1 61 ? -0.408 -1.989 -6.695 1 96.62 61 ASP B N 1
ATOM 2792 C CA . ASP B 1 61 ? -0.421 -1.506 -5.316 1 96.62 61 ASP B CA 1
ATOM 2793 C C . ASP B 1 61 ? -1.071 -2.525 -4.383 1 96.62 61 ASP B C 1
ATOM 2795 O O . ASP B 1 61 ? -1.091 -2.334 -3.166 1 96.62 61 ASP B O 1
ATOM 2799 N N . GLY B 1 62 ? -1.564 -3.623 -4.965 1 96.56 62 GLY B N 1
ATOM 2800 C CA . GLY B 1 62 ? -2.236 -4.637 -4.172 1 96.56 62 GLY B CA 1
ATOM 2801 C C . GLY B 1 62 ? -1.286 -5.664 -3.588 1 96.56 62 GLY B C 1
ATOM 2802 O O . GLY B 1 62 ? -0.087 -5.645 -3.875 1 96.56 62 GLY B O 1
ATOM 2803 N N . TYR B 1 63 ? -1.814 -6.41 -2.646 1 97.69 63 TYR B N 1
ATOM 2804 C CA . TYR B 1 63 ? -1.188 -7.609 -2.094 1 97.69 63 TYR B CA 1
ATOM 2805 C C . TYR B 1 63 ? 0.017 -7.246 -1.234 1 97.69 63 TYR B C 1
ATOM 2807 O O . TYR B 1 63 ? 0.996 -7.992 -1.18 1 97.69 63 TYR B O 1
ATOM 2815 N N . GLY B 1 64 ? -0.044 -6.145 -0.597 1 96.81 64 GLY B N 1
ATOM 2816 C CA . GLY B 1 64 ? 1.002 -5.711 0.317 1 96.81 64 GLY B CA 1
ATOM 2817 C C . GLY B 1 64 ? 1.406 -6.785 1.309 1 96.81 64 GLY B C 1
ATOM 2818 O O . GLY B 1 64 ? 2.594 -7.07 1.478 1 96.81 64 GLY B O 1
ATOM 2819 N N . PRO B 1 65 ? 0.488 -7.457 1.981 1 96.88 65 PRO B N 1
ATOM 2820 C CA . PRO B 1 65 ? 0.836 -8.461 2.988 1 96.88 65 PRO B CA 1
ATOM 2821 C C . PRO B 1 65 ? 1.792 -9.531 2.453 1 96.88 65 PRO B C 1
ATOM 2823 O O . PRO B 1 65 ? 2.74 -9.914 3.143 1 96.88 65 PRO B O 1
ATOM 2826 N N . LEU B 1 66 ? 1.601 -9.922 1.233 1 98.5 66 LEU B N 1
ATOM 2827 C CA . LEU B 1 66 ? 2.449 -10.977 0.68 1 98.5 66 LEU B CA 1
ATOM 2828 C C . LEU B 1 66 ? 3.742 -10.391 0.123 1 98.5 66 LEU B C 1
ATOM 2830 O O . LEU B 1 66 ? 4.836 -10.859 0.45 1 98.5 66 LEU B O 1
ATOM 2834 N N . VAL B 1 67 ? 3.633 -9.367 -0.701 1 98.56 67 VAL B N 1
ATOM 2835 C CA . VAL B 1 67 ? 4.762 -8.773 -1.412 1 98.56 67 VAL B CA 1
ATOM 2836 C C . VAL B 1 67 ? 5.777 -8.234 -0.409 1 98.56 67 VAL B C 1
ATOM 2838 O O . VAL B 1 67 ? 6.98 -8.484 -0.531 1 98.56 67 VAL B O 1
ATOM 2841 N N . ASP B 1 68 ? 5.27 -7.547 0.581 1 98.44 68 ASP B N 1
ATOM 2842 C CA . ASP B 1 68 ? 6.152 -6.988 1.604 1 98.44 68 ASP B CA 1
ATOM 2843 C C . ASP B 1 68 ? 6.871 -8.094 2.371 1 98.44 68 ASP B C 1
ATOM 2845 O O . ASP B 1 68 ? 8.055 -7.977 2.684 1 98.44 68 ASP B O 1
ATOM 2849 N N . HIS B 1 69 ? 6.125 -9.141 2.691 1 98.62 69 HIS B N 1
ATOM 2850 C CA . HIS B 1 69 ? 6.711 -10.242 3.445 1 98.62 69 HIS B CA 1
ATOM 2851 C C . HIS B 1 69 ? 7.82 -10.922 2.652 1 98.62 69 HIS B C 1
ATOM 2853 O O . HIS B 1 69 ? 8.914 -11.156 3.18 1 98.62 69 HIS B O 1
ATOM 2859 N N . TRP B 1 70 ? 7.562 -11.242 1.378 1 98.94 70 TRP B N 1
ATOM 2860 C CA . TRP B 1 70 ? 8.562 -11.898 0.54 1 98.94 70 TRP B CA 1
ATOM 2861 C C . TRP B 1 70 ? 9.781 -11 0.345 1 98.94 70 TRP B C 1
ATOM 2863 O O . TRP B 1 70 ? 10.922 -11.453 0.482 1 98.94 70 TRP B O 1
ATOM 2873 N N . ALA B 1 71 ? 9.555 -9.719 0.078 1 98.94 71 ALA B N 1
ATOM 2874 C CA . ALA B 1 71 ? 10.656 -8.789 -0.148 1 98.94 71 ALA B CA 1
ATOM 2875 C C . ALA B 1 71 ? 11.508 -8.633 1.105 1 98.94 71 ALA B C 1
ATOM 2877 O O . ALA B 1 71 ? 12.742 -8.68 1.035 1 98.94 71 ALA B O 1
ATOM 2878 N N . ALA B 1 72 ? 10.859 -8.508 2.234 1 98.75 72 ALA B N 1
ATOM 2879 C CA . ALA B 1 72 ? 11.57 -8.297 3.492 1 98.75 72 ALA B CA 1
ATOM 2880 C C . ALA B 1 72 ? 12.406 -9.523 3.861 1 98.75 72 ALA B C 1
ATOM 2882 O O . ALA B 1 72 ? 13.273 -9.445 4.738 1 98.75 72 ALA B O 1
ATOM 2883 N N . HIS B 1 73 ? 12.117 -10.609 3.197 1 98.62 73 HIS B N 1
ATOM 2884 C CA . HIS B 1 73 ? 12.805 -11.836 3.568 1 98.62 73 HIS B CA 1
ATOM 2885 C C . HIS B 1 73 ? 13.633 -12.375 2.41 1 98.62 73 HIS B C 1
ATOM 2887 O O . HIS B 1 73 ? 13.82 -13.586 2.287 1 98.62 73 HIS B O 1
ATOM 2893 N N . GLY B 1 74 ? 14 -11.539 1.496 1 98.62 74 GLY B N 1
ATOM 2894 C CA . GLY B 1 74 ? 15.125 -11.883 0.638 1 98.62 74 GLY B CA 1
ATOM 2895 C C . GLY B 1 74 ? 14.719 -12.133 -0.802 1 98.62 74 GLY B C 1
ATOM 2896 O O . GLY B 1 74 ? 15.453 -12.789 -1.551 1 98.62 74 GLY B O 1
ATOM 2897 N N . PHE B 1 75 ? 13.594 -11.617 -1.212 1 98.94 75 PHE B N 1
ATOM 2898 C CA . PHE B 1 75 ? 13.18 -11.812 -2.598 1 98.94 75 PHE B CA 1
ATOM 2899 C C . PHE B 1 75 ? 12.945 -10.469 -3.281 1 98.94 75 PHE B C 1
ATOM 2901 O O . PHE B 1 75 ? 12.43 -9.531 -2.666 1 98.94 75 PHE B O 1
ATOM 2908 N N . VAL B 1 76 ? 13.312 -10.367 -4.535 1 98.94 76 VAL B N 1
ATOM 2909 C CA . VAL B 1 76 ? 12.828 -9.289 -5.398 1 98.94 76 VAL B CA 1
ATOM 2910 C C . VAL B 1 76 ? 11.438 -9.633 -5.926 1 98.94 76 VAL B C 1
ATOM 2912 O O . VAL B 1 76 ? 11.234 -10.703 -6.496 1 98.94 76 VAL B O 1
ATOM 2915 N N . VAL B 1 77 ? 10.5 -8.805 -5.648 1 99 77 VAL B N 1
ATOM 2916 C CA . VAL B 1 77 ? 9.141 -9.055 -6.102 1 99 77 VAL B CA 1
ATOM 2917 C C . VAL B 1 77 ? 8.75 -8.023 -7.164 1 99 77 VAL B C 1
ATOM 2919 O O . VAL B 1 77 ? 8.883 -6.82 -6.949 1 99 77 VAL B O 1
ATOM 2922 N N . VAL B 1 78 ? 8.297 -8.5 -8.336 1 99 78 VAL B N 1
ATOM 2923 C CA . VAL B 1 78 ? 7.891 -7.668 -9.469 1 99 78 VAL B CA 1
ATOM 2924 C C . VAL B 1 78 ? 6.383 -7.793 -9.68 1 99 78 VAL B C 1
ATOM 2926 O O . VAL B 1 78 ? 5.867 -8.898 -9.883 1 99 78 VAL B O 1
ATOM 2929 N N . GLN B 1 79 ? 5.703 -6.656 -9.602 1 98.88 79 GLN B N 1
ATOM 2930 C CA . GLN B 1 79 ? 4.25 -6.645 -9.727 1 98.88 79 GLN B CA 1
ATOM 2931 C C . GLN B 1 79 ? 3.812 -5.891 -10.977 1 98.88 79 GLN B C 1
ATOM 2933 O O . GLN B 1 79 ? 4.27 -4.777 -11.227 1 98.88 79 GLN B O 1
ATOM 2938 N N . ALA B 1 80 ? 2.887 -6.484 -11.656 1 97.31 80 ALA B N 1
ATOM 2939 C CA . ALA B 1 80 ? 2.344 -5.852 -12.852 1 97.31 80 ALA B CA 1
ATOM 2940 C C . ALA B 1 80 ? 1.021 -5.152 -12.555 1 97.31 80 ALA B C 1
ATOM 2942 O O . ALA B 1 80 ? 0.345 -5.48 -11.578 1 97.31 80 ALA B O 1
ATOM 2943 N N . THR B 1 81 ? 0.706 -4.176 -13.375 1 97.31 81 THR B N 1
ATOM 2944 C CA . THR B 1 81 ? -0.674 -3.74 -13.562 1 97.31 81 THR B CA 1
ATOM 2945 C C . THR B 1 81 ? -1.228 -4.254 -14.883 1 97.31 81 THR B C 1
ATOM 2947 O O . THR B 1 81 ? -0.887 -3.732 -15.953 1 97.31 81 THR B O 1
ATOM 2950 N N . HIS B 1 82 ? -2.064 -5.219 -14.766 1 96.62 82 HIS B N 1
ATOM 2951 C CA . HIS B 1 82 ? -2.617 -5.84 -15.961 1 96.62 82 HIS B CA 1
ATOM 2952 C C . HIS B 1 82 ? -3.75 -4.996 -16.547 1 96.62 82 HIS B C 1
ATOM 2954 O O . HIS B 1 82 ? -4.266 -4.098 -15.875 1 96.62 82 HIS B O 1
ATOM 2960 N N . LEU B 1 83 ? -4.168 -5.301 -17.75 1 94.25 83 LEU B N 1
ATOM 2961 C CA . LEU B 1 83 ? -5.113 -4.492 -18.5 1 94.25 83 LEU B CA 1
ATOM 2962 C C . LEU B 1 83 ? -6.484 -4.492 -17.844 1 94.25 83 LEU B C 1
ATOM 2964 O O . LEU B 1 83 ? -7.254 -3.543 -18 1 94.25 83 LEU B O 1
ATOM 2968 N N . ASP B 1 84 ? -6.766 -5.508 -17.109 1 92.69 84 ASP B N 1
ATOM 2969 C CA . ASP B 1 84 ? -8.086 -5.613 -16.5 1 92.69 84 ASP B CA 1
ATOM 2970 C C . ASP B 1 84 ? -8.156 -4.812 -15.203 1 92.69 84 ASP B C 1
ATOM 2972 O O . ASP B 1 84 ? -9.188 -4.797 -14.531 1 92.69 84 ASP B O 1
ATOM 2976 N N . SER B 1 85 ? -7.055 -4.148 -14.867 1 94.81 85 SER B N 1
ATOM 2977 C CA . SER B 1 85 ? -7.066 -3.316 -13.664 1 94.81 85 SER B CA 1
ATOM 2978 C C . SER B 1 85 ? -8.164 -2.262 -13.742 1 94.81 85 SER B C 1
ATOM 2980 O O . SER B 1 85 ? -8.383 -1.652 -14.789 1 94.81 85 SER B O 1
ATOM 2982 N N . ARG B 1 86 ? -8.781 -1.986 -12.617 1 90.88 86 ARG B N 1
ATOM 2983 C CA . ARG B 1 86 ? -9.812 -0.959 -12.523 1 90.88 86 ARG B CA 1
ATOM 2984 C C . ARG B 1 86 ? -9.227 0.429 -12.758 1 90.88 86 ARG B C 1
ATOM 2986 O O . ARG B 1 86 ? -9.961 1.383 -13.016 1 90.88 86 ARG B O 1
ATOM 2993 N N . ARG B 1 87 ? -7.926 0.491 -12.656 1 89.44 87 ARG B N 1
ATOM 2994 C CA . ARG B 1 87 ? -7.246 1.77 -12.844 1 89.44 87 ARG B CA 1
ATOM 2995 C C . ARG B 1 87 ? -7.113 2.105 -14.32 1 89.44 87 ARG B C 1
ATOM 2997 O O . ARG B 1 87 ? -6.781 3.236 -14.68 1 89.44 87 ARG B O 1
ATOM 3004 N N . LEU B 1 88 ? -7.312 1.077 -15.023 1 87.31 88 LEU B N 1
ATOM 3005 C CA . LEU B 1 88 ? -7.164 1.263 -16.469 1 87.31 88 LEU B CA 1
ATOM 3006 C C . LEU B 1 88 ? -8.516 1.238 -17.156 1 87.31 88 LEU B C 1
ATOM 3008 O O . LEU B 1 88 ? -9.461 0.601 -16.672 1 87.31 88 LEU B O 1
ATOM 3012 N N . ASP B 1 89 ? -8.688 2.074 -18.109 1 72.69 89 ASP B N 1
ATOM 3013 C CA . ASP B 1 89 ? -9.961 2.203 -18.812 1 72.69 89 ASP B CA 1
ATOM 3014 C C . ASP B 1 89 ? -10.086 1.154 -19.922 1 72.69 89 ASP B C 1
ATOM 3016 O O . ASP B 1 89 ? -10.242 1.495 -21.094 1 72.69 89 ASP B O 1
ATOM 3020 N N . VAL B 1 90 ? -9.695 0.021 -19.672 1 64.69 90 VAL B N 1
ATOM 3021 C CA . VAL B 1 90 ? -9.68 -0.901 -20.812 1 64.69 90 VAL B CA 1
ATOM 3022 C C . VAL B 1 90 ? -10.922 -1.784 -20.766 1 64.69 90 VAL B C 1
ATOM 3024 O O . VAL B 1 90 ? -11.281 -2.406 -21.781 1 64.69 90 VAL B O 1
ATOM 3027 N N . ALA B 1 91 ? -11.461 -1.944 -19.594 1 58.12 91 ALA B N 1
ATOM 3028 C CA . ALA B 1 91 ? -12.641 -2.803 -19.469 1 58.12 91 ALA B CA 1
ATOM 3029 C C . ALA B 1 91 ? -13.727 -2.377 -20.453 1 58.12 91 ALA B C 1
ATOM 3031 O O . ALA B 1 91 ? -14.57 -3.188 -20.844 1 58.12 91 ALA B O 1
ATOM 3032 N N . ALA B 1 92 ? -13.391 -1.239 -20.922 1 58.34 92 ALA B N 1
ATOM 3033 C CA . ALA B 1 92 ? -14.469 -0.74 -21.766 1 58.34 92 ALA B CA 1
ATOM 3034 C C . ALA B 1 92 ? -14.312 -1.24 -23.203 1 58.34 92 ALA B C 1
ATOM 3036 O O . ALA B 1 92 ? -15.273 -1.208 -23.984 1 58.34 92 ALA B O 1
ATOM 3037 N N . ASP B 1 93 ? -13.109 -1.734 -23.422 1 71.25 93 ASP B N 1
ATOM 3038 C CA . ASP B 1 93 ? -12.922 -2.234 -24.781 1 71.25 93 ASP B CA 1
ATOM 3039 C C . ASP B 1 93 ? -13.336 -3.699 -24.891 1 71.25 93 ASP B C 1
ATOM 3041 O O . ASP B 1 93 ? -12.547 -4.598 -24.594 1 71.25 93 ASP B O 1
ATOM 3045 N N . ARG B 1 94 ? -14.461 -3.863 -25.406 1 68.5 94 ARG B N 1
ATOM 3046 C CA . ARG B 1 94 ? -15.086 -5.176 -25.5 1 68.5 94 ARG B CA 1
ATOM 3047 C C . ARG B 1 94 ? -14.258 -6.117 -26.359 1 68.5 94 ARG B C 1
ATOM 3049 O O . ARG B 1 94 ? -14.273 -7.336 -26.156 1 68.5 94 ARG B O 1
ATOM 3056 N N . SER B 1 95 ? -13.469 -5.551 -27.234 1 78.44 95 SER B N 1
ATOM 3057 C CA . SER B 1 95 ? -12.719 -6.387 -28.172 1 78.44 95 SER B CA 1
ATOM 3058 C C . SER B 1 95 ? -11.531 -7.051 -27.484 1 78.44 95 SER B C 1
ATOM 3060 O O . SER B 1 95 ? -11.039 -8.078 -27.953 1 78.44 95 SER B O 1
ATOM 3062 N N . ARG B 1 96 ? -11.125 -6.609 -26.312 1 83.25 96 ARG B N 1
ATOM 3063 C CA . ARG B 1 96 ? -9.945 -7.148 -25.641 1 83.25 96 ARG B CA 1
ATOM 3064 C C . ARG B 1 96 ? -10.344 -8.141 -24.547 1 83.25 96 ARG B C 1
ATOM 3066 O O . ARG B 1 96 ? -9.539 -8.977 -24.141 1 83.25 96 ARG B O 1
ATOM 3073 N N . ARG B 1 97 ? -11.531 -8.133 -24.234 1 83.69 97 ARG B N 1
ATOM 3074 C CA . ARG B 1 97 ? -11.992 -8.844 -23.031 1 83.69 97 ARG B CA 1
ATOM 3075 C C . ARG B 1 97 ? -11.719 -10.336 -23.156 1 83.69 97 ARG B C 1
ATOM 3077 O O . ARG B 1 97 ? -11.203 -10.953 -22.219 1 83.69 97 ARG B O 1
ATOM 3084 N N . PRO B 1 98 ? -12.031 -10.945 -24.375 1 86.31 98 PRO B N 1
ATOM 3085 C CA . PRO B 1 98 ? -11.797 -12.383 -24.453 1 86.31 98 PRO B CA 1
ATOM 3086 C C . PRO B 1 98 ? -10.32 -12.75 -24.391 1 86.31 98 PRO B C 1
ATOM 3088 O O . PRO B 1 98 ? -9.977 -13.922 -24.219 1 86.31 98 PRO B O 1
ATOM 3091 N N . HIS B 1 99 ? -9.445 -11.703 -24.484 1 90.25 99 HIS B N 1
ATOM 3092 C CA . HIS B 1 99 ? -8.016 -11.969 -24.578 1 90.25 99 HIS B CA 1
ATOM 3093 C C . HIS B 1 99 ? -7.285 -11.469 -23.328 1 90.25 99 HIS B C 1
ATOM 3095 O O . HIS B 1 99 ? -6.051 -11.414 -23.312 1 90.25 99 HIS B O 1
ATOM 3101 N N . LEU B 1 100 ? -8.031 -11.172 -22.344 1 93 100 LEU B N 1
ATOM 3102 C CA . LEU B 1 100 ? -7.398 -10.633 -21.141 1 93 100 LEU B CA 1
ATOM 3103 C C . LEU B 1 100 ? -6.367 -11.609 -20.578 1 93 100 LEU B C 1
ATOM 3105 O O . LEU B 1 100 ? -5.289 -11.195 -20.156 1 93 100 LEU B O 1
ATOM 3109 N N . TRP B 1 101 ? -6.719 -12.898 -20.641 1 95.69 101 TRP B N 1
ATOM 3110 C CA . TRP B 1 101 ? -5.805 -13.914 -20.141 1 95.69 101 TRP B CA 1
ATOM 3111 C C . TRP B 1 101 ? -4.488 -13.891 -20.906 1 95.69 101 TRP B C 1
ATOM 3113 O O . TRP B 1 101 ? -3.414 -14.008 -20.312 1 95.69 101 TRP B O 1
ATOM 3123 N N . LEU B 1 102 ? -4.527 -13.68 -22.141 1 95.81 102 LEU B N 1
ATOM 3124 C CA . LEU B 1 102 ? -3.35 -13.656 -23 1 95.81 102 LEU B CA 1
ATOM 3125 C C . LEU B 1 102 ? -2.523 -12.398 -22.766 1 95.81 102 LEU B C 1
ATOM 3127 O O . LEU B 1 102 ? -1.293 -12.461 -22.734 1 95.81 102 LEU B O 1
ATOM 3131 N N . TYR B 1 103 ? -3.211 -11.32 -22.609 1 95.12 103 TYR B N 1
ATOM 3132 C CA . TYR B 1 103 ? -2.514 -10.07 -22.312 1 95.12 103 TYR B CA 1
ATOM 3133 C C . TYR B 1 103 ? -1.731 -10.18 -21.016 1 95.12 103 TYR B C 1
ATOM 3135 O O . TYR B 1 103 ? -0.625 -9.648 -20.891 1 95.12 103 TYR B O 1
ATOM 3143 N N . ARG B 1 104 ? -2.277 -10.867 -20.031 1 97 104 ARG B N 1
ATOM 3144 C CA . ARG B 1 104 ? -1.583 -11.047 -18.766 1 97 104 ARG B CA 1
ATOM 3145 C C . ARG B 1 104 ? -0.293 -11.844 -18.953 1 97 104 ARG B C 1
ATOM 3147 O O . ARG B 1 104 ? 0.746 -11.484 -18.391 1 97 104 ARG B O 1
ATOM 3154 N N . VAL B 1 105 ? -0.394 -12.891 -19.688 1 97.94 105 VAL B N 1
ATOM 3155 C CA . VAL B 1 105 ? 0.787 -13.711 -19.938 1 97.94 105 VAL B CA 1
ATOM 3156 C C . VAL B 1 105 ? 1.847 -12.891 -20.672 1 97.94 105 VAL B C 1
ATOM 3158 O O . VAL B 1 105 ? 3.029 -12.945 -20.328 1 97.94 105 VAL B O 1
ATOM 3161 N N . ARG B 1 106 ? 1.424 -12.125 -21.641 1 97.12 106 ARG B N 1
ATOM 3162 C CA . ARG B 1 106 ? 2.344 -11.273 -22.375 1 97.12 106 ARG B CA 1
ATOM 3163 C C . ARG B 1 106 ? 2.959 -10.211 -21.484 1 97.12 106 ARG B C 1
ATOM 3165 O O . ARG B 1 106 ? 4.137 -9.867 -21.625 1 97.12 106 ARG B O 1
ATOM 3172 N N . ASP B 1 107 ? 2.154 -9.648 -20.594 1 98.12 107 ASP B N 1
ATOM 3173 C CA . ASP B 1 107 ? 2.686 -8.719 -19.609 1 98.12 107 ASP B CA 1
ATOM 3174 C C . ASP B 1 107 ? 3.818 -9.352 -18.797 1 98.12 107 ASP B C 1
ATOM 3176 O O . ASP B 1 107 ? 4.875 -8.742 -18.625 1 98.12 107 ASP B O 1
ATOM 3180 N N . MET B 1 108 ? 3.588 -10.562 -18.328 1 98.69 108 MET B N 1
ATOM 3181 C CA . MET B 1 108 ? 4.578 -11.25 -17.5 1 98.69 108 MET B CA 1
ATOM 3182 C C . MET B 1 108 ? 5.844 -11.547 -18.297 1 98.69 108 MET B C 1
ATOM 3184 O O . MET B 1 108 ? 6.953 -11.398 -17.781 1 98.69 108 MET B O 1
ATOM 3188 N N . LYS B 1 109 ? 5.695 -11.945 -19.5 1 98.38 109 LYS B N 1
ATOM 3189 C CA . LYS B 1 109 ? 6.859 -12.203 -20.344 1 98.38 109 LYS B CA 1
ATOM 3190 C C . LYS B 1 109 ? 7.621 -10.922 -20.641 1 98.38 109 LYS B C 1
ATOM 3192 O O . LYS B 1 109 ? 8.852 -10.93 -20.703 1 98.38 109 LYS B O 1
ATOM 3197 N N . ARG B 1 110 ? 6.863 -9.812 -20.844 1 98.25 110 ARG B N 1
ATOM 3198 C CA . ARG B 1 110 ? 7.508 -8.516 -21.016 1 98.25 110 ARG B CA 1
ATOM 3199 C C . ARG B 1 110 ? 8.352 -8.148 -19.797 1 98.25 110 ARG B C 1
ATOM 3201 O O . ARG B 1 110 ? 9.43 -7.574 -19.938 1 98.25 110 ARG B O 1
ATOM 3208 N N . ILE B 1 111 ? 7.855 -8.445 -18.672 1 98.81 111 ILE B N 1
ATOM 3209 C CA . ILE B 1 111 ? 8.594 -8.227 -17.422 1 98.81 111 ILE B CA 1
ATOM 3210 C C . ILE B 1 111 ? 9.859 -9.07 -17.422 1 98.81 111 ILE B C 1
ATOM 3212 O O . ILE B 1 111 ? 10.953 -8.562 -17.141 1 98.81 111 ILE B O 1
ATOM 3216 N N . LEU B 1 112 ? 9.766 -10.352 -17.766 1 98.88 112 LEU B N 1
ATOM 3217 C CA . LEU B 1 112 ? 10.906 -11.25 -17.781 1 98.88 112 LEU B CA 1
ATOM 3218 C C . LEU B 1 112 ? 11.961 -10.766 -18.766 1 98.88 112 LEU B C 1
ATOM 3220 O O . LEU B 1 112 ? 13.156 -10.789 -18.469 1 98.88 112 LEU B O 1
ATOM 3224 N N . ASP B 1 113 ? 11.484 -10.266 -19.922 1 98.31 113 ASP B N 1
ATOM 3225 C CA . ASP B 1 113 ? 12.391 -9.742 -20.938 1 98.31 113 ASP B CA 1
ATOM 3226 C C . ASP B 1 113 ? 13.094 -8.477 -20.438 1 98.31 113 ASP B C 1
ATOM 3228 O O . ASP B 1 113 ? 14.18 -8.141 -20.922 1 98.31 113 ASP B O 1
ATOM 3232 N N . GLY B 1 114 ? 12.453 -7.801 -19.531 1 98.44 114 GLY B N 1
ATOM 3233 C CA . GLY B 1 114 ? 12.938 -6.5 -19.094 1 98.44 114 GLY B CA 1
ATOM 3234 C C . GLY B 1 114 ? 13.516 -6.516 -17.688 1 98.44 114 GLY B C 1
ATOM 3235 O O . GLY B 1 114 ? 13.594 -5.473 -17.047 1 98.44 114 GLY B O 1
ATOM 3236 N N . LEU B 1 115 ? 13.891 -7.648 -17.172 1 98.75 115 LEU B N 1
ATOM 3237 C CA . LEU B 1 115 ? 14.336 -7.758 -15.797 1 98.75 115 LEU B CA 1
ATOM 3238 C C . LEU B 1 115 ? 15.562 -6.879 -15.547 1 98.75 115 LEU B C 1
ATOM 3240 O O . LEU B 1 115 ? 15.703 -6.293 -14.477 1 98.75 115 LEU B O 1
ATOM 3244 N N . ASP B 1 116 ? 16.438 -6.777 -16.531 1 98.44 116 ASP B N 1
ATOM 3245 C CA . ASP B 1 116 ? 17.625 -5.941 -16.375 1 98.44 116 ASP B CA 1
ATOM 3246 C C . ASP B 1 116 ? 17.25 -4.473 -16.219 1 98.44 116 ASP B C 1
ATOM 3248 O O . ASP B 1 116 ? 17.812 -3.77 -15.375 1 98.44 116 ASP B O 1
ATOM 3252 N N . VAL B 1 117 ? 16.297 -4.023 -17.016 1 98.44 117 VAL B N 1
ATOM 3253 C CA . VAL B 1 117 ? 15.828 -2.643 -16.969 1 98.44 117 VAL B CA 1
ATOM 3254 C C . VAL B 1 117 ? 15.156 -2.381 -15.625 1 98.44 117 VAL B C 1
ATOM 3256 O O . VAL B 1 117 ? 15.375 -1.34 -15 1 98.44 117 VAL B O 1
ATOM 3259 N N . LEU B 1 118 ? 14.352 -3.283 -15.18 1 98.88 118 LEU B N 1
ATOM 3260 C CA . LEU B 1 118 ? 13.641 -3.154 -13.914 1 98.88 118 LEU B CA 1
ATOM 3261 C C . LEU B 1 118 ? 14.617 -3.105 -12.742 1 98.88 118 LEU B C 1
ATOM 3263 O O . LEU B 1 118 ? 14.492 -2.26 -11.852 1 98.88 118 LEU B O 1
ATOM 3267 N N . GLU B 1 119 ? 15.562 -4.012 -12.766 1 98.75 119 GLU B N 1
ATOM 3268 C CA . GLU B 1 119 ? 16.594 -4.035 -11.734 1 98.75 119 GLU B CA 1
ATOM 3269 C C . GLU B 1 1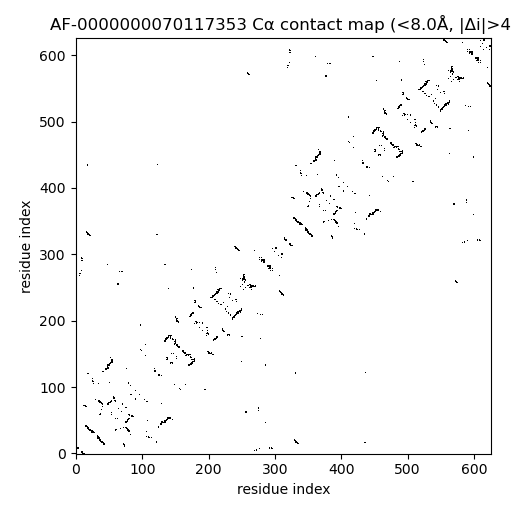19 ? 17.359 -2.711 -11.688 1 98.75 119 GLU B C 1
ATOM 3271 O O . GLU B 1 119 ? 17.578 -2.158 -10.609 1 98.75 119 GLU B O 1
ATOM 3276 N N . ALA B 1 120 ? 17.719 -2.201 -12.82 1 98.56 120 ALA B N 1
ATOM 3277 C CA . ALA B 1 120 ? 18.5 -0.97 -12.914 1 98.56 120 ALA B CA 1
ATOM 3278 C C . ALA B 1 120 ? 17.672 0.238 -12.477 1 98.56 120 ALA B C 1
ATOM 3280 O O . ALA B 1 120 ? 18.234 1.271 -12.102 1 98.56 120 ALA B O 1
ATOM 3281 N N . SER B 1 121 ? 16.359 0.114 -12.492 1 98.56 121 SER B N 1
ATOM 3282 C CA . SER B 1 121 ? 15.469 1.223 -12.172 1 98.56 121 SER B CA 1
ATOM 3283 C C . SER B 1 121 ? 15.297 1.382 -10.664 1 98.56 121 SER B C 1
ATOM 3285 O O . SER B 1 121 ? 14.789 2.398 -10.195 1 98.56 121 SER B O 1
ATOM 3287 N N . VAL B 1 122 ? 15.68 0.439 -9.867 1 98.75 122 VAL B N 1
ATOM 3288 C CA . VAL B 1 122 ? 15.602 0.502 -8.406 1 98.75 122 VAL B CA 1
ATOM 3289 C C . VAL B 1 122 ? 16.953 0.903 -7.836 1 98.75 122 VAL B C 1
ATOM 3291 O O . VAL B 1 122 ? 17.922 0.143 -7.926 1 98.75 122 VAL B O 1
ATOM 3294 N N . PRO B 1 123 ? 17.016 2.066 -7.238 1 98.31 123 PRO B N 1
ATOM 3295 C CA . PRO B 1 123 ? 18.297 2.471 -6.668 1 98.31 123 PRO B CA 1
ATOM 3296 C C . PRO B 1 123 ? 18.859 1.433 -5.703 1 98.31 123 PRO B C 1
ATOM 3298 O O . PRO B 1 123 ? 18.172 0.984 -4.789 1 98.31 123 PRO B O 1
ATOM 3301 N N . GLY B 1 124 ? 20.141 0.973 -5.938 1 97.25 124 GLY B N 1
ATOM 3302 C CA . GLY B 1 124 ? 20.844 0.083 -5.027 1 97.25 124 GLY B CA 1
ATOM 3303 C C . GLY B 1 124 ? 20.625 -1.386 -5.34 1 97.25 124 GLY B C 1
ATOM 3304 O O . GLY B 1 124 ? 21.203 -2.258 -4.691 1 97.25 124 GLY B O 1
ATOM 3305 N N . LEU B 1 125 ? 19.844 -1.688 -6.426 1 98.69 125 LEU B N 1
ATOM 3306 C CA . LEU B 1 125 ? 19.484 -3.082 -6.656 1 98.69 125 LEU B CA 1
ATOM 3307 C C . LEU B 1 125 ? 20.375 -3.693 -7.742 1 98.69 125 LEU B C 1
ATOM 3309 O O . LEU B 1 125 ? 20.453 -4.918 -7.859 1 98.69 125 LEU B O 1
ATOM 3313 N N . THR B 1 126 ? 21.062 -2.877 -8.609 1 98.31 126 THR B N 1
ATOM 3314 C CA . THR B 1 126 ? 21.812 -3.369 -9.75 1 98.31 126 THR B CA 1
ATOM 3315 C C . THR B 1 126 ? 22.828 -4.422 -9.305 1 98.31 126 THR B C 1
ATOM 3317 O O . THR B 1 126 ? 23.641 -4.172 -8.414 1 98.31 126 THR B O 1
ATOM 3320 N N . GLY B 1 127 ? 22.766 -5.555 -9.891 1 98.31 127 GLY B N 1
ATOM 3321 C CA . GLY B 1 127 ? 23.734 -6.609 -9.656 1 98.31 127 GLY B CA 1
ATOM 3322 C C . GLY B 1 127 ? 23.344 -7.535 -8.523 1 98.31 127 GLY B C 1
ATOM 3323 O O . GLY B 1 127 ? 24.047 -8.516 -8.242 1 98.31 127 GLY B O 1
ATOM 3324 N N . ARG B 1 128 ? 22.219 -7.328 -7.902 1 98.69 128 ARG B N 1
ATOM 3325 C CA . ARG B 1 128 ? 21.906 -8.078 -6.691 1 98.69 128 ARG B CA 1
ATOM 3326 C C . ARG B 1 128 ? 20.844 -9.141 -6.961 1 98.69 128 ARG B C 1
ATOM 3328 O O . ARG B 1 128 ? 20.703 -10.086 -6.184 1 98.69 128 ARG B O 1
ATOM 3335 N N . ALA B 1 129 ? 20.109 -9.07 -8.023 1 98.81 129 ALA B N 1
ATOM 3336 C CA . ALA B 1 129 ? 19.078 -10.047 -8.336 1 98.81 129 ALA B CA 1
ATOM 3337 C C . ALA B 1 129 ? 19.656 -11.242 -9.078 1 98.81 129 ALA B C 1
ATOM 3339 O O . ALA B 1 129 ? 20.594 -11.102 -9.867 1 98.81 129 ALA B O 1
ATOM 3340 N N . ASP B 1 130 ? 19.172 -12.398 -8.836 1 98.81 130 ASP B N 1
ATOM 3341 C CA . ASP B 1 130 ? 19.531 -13.609 -9.562 1 98.81 130 ASP B CA 1
ATOM 3342 C C . ASP B 1 130 ? 18.453 -13.984 -10.578 1 98.81 130 ASP B C 1
ATOM 3344 O O . ASP B 1 130 ? 17.484 -14.648 -10.242 1 98.81 130 ASP B O 1
ATOM 3348 N N . HIS B 1 131 ? 18.688 -13.703 -11.789 1 98.31 131 HIS B N 1
ATOM 3349 C CA . HIS B 1 131 ? 17.703 -13.844 -12.859 1 98.31 131 HIS B CA 1
ATOM 3350 C C . HIS B 1 131 ? 17.516 -15.305 -13.242 1 98.31 131 HIS B C 1
ATOM 3352 O O . HIS B 1 131 ? 16.641 -15.633 -14.047 1 98.31 131 HIS B O 1
ATOM 3358 N N . ARG B 1 132 ? 18.234 -16.219 -12.641 1 98.12 132 ARG B N 1
ATOM 3359 C CA . ARG B 1 132 ? 18.109 -17.625 -12.945 1 98.12 132 ARG B CA 1
ATOM 3360 C C . ARG B 1 132 ? 17.125 -18.312 -11.992 1 98.12 132 ARG B C 1
ATOM 3362 O O . ARG B 1 132 ? 16.75 -19.469 -12.203 1 98.12 132 ARG B O 1
ATOM 3369 N N . ARG B 1 133 ? 16.781 -17.672 -10.969 1 98.75 133 ARG B N 1
ATOM 3370 C CA . ARG B 1 133 ? 15.852 -18.188 -9.969 1 98.75 133 ARG B CA 1
ATOM 3371 C C . ARG B 1 133 ? 14.578 -17.344 -9.914 1 98.75 133 ARG B C 1
ATOM 3373 O O . ARG B 1 133 ? 14.43 -16.484 -9.047 1 98.75 133 ARG B O 1
ATOM 3380 N N . ILE B 1 134 ? 13.664 -17.656 -10.836 1 98.94 134 ILE B N 1
ATOM 3381 C CA . ILE B 1 134 ? 12.438 -16.891 -10.984 1 98.94 134 ILE B CA 1
ATOM 3382 C C . ILE B 1 134 ? 11.234 -17.766 -10.68 1 98.94 134 ILE B C 1
ATOM 3384 O O . ILE B 1 134 ? 11.094 -18.859 -11.258 1 98.94 134 ILE B O 1
ATOM 3388 N N . VAL B 1 135 ? 10.422 -17.375 -9.758 1 98.94 135 VAL B N 1
ATOM 3389 C CA . VAL B 1 135 ? 9.164 -18.031 -9.43 1 98.94 135 VAL B CA 1
ATOM 3390 C C . VAL B 1 135 ? 7.992 -17.156 -9.852 1 98.94 135 VAL B C 1
ATOM 3392 O O . VAL B 1 135 ? 8.008 -15.938 -9.625 1 98.94 135 VAL B O 1
ATOM 3395 N N . ALA B 1 136 ? 6.984 -17.688 -10.547 1 98.94 136 ALA B N 1
ATOM 3396 C CA . ALA B 1 136 ? 5.746 -16.969 -10.852 1 98.94 136 ALA B CA 1
ATOM 3397 C C . ALA B 1 136 ? 4.684 -17.25 -9.797 1 98.94 136 ALA B C 1
ATOM 3399 O O . ALA B 1 136 ? 4.43 -18.406 -9.438 1 98.94 136 ALA B O 1
ATOM 3400 N N . ALA B 1 137 ? 4.121 -16.219 -9.25 1 98.94 137 ALA B N 1
ATOM 3401 C CA . ALA B 1 137 ? 3.055 -16.328 -8.258 1 98.94 137 ALA B CA 1
ATOM 3402 C C . ALA B 1 137 ? 1.856 -15.469 -8.641 1 98.94 137 ALA B C 1
ATOM 3404 O O . ALA B 1 137 ? 1.994 -14.5 -9.398 1 98.94 137 ALA B O 1
ATOM 3405 N N . GLY B 1 138 ? 0.709 -15.797 -8.164 1 98.88 138 GLY B N 1
ATOM 3406 C CA . GLY B 1 138 ? -0.469 -14.984 -8.422 1 98.88 138 GLY B CA 1
ATOM 3407 C C . GLY B 1 138 ? -1.698 -15.461 -7.672 1 98.88 138 GLY B C 1
ATOM 3408 O O . GLY B 1 138 ? -1.712 -16.562 -7.133 1 98.88 138 GLY B O 1
ATOM 3409 N N . HIS B 1 139 ? -2.666 -14.609 -7.582 1 98.75 139 HIS B N 1
ATOM 3410 C CA . HIS B 1 139 ? -3.926 -14.883 -6.898 1 98.75 139 HIS B CA 1
ATOM 3411 C C . HIS B 1 139 ? -5.098 -14.875 -7.875 1 98.75 139 HIS B C 1
ATOM 3413 O O . HIS B 1 139 ? -5.223 -13.953 -8.688 1 98.75 139 HIS B O 1
ATOM 3419 N N . SER B 1 140 ? -5.98 -15.891 -7.738 1 98.25 140 SER B N 1
ATOM 3420 C CA . SER B 1 140 ? -7.184 -15.938 -8.562 1 98.25 140 SER B CA 1
ATOM 3421 C C . SER B 1 140 ? -6.844 -15.891 -10.047 1 98.25 140 SER B C 1
ATOM 3423 O O . SER B 1 140 ? -6.094 -16.734 -10.539 1 98.25 140 SER B O 1
ATOM 3425 N N . PHE B 1 141 ? -7.219 -14.906 -10.828 1 98 141 PHE B N 1
ATOM 3426 C CA . PHE B 1 141 ? -6.859 -14.758 -12.234 1 98 141 PHE B CA 1
ATOM 3427 C C . PHE B 1 141 ? -5.348 -14.719 -12.406 1 98 141 PHE B C 1
ATOM 3429 O O . PHE B 1 141 ? -4.812 -15.242 -13.391 1 98 141 PHE B O 1
ATOM 3436 N N . GLY B 1 142 ? -4.633 -14.141 -11.453 1 98.75 142 GLY B N 1
ATOM 3437 C CA . GLY B 1 142 ? -3.18 -14.125 -11.469 1 98.75 142 GLY B CA 1
ATOM 3438 C C . GLY B 1 142 ? -2.562 -15.492 -11.273 1 98.75 142 GLY B C 1
ATOM 3439 O O . GLY B 1 142 ? -1.479 -15.773 -11.789 1 98.75 142 GLY B O 1
ATOM 3440 N N . GLY B 1 143 ? -3.256 -16.312 -10.484 1 98.81 143 GLY B N 1
ATOM 3441 C CA . GLY B 1 143 ? -2.805 -17.688 -10.352 1 98.81 143 GLY B CA 1
ATOM 3442 C C . GLY B 1 143 ? -2.834 -18.453 -11.656 1 98.81 143 GLY B C 1
ATOM 3443 O O . GLY B 1 143 ? -1.941 -19.25 -11.93 1 98.81 143 GLY B O 1
ATOM 3444 N N . GLN B 1 144 ? -3.883 -18.219 -12.453 1 98.56 144 GLN B N 1
ATOM 3445 C CA . GLN B 1 144 ? -3.914 -18.812 -13.789 1 98.56 144 GLN B CA 1
ATOM 3446 C C . GLN B 1 144 ? -2.732 -18.344 -14.625 1 98.56 144 GLN B C 1
ATOM 3448 O O . GLN B 1 144 ? -2.105 -19.141 -15.328 1 98.56 144 GLN B O 1
ATOM 3453 N N . THR B 1 145 ? -2.465 -17.016 -14.531 1 98.81 145 THR B N 1
ATOM 3454 C CA . THR B 1 145 ? -1.342 -16.438 -15.258 1 98.81 145 THR B CA 1
ATOM 3455 C C . THR B 1 145 ? -0.036 -17.125 -14.875 1 98.81 145 THR B C 1
ATOM 3457 O O . THR B 1 145 ? 0.74 -17.516 -15.75 1 98.81 145 THR B O 1
ATOM 3460 N N . ALA B 1 146 ? 0.174 -17.297 -13.617 1 98.88 146 ALA B N 1
ATOM 3461 C CA . ALA B 1 146 ? 1.364 -18 -13.125 1 98.88 146 ALA B CA 1
ATOM 3462 C C . ALA B 1 146 ? 1.409 -19.438 -13.625 1 98.88 146 ALA B C 1
ATOM 3464 O O . ALA B 1 146 ? 2.471 -19.922 -14.008 1 98.88 146 ALA B O 1
ATOM 3465 N N . GLY B 1 147 ? 0.267 -20.047 -13.609 1 98.75 147 GLY B N 1
ATOM 3466 C CA . GLY B 1 147 ? 0.179 -21.422 -14.102 1 98.75 147 GLY B CA 1
ATOM 3467 C C . GLY B 1 147 ? 0.553 -21.547 -15.562 1 98.75 147 GLY B C 1
ATOM 3468 O O . GLY B 1 147 ? 1.244 -22.484 -15.953 1 98.75 147 GLY B O 1
ATOM 3469 N N . ILE B 1 148 ? 0.108 -20.625 -16.328 1 98.81 148 ILE B N 1
ATOM 3470 C CA . ILE B 1 148 ? 0.392 -20.656 -17.766 1 98.81 148 ILE B CA 1
ATOM 3471 C C . ILE B 1 148 ? 1.896 -20.547 -18 1 98.81 148 ILE B C 1
ATOM 3473 O O . ILE B 1 148 ? 2.451 -21.219 -18.859 1 98.81 148 ILE B O 1
ATOM 3477 N N . LEU B 1 149 ? 2.568 -19.781 -17.219 1 98.88 149 LEU B N 1
ATOM 3478 C CA . LEU B 1 149 ? 4.004 -19.562 -17.359 1 98.88 149 LEU B CA 1
ATOM 3479 C C . LEU B 1 149 ? 4.785 -20.828 -17.062 1 98.88 149 LEU B C 1
ATOM 3481 O O . LEU B 1 149 ? 5.965 -20.938 -17.406 1 98.88 149 LEU B O 1
ATOM 3485 N N . VAL B 1 150 ? 4.109 -21.844 -16.406 1 98.56 150 VAL B N 1
ATOM 3486 C CA . VAL B 1 150 ? 4.828 -23.078 -16.094 1 98.56 150 VAL B CA 1
ATOM 3487 C C . VAL B 1 150 ? 4.184 -24.25 -16.828 1 98.56 150 VAL B C 1
ATOM 3489 O O . VAL B 1 150 ? 4.469 -25.406 -16.516 1 98.56 150 VAL B O 1
ATOM 3492 N N . GLY B 1 151 ? 3.234 -23.984 -17.719 1 98.25 151 GLY B N 1
ATOM 3493 C CA . GLY B 1 151 ? 2.865 -25.078 -18.594 1 98.25 151 GLY B CA 1
ATOM 3494 C C . GLY B 1 151 ? 1.365 -25.25 -18.734 1 98.25 151 GLY B C 1
ATOM 3495 O O . GLY B 1 151 ? 0.899 -26.031 -19.578 1 98.25 151 GLY B O 1
ATOM 3496 N N . LEU B 1 152 ? 0.558 -24.516 -17.906 1 98.5 152 LEU B N 1
ATOM 3497 C CA . LEU B 1 152 ? -0.887 -24.578 -18.094 1 98.5 152 LEU B CA 1
ATOM 3498 C C . LEU B 1 152 ? -1.27 -24.156 -19.5 1 98.5 152 LEU B C 1
ATOM 3500 O O . LEU B 1 152 ? -0.809 -23.125 -20 1 98.5 152 LEU B O 1
ATOM 3504 N N . ARG B 1 153 ? -2.088 -24.984 -20.156 1 98.31 153 ARG B N 1
ATOM 3505 C CA . ARG B 1 153 ? -2.602 -24.641 -21.469 1 98.31 153 ARG B CA 1
ATOM 3506 C C . ARG B 1 153 ? -4.039 -24.141 -21.391 1 98.31 153 ARG B C 1
ATOM 3508 O O . ARG B 1 153 ? -4.863 -24.719 -20.672 1 98.31 153 ARG B O 1
ATOM 3515 N N . VAL B 1 154 ? -4.23 -23.031 -22 1 97.5 154 VAL B N 1
ATOM 3516 C CA . VAL B 1 154 ? -5.555 -22.422 -22.094 1 97.5 154 VAL B CA 1
ATOM 3517 C C . VAL B 1 154 ? -5.965 -22.312 -23.562 1 97.5 154 VAL B C 1
ATOM 3519 O O . VAL B 1 154 ? -5.211 -21.797 -24.391 1 97.5 154 VAL B O 1
ATOM 3522 N N . ALA B 1 155 ? -7.117 -22.891 -23.891 1 96.19 155 ALA B N 1
ATOM 3523 C CA . ALA B 1 155 ? -7.629 -22.703 -25.25 1 96.19 155 ALA B CA 1
ATOM 3524 C C . ALA B 1 155 ? -8.172 -21.297 -25.453 1 96.19 155 ALA B C 1
ATOM 3526 O O . ALA B 1 155 ? -8.984 -20.812 -24.656 1 96.19 155 ALA B O 1
ATOM 3527 N N . ASP B 1 156 ? -7.656 -20.688 -26.516 1 95.25 156 ASP B N 1
ATOM 3528 C CA . ASP B 1 156 ? -8.195 -19.375 -26.859 1 95.25 156 ASP B CA 1
ATOM 3529 C C . ASP B 1 156 ? -9.695 -19.438 -27.109 1 95.25 156 ASP B C 1
ATOM 3531 O O . ASP B 1 156 ? -10.156 -20.188 -27.969 1 95.25 156 ASP B O 1
ATOM 3535 N N . PRO B 1 157 ? -10.43 -18.672 -26.359 1 92.19 157 PRO B N 1
ATOM 3536 C CA . PRO B 1 157 ? -11.883 -18.797 -26.484 1 92.19 157 PRO B CA 1
ATOM 3537 C C . PRO B 1 157 ? -12.398 -18.422 -27.875 1 92.19 157 PRO B C 1
ATOM 3539 O O . PRO B 1 157 ? -13.492 -18.828 -28.266 1 92.19 157 PRO B O 1
ATOM 3542 N N . MET B 1 158 ? -11.625 -17.656 -28.625 1 91.25 158 MET B N 1
ATOM 3543 C CA . MET B 1 158 ? -12.055 -17.219 -29.953 1 91.25 158 MET B CA 1
ATOM 3544 C C . MET B 1 158 ? -11.68 -18.25 -31.016 1 91.25 158 MET B C 1
ATOM 3546 O O . MET B 1 158 ? -12.453 -18.516 -31.938 1 91.25 158 MET B O 1
ATOM 3550 N N . THR B 1 159 ? -10.578 -18.875 -30.812 1 94 159 THR B N 1
ATOM 3551 C CA . THR B 1 159 ? -10.07 -19.734 -31.891 1 94 159 THR B CA 1
ATOM 3552 C C . THR B 1 159 ? -10.164 -21.203 -31.484 1 94 159 THR B C 1
ATOM 3554 O O . THR B 1 159 ? -10.078 -22.094 -32.344 1 94 159 THR B O 1
ATOM 3557 N N . GLY B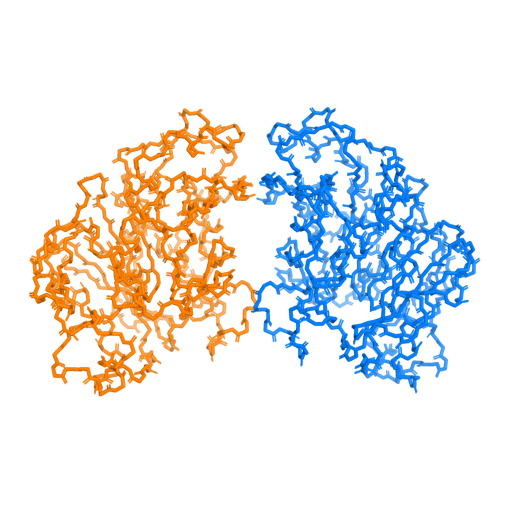 1 160 ? -10.172 -21.469 -30.234 1 94.19 160 GLY B N 1
ATOM 3558 C CA . GLY B 1 160 ? -10.18 -22.828 -29.734 1 94.19 160 GLY B CA 1
ATOM 3559 C C . GLY B 1 160 ? -8.797 -23.453 -29.703 1 94.19 160 GLY B C 1
ATOM 3560 O O . GLY B 1 160 ? -8.656 -24.641 -29.344 1 94.19 160 GLY B O 1
ATOM 3561 N N . ILE B 1 161 ? -7.805 -22.688 -29.953 1 95.62 161 ILE B N 1
ATOM 3562 C CA . ILE B 1 161 ? -6.445 -23.203 -30.047 1 95.62 161 ILE B CA 1
ATOM 3563 C C . ILE B 1 161 ? -5.711 -23 -28.719 1 95.62 161 ILE B C 1
ATOM 3565 O O . ILE B 1 161 ? -5.742 -21.891 -28.156 1 95.62 161 ILE B O 1
ATOM 3569 N N . ALA B 1 162 ? -5.137 -24.094 -28.234 1 96.69 162 ALA B N 1
ATOM 3570 C CA . ALA B 1 162 ? -4.273 -24.016 -27.062 1 96.69 162 ALA B CA 1
ATOM 3571 C C . ALA B 1 162 ? -2.801 -24.047 -27.469 1 96.69 162 ALA B C 1
ATOM 3573 O O . ALA B 1 162 ? -2.377 -24.891 -28.25 1 96.69 162 ALA B O 1
ATOM 3574 N N . ARG B 1 163 ? -2.086 -23.047 -27 1 96.75 163 ARG B N 1
ATOM 3575 C CA . ARG B 1 163 ? -0.654 -22.969 -27.281 1 96.75 163 ARG B CA 1
ATOM 3576 C C . ARG B 1 163 ? 0.155 -23.031 -25.984 1 96.75 163 ARG B C 1
ATOM 3578 O O . ARG B 1 163 ? -0.364 -22.75 -24.906 1 96.75 163 ARG B O 1
ATOM 3585 N N . ASP B 1 164 ? 1.379 -23.609 -26.156 1 98.38 164 ASP B N 1
ATOM 3586 C CA . ASP B 1 164 ? 2.318 -23.531 -25.047 1 98.38 164 ASP B CA 1
ATOM 3587 C C . ASP B 1 164 ? 2.863 -22.125 -24.875 1 98.38 164 ASP B C 1
ATOM 3589 O O . ASP B 1 164 ? 3.652 -21.656 -25.688 1 98.38 164 ASP B O 1
ATOM 3593 N N . LEU B 1 165 ? 2.453 -21.484 -23.781 1 98.38 165 LEU B N 1
ATOM 3594 C CA . LEU B 1 165 ? 2.912 -20.125 -23.516 1 98.38 165 LEU B CA 1
ATOM 3595 C C . LEU B 1 165 ? 3.846 -20.094 -22.312 1 98.38 165 LEU B C 1
ATOM 3597 O O . LEU B 1 165 ? 4.098 -19.031 -21.734 1 98.38 165 LEU B O 1
ATOM 3601 N N . SER B 1 166 ? 4.367 -21.25 -21.922 1 98.56 166 SER B N 1
ATOM 3602 C CA . SER B 1 166 ? 5.297 -21.312 -20.797 1 98.56 166 SER B CA 1
ATOM 3603 C C . SER B 1 166 ? 6.578 -20.547 -21.094 1 98.56 166 SER B C 1
ATOM 3605 O O . SER B 1 166 ? 6.871 -20.25 -22.25 1 98.56 166 SER B O 1
ATOM 3607 N N . ASP B 1 167 ? 7.23 -20.094 -20.094 1 98.75 167 ASP B N 1
ATOM 3608 C CA . ASP B 1 167 ? 8.523 -19.422 -20.172 1 98.75 167 ASP B CA 1
ATOM 3609 C C . ASP B 1 167 ? 9.578 -20.188 -19.359 1 98.75 167 ASP B C 1
ATOM 3611 O O . ASP B 1 167 ? 9.477 -20.266 -18.141 1 98.75 167 ASP B O 1
ATOM 3615 N N . SER B 1 168 ? 10.609 -20.703 -19.969 1 98.38 168 SER B N 1
ATOM 3616 C CA . SER B 1 168 ? 11.578 -21.594 -19.344 1 98.38 168 SER B CA 1
ATOM 3617 C C . SER B 1 168 ? 12.359 -20.891 -18.234 1 98.38 168 SER B C 1
ATOM 3619 O O . SER B 1 168 ? 13.016 -21.547 -17.422 1 98.38 168 SER B O 1
ATOM 3621 N N . ARG B 1 169 ? 12.391 -19.656 -18.203 1 98.62 169 ARG B N 1
ATOM 3622 C CA . ARG B 1 169 ? 13.07 -18.906 -17.156 1 98.62 169 ARG B CA 1
ATOM 3623 C C . ARG B 1 169 ? 12.367 -19.094 -15.812 1 98.62 169 ARG B C 1
ATOM 3625 O O . ARG B 1 169 ? 12.977 -18.906 -14.75 1 98.62 169 ARG B O 1
ATOM 3632 N N . VAL B 1 170 ? 11.047 -19.391 -15.773 1 98.94 170 VAL B N 1
ATOM 3633 C CA . VAL B 1 170 ? 10.266 -19.578 -14.555 1 98.94 170 VAL B CA 1
ATOM 3634 C C . VAL B 1 170 ? 10.43 -21.016 -14.062 1 98.94 170 VAL B C 1
ATOM 3636 O O . VAL B 1 170 ? 10.055 -21.969 -14.75 1 98.94 170 VAL B O 1
ATOM 3639 N N . ILE B 1 171 ? 10.898 -21.172 -12.797 1 98.69 171 ILE B N 1
ATOM 3640 C CA . ILE B 1 171 ? 11.328 -22.5 -12.375 1 98.69 171 ILE B CA 1
ATOM 3641 C C . ILE B 1 171 ? 10.266 -23.141 -11.492 1 98.69 171 ILE B C 1
ATOM 3643 O O . ILE B 1 171 ? 10.312 -24.328 -11.211 1 98.69 171 ILE B O 1
ATOM 3647 N N . ALA B 1 172 ? 9.32 -22.359 -11.031 1 98.81 172 ALA B N 1
ATOM 3648 C CA . ALA B 1 172 ? 8.258 -22.828 -10.148 1 98.81 172 ALA B CA 1
ATOM 3649 C C . ALA B 1 172 ? 7.098 -21.828 -10.102 1 98.81 172 ALA B C 1
ATOM 3651 O O . ALA B 1 172 ? 7.199 -20.734 -10.641 1 98.81 172 ALA B O 1
ATOM 3652 N N . SER B 1 173 ? 5.961 -22.25 -9.477 1 98.81 173 SER B N 1
ATOM 3653 C CA . SER B 1 173 ? 4.816 -21.344 -9.375 1 98.81 173 SER B CA 1
ATOM 3654 C C . SER B 1 173 ? 4.168 -21.438 -7.996 1 98.81 173 SER B C 1
ATOM 3656 O O . SER B 1 173 ? 4.309 -22.438 -7.301 1 98.81 173 SER B O 1
ATOM 3658 N N . ILE B 1 174 ? 3.619 -20.406 -7.555 1 98.94 174 ILE B N 1
ATOM 3659 C CA . ILE B 1 174 ? 2.678 -20.344 -6.441 1 98.94 174 ILE B CA 1
ATOM 3660 C C . ILE B 1 174 ? 1.318 -19.859 -6.941 1 98.94 174 ILE B C 1
ATOM 3662 O O . ILE B 1 174 ? 1.195 -18.734 -7.438 1 98.94 174 ILE B O 1
ATOM 3666 N N . GLN B 1 175 ? 0.318 -20.688 -6.844 1 98.88 175 GLN B N 1
ATOM 3667 C CA . GLN B 1 175 ? -1.033 -20.391 -7.301 1 98.88 175 GLN B CA 1
ATOM 3668 C C . GLN B 1 175 ? -1.999 -20.266 -6.125 1 98.88 175 GLN B C 1
ATOM 3670 O O . GLN B 1 175 ? -2.322 -21.281 -5.484 1 98.88 175 GLN B O 1
ATOM 3675 N N . LEU B 1 176 ? -2.477 -19.062 -5.859 1 98.94 176 LEU B N 1
ATOM 3676 C CA . LEU B 1 176 ? -3.342 -18.766 -4.723 1 98.94 176 LEU B CA 1
ATOM 3677 C C . LEU B 1 176 ? -4.797 -18.656 -5.16 1 98.94 176 LEU B C 1
ATOM 3679 O O . LEU B 1 176 ? -5.148 -17.781 -5.953 1 98.94 176 LEU B O 1
ATOM 3683 N N . ALA B 1 177 ? -5.648 -19.5 -4.676 1 98.56 177 ALA B N 1
ATOM 3684 C CA . ALA B 1 177 ? -7.078 -19.5 -4.965 1 98.56 177 ALA B CA 1
ATOM 3685 C C . ALA B 1 177 ? -7.332 -19.469 -6.469 1 98.56 177 ALA B C 1
ATOM 3687 O O . ALA B 1 177 ? -8.062 -18.609 -6.969 1 98.56 177 ALA B O 1
ATOM 3688 N N . THR B 1 178 ? -6.777 -20.359 -7.18 1 98.38 178 THR B N 1
ATOM 3689 C CA . THR B 1 178 ? -6.75 -20.375 -8.641 1 98.38 178 THR B CA 1
ATOM 3690 C C . THR B 1 178 ? -7.816 -21.312 -9.188 1 98.38 178 THR B C 1
ATOM 3692 O O . THR B 1 178 ? -8.008 -22.422 -8.672 1 98.38 178 THR B O 1
ATOM 3695 N N . ALA B 1 179 ? -8.398 -20.938 -10.281 1 97.19 179 ALA B N 1
ATOM 3696 C CA . ALA B 1 179 ? -9.484 -21.672 -10.922 1 97.19 179 ALA B CA 1
ATOM 3697 C C . ALA B 1 179 ? -9.023 -23.062 -11.352 1 97.19 179 ALA B C 1
ATOM 3699 O O . ALA B 1 179 ? -7.863 -23.25 -11.734 1 97.19 179 ALA B O 1
ATOM 3700 N N . GLY B 1 180 ? -9.969 -24 -11.297 1 97.44 180 GLY B N 1
ATOM 3701 C CA . GLY B 1 180 ? -9.711 -25.375 -11.664 1 97.44 180 GLY B CA 1
ATOM 3702 C C . GLY B 1 180 ? -10.148 -25.719 -13.078 1 97.44 180 GLY B C 1
ATOM 3703 O O . GLY B 1 180 ? -10.078 -24.875 -13.969 1 97.44 180 GLY B O 1
ATOM 3704 N N . ARG B 1 181 ? -10.484 -26.875 -13.18 1 95.44 181 ARG B N 1
ATOM 3705 C CA . ARG B 1 181 ? -10.875 -27.453 -14.461 1 95.44 181 ARG B CA 1
ATOM 3706 C C . ARG B 1 181 ? -12.07 -26.703 -15.047 1 95.44 181 ARG B C 1
ATOM 3708 O O . ARG B 1 181 ? -12.969 -26.297 -14.32 1 95.44 181 ARG B O 1
ATOM 3715 N N . GLY B 1 182 ? -12.094 -26.625 -16.375 1 96.12 182 GLY B N 1
ATOM 3716 C CA . GLY B 1 182 ? -13.219 -26.016 -17.062 1 96.12 182 GLY B CA 1
ATOM 3717 C C . GLY B 1 182 ? -14.312 -27.016 -17.406 1 96.12 182 GLY B C 1
ATOM 3718 O O . GLY B 1 182 ? -14.625 -27.906 -16.609 1 96.12 182 GLY B O 1
ATOM 3719 N N . GLY B 1 183 ? -14.945 -26.75 -18.531 1 93.38 183 GLY B N 1
ATOM 3720 C CA . GLY B 1 183 ? -15.984 -27.641 -19.031 1 93.38 183 GLY B CA 1
ATOM 3721 C C . GLY B 1 183 ? -17.219 -27.656 -18.156 1 93.38 183 GLY B C 1
ATOM 3722 O O . GLY B 1 183 ? -17.766 -26.609 -17.828 1 93.38 183 GLY B O 1
ATOM 3723 N N . ASP B 1 184 ? -17.609 -28.859 -17.719 1 93.5 184 ASP B N 1
ATOM 3724 C CA . ASP B 1 184 ? -18.859 -29.078 -17 1 93.5 184 ASP B CA 1
ATOM 3725 C C . ASP B 1 184 ? -18.781 -28.547 -15.57 1 93.5 184 ASP B C 1
ATOM 3727 O O . ASP B 1 184 ? -19.812 -28.406 -14.906 1 93.5 184 ASP B O 1
ATOM 3731 N N . ASP B 1 185 ? -17.656 -28.203 -15.211 1 96.19 185 ASP B N 1
ATOM 3732 C CA . ASP B 1 185 ? -17.5 -27.75 -13.836 1 96.19 185 ASP B CA 1
ATOM 3733 C C . ASP B 1 185 ? -17.781 -26.25 -13.719 1 96.19 185 ASP B C 1
ATOM 3735 O O . ASP B 1 185 ? -17.859 -25.719 -12.617 1 96.19 185 ASP B O 1
ATOM 3739 N N . LEU B 1 186 ? -17.969 -25.562 -14.844 1 97.25 186 LEU B N 1
ATOM 3740 C CA . LEU B 1 186 ? -18.203 -24.125 -14.859 1 97.25 186 LEU B CA 1
ATOM 3741 C C . LEU B 1 186 ? -19.703 -23.812 -14.844 1 97.25 186 LEU B C 1
ATOM 3743 O O . LEU B 1 186 ? -20.5 -24.531 -15.461 1 97.25 186 LEU B O 1
ATOM 3747 N N . THR B 1 187 ? -20.031 -22.75 -14.148 1 97.12 187 THR B N 1
ATOM 3748 C CA . THR B 1 187 ? -21.391 -22.234 -14.219 1 97.12 187 THR B CA 1
ATOM 3749 C C . THR B 1 187 ? -21.609 -21.469 -15.523 1 97.12 187 THR B C 1
ATOM 3751 O O . THR B 1 187 ? -20.641 -21.047 -16.172 1 97.12 187 THR B O 1
ATOM 3754 N N . PRO B 1 188 ? -22.875 -21.25 -15.883 1 95.69 188 PRO B N 1
ATOM 3755 C CA . PRO B 1 188 ? -23.141 -20.391 -17.047 1 95.69 188 PRO B CA 1
ATOM 3756 C C . PRO B 1 188 ? -22.578 -18.984 -16.875 1 95.69 188 PRO B C 1
ATOM 3758 O O . PRO B 1 188 ? -22.094 -18.391 -17.844 1 95.69 188 PRO B O 1
ATOM 3761 N N . PHE B 1 189 ? -22.641 -18.531 -15.711 1 95.31 189 PHE B N 1
ATOM 3762 C CA . PHE B 1 189 ? -22.078 -17.219 -15.406 1 95.31 189 PHE B CA 1
ATOM 3763 C C . PHE B 1 189 ? -20.594 -17.172 -15.711 1 95.31 189 PHE B C 1
ATOM 3765 O O . PHE B 1 189 ? -20.094 -16.234 -16.328 1 95.31 189 PHE B O 1
ATOM 3772 N N . ALA B 1 190 ? -19.859 -18.219 -15.273 1 95.5 190 ALA B N 1
ATOM 3773 C CA . ALA B 1 190 ? -18.422 -18.297 -15.5 1 95.5 190 ALA B CA 1
ATOM 3774 C C . ALA B 1 190 ? -18.094 -18.266 -16.984 1 95.5 190 ALA B C 1
ATOM 3776 O O . ALA B 1 190 ? -17.172 -17.578 -17.422 1 95.5 190 ALA B O 1
ATOM 3777 N N . LEU B 1 191 ? -18.859 -18.984 -17.719 1 92.75 191 LEU B N 1
ATOM 3778 C CA . LEU B 1 191 ? -18.625 -19.062 -19.156 1 92.75 191 LEU B CA 1
ATOM 3779 C C . LEU B 1 191 ? -18.828 -17.703 -19.812 1 92.75 191 LEU B C 1
ATOM 3781 O O . LEU B 1 191 ? -18.172 -17.391 -20.812 1 92.75 191 LEU B O 1
ATOM 3785 N N . GLN B 1 192 ? -19.688 -16.922 -19.25 1 91.25 192 GLN B N 1
ATOM 3786 C CA . GLN B 1 192 ? -19.984 -15.609 -19.797 1 91.25 192 GLN B CA 1
ATOM 3787 C C . GLN B 1 192 ? -18.891 -14.609 -19.438 1 91.25 192 GLN B C 1
ATOM 3789 O O . GLN B 1 192 ? -18.453 -13.828 -20.297 1 91.25 192 GLN B O 1
ATOM 3794 N N . VAL B 1 193 ? -18.391 -14.664 -18.266 1 90.75 193 VAL B N 1
ATOM 3795 C CA . VAL B 1 193 ? -17.562 -13.57 -17.781 1 90.75 193 VAL B CA 1
ATOM 3796 C C . VAL B 1 193 ? -16.078 -13.953 -17.906 1 90.75 193 VAL B C 1
ATOM 3798 O O . VAL B 1 193 ? -15.203 -13.086 -17.891 1 90.75 193 VAL B O 1
ATOM 3801 N N . ALA B 1 194 ? -15.789 -15.18 -18 1 94.5 194 ALA B N 1
ATOM 3802 C CA . ALA B 1 194 ? -14.414 -15.672 -18.047 1 94.5 194 ALA B CA 1
ATOM 3803 C C . ALA B 1 194 ? -14.297 -16.844 -19.016 1 94.5 194 ALA B C 1
ATOM 3805 O O . ALA B 1 194 ? -13.938 -17.953 -18.609 1 94.5 194 ALA B O 1
ATOM 3806 N N . PRO B 1 195 ? -14.508 -16.562 -20.25 1 93.5 195 PRO B N 1
ATOM 3807 C CA . PRO B 1 195 ? -14.539 -17.641 -21.234 1 93.5 195 PRO B CA 1
ATOM 3808 C C . PRO B 1 195 ? -13.203 -18.375 -21.359 1 93.5 195 PRO B C 1
ATOM 3810 O O . PRO B 1 195 ? -13.156 -19.516 -21.828 1 93.5 195 PRO B O 1
ATOM 3813 N N . TRP B 1 196 ? -12.117 -17.828 -20.922 1 94.81 196 TRP B N 1
ATOM 3814 C CA . TRP B 1 196 ? -10.797 -18.453 -20.984 1 94.81 196 TRP B CA 1
ATOM 3815 C C . TRP B 1 196 ? -10.68 -19.594 -19.984 1 94.81 196 TRP B C 1
ATOM 3817 O O . TRP B 1 196 ? -9.695 -20.328 -19.984 1 94.81 196 TRP B O 1
ATOM 3827 N N . LEU B 1 197 ? -11.656 -19.781 -19.141 1 96.69 197 LEU B N 1
ATOM 3828 C CA . LEU B 1 197 ? -11.633 -20.875 -18.188 1 96.69 197 LEU B CA 1
ATOM 3829 C C . LEU B 1 197 ? -12.188 -22.156 -18.797 1 96.69 197 LEU B C 1
ATOM 3831 O O . LEU B 1 197 ? -12.039 -23.25 -18.234 1 96.69 197 LEU B O 1
ATOM 3835 N N . ARG B 1 198 ? -12.805 -22.062 -19.906 1 95.69 198 ARG B N 1
ATOM 3836 C CA . ARG B 1 198 ? -13.586 -23.156 -20.484 1 95.69 198 ARG B CA 1
ATOM 3837 C C . ARG B 1 198 ? -12.727 -24.391 -20.688 1 95.69 198 ARG B C 1
ATOM 3839 O O . ARG B 1 198 ? -13.148 -25.5 -20.375 1 95.69 198 ARG B O 1
ATOM 3846 N N . ASP B 1 199 ? -11.586 -24.188 -21.297 1 95.81 199 ASP B N 1
ATOM 3847 C CA . ASP B 1 199 ? -10.703 -25.297 -21.625 1 95.81 199 ASP B CA 1
ATOM 3848 C C . ASP B 1 199 ? -9.297 -25.062 -21.078 1 95.81 199 ASP B C 1
ATOM 3850 O O . ASP B 1 199 ? -8.469 -24.438 -21.734 1 95.81 199 ASP B O 1
ATOM 3854 N N . GLN B 1 200 ? -9.047 -25.625 -19.891 1 96.81 200 GLN B N 1
ATOM 3855 C CA . GLN B 1 200 ? -7.742 -25.594 -19.234 1 96.81 200 GLN B CA 1
ATOM 3856 C C . GLN B 1 200 ? -7.137 -26.984 -19.141 1 96.81 200 GLN B C 1
ATOM 3858 O O . GLN B 1 200 ? -7.836 -27.953 -18.828 1 96.81 200 GLN B O 1
ATOM 3863 N N . ASP B 1 201 ? -5.918 -27.078 -19.547 1 98.06 201 ASP B N 1
ATOM 3864 C CA . ASP B 1 201 ? -5.199 -28.359 -19.469 1 98.06 201 ASP B CA 1
ATOM 3865 C C . ASP B 1 201 ? -3.963 -28.234 -18.578 1 98.06 201 ASP B C 1
ATOM 3867 O O . ASP B 1 201 ? -2.963 -27.641 -18.984 1 98.06 201 ASP B O 1
ATOM 3871 N N . PHE B 1 202 ? -4.012 -28.859 -17.406 1 98 202 PHE B N 1
ATOM 3872 C CA . PHE B 1 202 ? -2.965 -28.766 -16.391 1 98 202 PHE B CA 1
ATOM 3873 C C . PHE B 1 202 ? -1.891 -29.812 -16.609 1 98 202 PHE B C 1
ATOM 3875 O O . PHE B 1 202 ? -0.854 -29.812 -15.945 1 98 202 PHE B O 1
ATOM 3882 N N . SER B 1 203 ? -2.084 -30.75 -17.531 1 97.25 203 SER B N 1
ATOM 3883 C CA . SER B 1 203 ? -1.294 -31.969 -17.625 1 97.25 203 SER B CA 1
ATOM 3884 C C . SER B 1 203 ? 0.113 -31.672 -18.141 1 97.25 203 SER B C 1
ATOM 3886 O O . SER B 1 203 ? 0.999 -32.531 -18.047 1 97.25 203 SER B O 1
ATOM 3888 N N . HIS B 1 204 ? 0.333 -30.438 -18.641 1 97.31 204 HIS B N 1
ATOM 3889 C CA . HIS B 1 204 ? 1.638 -30.109 -19.203 1 97.31 204 HIS B CA 1
ATOM 3890 C C . HIS B 1 204 ? 2.523 -29.422 -18.172 1 97.31 204 HIS B C 1
ATOM 3892 O O . HIS B 1 204 ? 3.688 -29.109 -18.453 1 97.31 204 HIS B O 1
ATOM 3898 N N . ILE B 1 205 ? 1.995 -29.172 -17 1 97.5 205 ILE B N 1
ATOM 3899 C CA . ILE B 1 205 ? 2.783 -28.547 -15.945 1 97.5 205 ILE B CA 1
ATOM 3900 C C . ILE B 1 205 ? 3.732 -29.562 -15.328 1 97.5 205 ILE B C 1
ATOM 3902 O O . ILE B 1 205 ? 3.289 -30.547 -14.719 1 97.5 205 ILE B O 1
ATOM 3906 N N . THR B 1 206 ? 5.004 -29.312 -15.422 1 95.31 206 THR B N 1
ATOM 3907 C CA . THR B 1 206 ? 5.98 -30.219 -14.836 1 95.31 206 THR B CA 1
ATOM 3908 C C . THR B 1 206 ? 6.828 -29.5 -13.789 1 95.31 206 THR B C 1
ATOM 3910 O O . THR B 1 206 ? 7.453 -30.156 -12.945 1 95.31 206 THR B O 1
ATOM 3913 N N . ALA B 1 207 ? 6.891 -28.156 -13.836 1 97.12 207 ALA B N 1
ATOM 3914 C CA . ALA B 1 207 ? 7.637 -27.391 -12.844 1 97.12 207 ALA B CA 1
ATOM 3915 C C . ALA B 1 207 ? 7.031 -27.547 -11.453 1 97.12 207 ALA B C 1
ATOM 3917 O O . ALA B 1 207 ? 5.816 -27.734 -11.32 1 97.12 207 ALA B O 1
ATOM 3918 N N . PRO B 1 208 ? 7.859 -27.531 -10.391 1 98.06 208 PRO B N 1
ATOM 3919 C CA . PRO B 1 208 ? 7.309 -27.562 -9.039 1 98.06 208 PRO B CA 1
ATOM 3920 C C . PRO B 1 208 ? 6.34 -26.422 -8.758 1 98.06 208 PRO B C 1
ATOM 3922 O O . PRO B 1 208 ? 6.418 -25.375 -9.406 1 98.06 208 PRO B O 1
ATOM 3925 N N . GLY B 1 209 ? 5.398 -26.703 -7.836 1 98.44 209 GLY B N 1
ATOM 3926 C CA . GLY B 1 209 ? 4.43 -25.656 -7.531 1 98.44 209 GLY B CA 1
ATOM 3927 C C . GLY B 1 209 ? 3.789 -25.828 -6.168 1 98.44 209 GLY B C 1
ATOM 3928 O O . GLY B 1 209 ? 3.76 -26.922 -5.613 1 98.44 209 GLY B O 1
ATOM 3929 N N . LEU B 1 210 ? 3.379 -24.719 -5.605 1 98.94 210 LEU B N 1
ATOM 3930 C CA . LEU B 1 210 ? 2.549 -24.656 -4.406 1 98.94 210 LEU B CA 1
ATOM 3931 C C . LEU B 1 210 ? 1.183 -24.062 -4.727 1 98.94 210 LEU B C 1
ATOM 3933 O O . LEU B 1 210 ? 1.095 -22.984 -5.309 1 98.94 210 LEU B O 1
ATOM 3937 N N . VAL B 1 211 ? 0.178 -24.812 -4.426 1 98.88 211 VAL B N 1
ATOM 3938 C CA . VAL B 1 211 ? -1.2 -24.344 -4.543 1 98.88 211 VAL B CA 1
ATOM 3939 C C . VAL B 1 211 ? -1.748 -24 -3.156 1 98.88 211 VAL B C 1
ATOM 3941 O O . VAL B 1 211 ? -1.539 -24.75 -2.199 1 98.88 211 VAL B O 1
ATOM 3944 N N . VAL B 1 212 ? -2.334 -22.828 -3.023 1 98.94 212 VAL B N 1
ATOM 3945 C CA . VAL B 1 212 ? -2.998 -22.422 -1.793 1 98.94 212 VAL B CA 1
ATOM 3946 C C . VAL B 1 212 ? -4.496 -22.266 -2.043 1 98.94 212 VAL B C 1
ATOM 3948 O O . VAL B 1 212 ? -4.91 -21.531 -2.947 1 98.94 212 VAL B O 1
ATOM 3951 N N . ALA B 1 213 ? -5.309 -22.969 -1.27 1 98.81 213 ALA B N 1
ATOM 3952 C CA . ALA B 1 213 ? -6.758 -22.938 -1.45 1 98.81 213 ALA B CA 1
ATOM 3953 C C . ALA B 1 213 ? -7.473 -22.781 -0.112 1 98.81 213 ALA B C 1
ATOM 3955 O O . ALA B 1 213 ? -7.074 -23.375 0.89 1 98.81 213 ALA B O 1
ATOM 3956 N N . GLY B 1 214 ? -8.43 -21.875 -0.085 1 98.62 214 GLY B N 1
ATOM 3957 C CA . GLY B 1 214 ? -9.328 -21.812 1.057 1 98.62 214 GLY B CA 1
ATOM 3958 C C . GLY B 1 214 ? -10.43 -22.859 1.003 1 98.62 214 GLY B C 1
ATOM 3959 O O . GLY B 1 214 ? -11.078 -23.031 -0.031 1 98.62 214 GLY B O 1
ATOM 3960 N N . ASP B 1 215 ? -10.734 -23.484 2.102 1 98.12 215 ASP B N 1
ATOM 3961 C CA . ASP B 1 215 ? -11.727 -24.562 2.088 1 98.12 215 ASP B CA 1
ATOM 3962 C C . ASP B 1 215 ? -13.141 -24 2.152 1 98.12 215 ASP B C 1
ATOM 3964 O O . ASP B 1 215 ? -14.117 -24.75 2.1 1 98.12 215 ASP B O 1
ATOM 3968 N N . GLN B 1 216 ? -13.273 -22.703 2.223 1 98.12 216 GLN B N 1
ATOM 3969 C CA . GLN B 1 216 ? -14.586 -22.047 2.15 1 98.12 216 GLN B CA 1
ATOM 3970 C C . GLN B 1 216 ? -14.641 -21.062 0.996 1 98.12 216 GLN B C 1
ATOM 3972 O O . GLN B 1 216 ? -15.359 -20.062 1.066 1 98.12 216 GLN B O 1
ATOM 3977 N N . ASP B 1 217 ? -13.805 -21.234 0.059 1 97.75 217 ASP B N 1
ATOM 3978 C CA . ASP B 1 217 ? -13.773 -20.391 -1.132 1 97.75 217 ASP B CA 1
ATOM 3979 C C . ASP B 1 217 ? -14.906 -20.75 -2.092 1 97.75 217 ASP B C 1
ATOM 3981 O O . ASP B 1 217 ? -14.703 -21.516 -3.035 1 97.75 217 ASP B O 1
ATOM 3985 N N . GLU B 1 218 ? -16.062 -20.125 -1.906 1 93.81 218 GLU B N 1
ATOM 3986 C CA . GLU B 1 218 ? -17.25 -20.391 -2.721 1 93.81 218 GLU B CA 1
ATOM 3987 C C . GLU B 1 218 ? -17.484 -19.281 -3.738 1 93.81 218 GLU B C 1
ATOM 3989 O O . GLU B 1 218 ? -18.031 -18.219 -3.398 1 93.81 218 GLU B O 1
ATOM 3994 N N . LEU B 1 219 ? -16.938 -19.391 -4.871 1 92.62 219 LEU B N 1
ATOM 3995 C CA . LEU B 1 219 ? -17.203 -18.453 -5.957 1 92.62 219 LEU B CA 1
ATOM 3996 C C . LEU B 1 219 ? -18.281 -18.984 -6.891 1 92.62 219 LEU B C 1
ATOM 3998 O O . LEU B 1 219 ? -18.422 -20.203 -7.066 1 92.62 219 LEU B O 1
ATOM 4002 N N . PRO B 1 220 ? -19.047 -18.141 -7.461 1 93.75 220 PRO B N 1
ATOM 4003 C CA . PRO B 1 220 ? -20.141 -18.578 -8.336 1 93.75 220 PRO B CA 1
ATOM 4004 C C . PRO B 1 220 ? -19.641 -19.031 -9.711 1 93.75 220 PRO B C 1
ATOM 4006 O O . PRO B 1 220 ? -20.438 -19.172 -10.641 1 93.75 220 PRO B O 1
ATOM 4009 N N . LEU B 1 221 ? -18.422 -19.375 -9.844 1 96 221 LEU B N 1
ATOM 4010 C CA . LEU B 1 221 ? -17.828 -19.719 -11.133 1 96 221 LEU B CA 1
ATOM 4011 C C . LEU B 1 221 ? -17.859 -21.219 -11.375 1 96 221 LEU B C 1
ATOM 4013 O O . LEU B 1 221 ? -17.734 -21.672 -12.516 1 96 221 LEU B O 1
ATOM 4017 N N . SER B 1 222 ? -17.938 -21.969 -10.336 1 96.5 222 SER B N 1
ATOM 4018 C CA . SER B 1 222 ? -17.875 -23.422 -10.469 1 96.5 222 SER B CA 1
ATOM 4019 C C . SER B 1 222 ? -19.047 -24.094 -9.758 1 96.5 222 SER B C 1
ATOM 4021 O O . SER B 1 222 ? -19.594 -23.531 -8.797 1 96.5 222 SER B O 1
ATOM 4023 N N . THR B 1 223 ? -19.359 -25.266 -10.195 1 95.19 223 THR B N 1
ATOM 4024 C CA . THR B 1 223 ? -20.406 -26.078 -9.578 1 95.19 223 THR B CA 1
ATOM 4025 C C . THR B 1 223 ? -19.828 -26.969 -8.484 1 95.19 223 THR B C 1
ATOM 4027 O O . THR B 1 223 ? -20.562 -27.641 -7.762 1 95.19 223 THR B O 1
ATOM 4030 N N . ARG B 1 224 ? -18.516 -26.922 -8.297 1 96.19 224 ARG B N 1
ATOM 4031 C CA . ARG B 1 224 ? -17.844 -27.859 -7.41 1 96.19 224 ARG B CA 1
ATOM 4032 C C . ARG B 1 224 ? -17.516 -27.203 -6.07 1 96.19 224 ARG B C 1
ATOM 4034 O O . ARG B 1 224 ? -17.047 -27.875 -5.148 1 96.19 224 ARG B O 1
ATOM 4041 N N . GLY B 1 225 ? -17.781 -25.938 -5.957 1 94.88 225 GLY B N 1
ATOM 4042 C CA . GLY B 1 225 ? -17.453 -25.25 -4.73 1 94.88 225 GLY B CA 1
ATOM 4043 C C . GLY B 1 225 ? -15.953 -25.109 -4.512 1 94.88 225 GLY B C 1
ATOM 4044 O O . GLY B 1 225 ? -15.188 -24.953 -5.473 1 94.88 225 GLY B O 1
ATOM 4045 N N . ALA B 1 226 ? -15.531 -25.172 -3.229 1 96.75 226 ALA B N 1
ATOM 4046 C CA . ALA B 1 226 ? -14.164 -24.844 -2.838 1 96.75 226 ALA B CA 1
ATOM 4047 C C . ALA B 1 226 ? -13.172 -25.844 -3.406 1 96.75 226 ALA B C 1
ATOM 4049 O O . ALA B 1 226 ? -12.008 -25.516 -3.652 1 96.75 226 ALA B O 1
ATOM 4050 N N . SER B 1 227 ? -13.562 -27.062 -3.617 1 96.94 227 SER B N 1
ATOM 4051 C CA . SER B 1 227 ? -12.656 -28.109 -4.098 1 96.94 227 SER B CA 1
ATOM 4052 C C . SER B 1 227 ? -12.133 -27.781 -5.492 1 96.94 227 SER B C 1
ATOM 4054 O O . SER B 1 227 ? -11.094 -28.297 -5.906 1 96.94 227 SER B O 1
ATOM 4056 N N . TRP B 1 228 ? -12.859 -26.906 -6.238 1 97.75 228 TRP B N 1
ATOM 4057 C CA . TRP B 1 228 ? -12.477 -26.484 -7.578 1 97.75 228 TRP B CA 1
ATOM 4058 C C . TRP B 1 228 ? -11.109 -25.797 -7.559 1 97.75 228 TRP B C 1
ATOM 4060 O O . TRP B 1 228 ? -10.32 -25.953 -8.5 1 97.75 228 TRP B O 1
ATOM 4070 N N . MET B 1 229 ? -10.758 -25.172 -6.484 1 97.5 229 MET B N 1
ATOM 4071 C CA . MET B 1 229 ? -9.531 -24.391 -6.371 1 97.5 229 MET B CA 1
ATOM 4072 C C . MET B 1 229 ? -8.352 -25.281 -6.004 1 97.5 229 MET B C 1
ATOM 4074 O O . MET B 1 229 ? -7.215 -24.828 -5.926 1 97.5 229 MET B O 1
ATOM 4078 N N . THR B 1 230 ? -8.516 -26.594 -5.82 1 98.19 230 THR B N 1
ATOM 4079 C CA . THR B 1 230 ? -7.426 -27.516 -5.543 1 98.19 230 THR B CA 1
ATOM 4080 C C . THR B 1 230 ? -6.957 -28.203 -6.824 1 98.19 230 THR B C 1
ATOM 4082 O O . THR B 1 230 ? -5.93 -28.891 -6.828 1 98.19 230 THR B O 1
ATOM 4085 N N . ASP B 1 231 ? -7.621 -27.953 -7.887 1 98.19 231 ASP B N 1
ATOM 4086 C CA . ASP B 1 231 ? -7.383 -28.656 -9.141 1 98.19 231 ASP B CA 1
ATOM 4087 C C . ASP B 1 231 ? -5.965 -28.406 -9.648 1 98.19 231 ASP B C 1
ATOM 4089 O O . ASP B 1 231 ? -5.324 -29.312 -10.188 1 98.19 231 ASP B O 1
ATOM 4093 N N . PRO B 1 232 ? -5.426 -27.141 -9.508 1 98.12 232 PRO B N 1
ATOM 4094 C CA . PRO B 1 232 ? -4.043 -26.969 -9.961 1 98.12 232 PRO B CA 1
ATOM 4095 C C . PRO B 1 232 ? -3.072 -27.922 -9.281 1 98.12 232 PRO B C 1
ATOM 4097 O O . PRO B 1 232 ? -2.043 -28.281 -9.859 1 98.12 232 PRO B O 1
ATOM 4100 N N . TYR B 1 233 ? -3.367 -28.344 -8.102 1 98.25 233 TYR B N 1
ATOM 4101 C CA . TYR B 1 233 ? -2.576 -29.344 -7.395 1 98.25 233 TYR B CA 1
ATOM 4102 C C . TYR B 1 233 ? -2.883 -30.75 -7.906 1 98.25 233 TYR B C 1
ATOM 4104 O O . TYR B 1 233 ? -1.968 -31.516 -8.234 1 98.25 233 TYR B O 1
ATOM 4112 N N . THR B 1 234 ? -4.176 -31.094 -8.008 1 97.69 234 THR B N 1
ATOM 4113 C CA . THR B 1 234 ? -4.598 -32.438 -8.312 1 97.69 234 THR B CA 1
ATOM 4114 C C . THR B 1 234 ? -4.297 -32.812 -9.766 1 97.69 234 THR B C 1
ATOM 4116 O O . THR B 1 234 ? -3.939 -33.938 -10.078 1 97.69 234 THR B O 1
ATOM 4119 N N . LEU B 1 235 ? -4.391 -31.812 -10.664 1 97.44 235 LEU B N 1
ATOM 4120 C CA . LEU B 1 235 ? -4.395 -32.094 -12.086 1 97.44 235 LEU B CA 1
ATOM 4121 C C . LEU B 1 235 ? -3.01 -31.906 -12.688 1 97.44 235 LEU B C 1
ATOM 4123 O O . LEU B 1 235 ? -2.729 -32.375 -13.789 1 97.44 235 LEU B O 1
ATOM 4127 N N . ALA B 1 236 ? -2.188 -31.078 -12.078 1 96.38 236 ALA B N 1
ATOM 4128 C CA . ALA B 1 236 ? -0.843 -30.844 -12.602 1 96.38 236 ALA B CA 1
ATOM 4129 C C . ALA B 1 236 ? 0.071 -32.031 -12.32 1 96.38 236 ALA B C 1
ATOM 4131 O O . ALA B 1 236 ? -0.202 -32.844 -11.43 1 96.38 236 ALA B O 1
ATOM 4132 N N . ARG B 1 237 ? 1.048 -32.062 -13.141 1 91.56 237 ARG B N 1
ATOM 4133 C CA . ARG B 1 237 ? 2.084 -33.094 -12.953 1 91.56 237 ARG B CA 1
ATOM 4134 C C . ARG B 1 237 ? 3.287 -32.5 -12.219 1 91.56 237 ARG B C 1
ATOM 4136 O O . ARG B 1 237 ? 3.34 -31.297 -11.953 1 91.56 237 ARG B O 1
ATOM 4143 N N . GLY B 1 238 ? 4.23 -33.281 -11.836 1 86 238 GLY B N 1
ATOM 4144 C CA . GLY B 1 238 ? 5.438 -32.812 -11.164 1 86 238 GLY B CA 1
ATOM 4145 C C . GLY B 1 238 ? 5.273 -32.688 -9.664 1 86 238 GLY B C 1
ATOM 4146 O O . GLY B 1 238 ? 4.215 -33 -9.117 1 86 238 GLY B O 1
ATOM 4147 N N . ALA B 1 239 ? 6.309 -32.25 -8.977 1 91.62 239 ALA B N 1
ATOM 4148 C CA . ALA B 1 239 ? 6.289 -32.062 -7.531 1 91.62 239 ALA B CA 1
ATOM 4149 C C . ALA B 1 239 ? 5.379 -30.891 -7.156 1 91.62 239 ALA B C 1
ATOM 4151 O O . ALA B 1 239 ? 5.617 -29.75 -7.562 1 91.62 239 ALA B O 1
ATOM 4152 N N . ARG B 1 240 ? 4.305 -31.203 -6.449 1 95.06 240 ARG B N 1
ATOM 4153 C CA . ARG B 1 240 ? 3.336 -30.172 -6.059 1 95.06 240 ARG B CA 1
ATOM 4154 C C . ARG B 1 240 ? 2.957 -30.328 -4.586 1 95.06 240 ARG B C 1
ATOM 4156 O O . ARG B 1 240 ? 2.994 -31.422 -4.035 1 95.06 240 ARG B O 1
ATOM 4163 N N . SER B 1 241 ? 2.664 -29.203 -4.062 1 98.56 241 SER B N 1
ATOM 4164 C CA . SER B 1 241 ? 2.123 -29.125 -2.709 1 98.56 241 SER B CA 1
ATOM 4165 C C . SER B 1 241 ? 0.836 -28.312 -2.67 1 98.56 241 SER B C 1
ATOM 4167 O O . SER B 1 241 ? 0.607 -27.469 -3.537 1 98.56 241 SER B O 1
ATOM 4169 N N . LEU B 1 242 ? -0.023 -28.672 -1.755 1 98.81 242 LEU B N 1
ATOM 4170 C CA . LEU B 1 242 ? -1.293 -27.984 -1.533 1 98.81 242 LEU B CA 1
ATOM 4171 C C . LEU B 1 242 ? -1.42 -27.531 -0.083 1 98.81 242 LEU B C 1
ATOM 4173 O O . LEU B 1 242 ? -1.381 -28.359 0.834 1 98.81 242 LEU B O 1
ATOM 4177 N N . LEU B 1 243 ? -1.489 -26.266 0.127 1 98.88 243 LEU B N 1
ATOM 4178 C CA . LEU B 1 243 ? -1.89 -25.703 1.414 1 98.88 243 LEU B CA 1
ATOM 4179 C C . LEU B 1 243 ? -3.387 -25.406 1.438 1 98.88 243 LEU B C 1
ATOM 4181 O O . LEU B 1 243 ? -3.867 -24.547 0.707 1 98.88 243 LEU B O 1
ATOM 4185 N N . THR B 1 244 ? -4.113 -26.141 2.213 1 98.81 244 THR B N 1
ATOM 4186 C CA . THR B 1 244 ? -5.512 -25.828 2.488 1 98.81 244 THR B CA 1
ATOM 4187 C C . THR B 1 244 ? -5.641 -24.906 3.691 1 98.81 244 THR B C 1
ATOM 4189 O O . THR B 1 244 ? -5.188 -25.234 4.789 1 98.81 244 THR B O 1
ATOM 4192 N N . VAL B 1 245 ? -6.207 -23.766 3.498 1 98.69 245 VAL B N 1
ATOM 4193 C CA . VAL B 1 245 ? -6.406 -22.797 4.562 1 98.69 245 VAL B CA 1
ATOM 4194 C C . VAL B 1 245 ? -7.805 -22.953 5.156 1 98.69 245 VAL B C 1
ATOM 4196 O O . VAL B 1 245 ? -8.805 -22.688 4.488 1 98.69 245 VAL B O 1
ATOM 4199 N N . PHE B 1 246 ? -7.906 -23.344 6.414 1 98.5 246 PHE B N 1
ATOM 4200 C CA . PHE B 1 246 ? -9.188 -23.609 7.059 1 98.5 246 PHE B CA 1
ATOM 4201 C C . PHE B 1 246 ? -9.969 -22.312 7.266 1 98.5 246 PHE B C 1
ATOM 4203 O O . PHE B 1 246 ? -9.438 -21.344 7.82 1 98.5 246 PHE B O 1
ATOM 4210 N N . GLY B 1 247 ? -11.172 -22.344 6.773 1 98 247 GLY B N 1
ATOM 4211 C CA . GLY B 1 247 ? -12.039 -21.172 6.879 1 98 247 GLY B CA 1
ATOM 4212 C C . GLY B 1 247 ? -11.75 -20.109 5.832 1 98 247 GLY B C 1
ATOM 4213 O O . GLY B 1 247 ? -12.461 -19.109 5.734 1 98 247 GLY B O 1
ATOM 4214 N N . GLY B 1 248 ? -10.688 -20.297 5.047 1 98.31 248 GLY B N 1
ATOM 4215 C CA . GLY B 1 248 ? -10.297 -19.312 4.043 1 98.31 248 GLY B CA 1
ATOM 4216 C C . GLY B 1 248 ? -11.289 -19.219 2.896 1 98.31 248 GLY B C 1
ATOM 4217 O O . GLY B 1 248 ? -11.742 -20.234 2.369 1 98.31 248 GLY B O 1
ATOM 4218 N N . GLN B 1 249 ? -11.695 -18.016 2.586 1 98 249 GLN B N 1
ATOM 4219 C CA . GLN B 1 249 ? -12.492 -17.734 1.392 1 98 249 GLN B CA 1
ATOM 4220 C C . GLN B 1 249 ? -11.602 -17.266 0.241 1 98 249 GLN B C 1
ATOM 4222 O O . GLN B 1 249 ? -10.43 -17.625 0.169 1 98 249 GLN B O 1
ATOM 4227 N N . HIS B 1 250 ? -12.086 -16.594 -0.752 1 97.38 250 HIS B N 1
ATOM 4228 C CA . HIS B 1 250 ? -11.375 -16.312 -1.993 1 97.38 250 HIS B CA 1
ATOM 4229 C C . HIS B 1 250 ? -10.188 -15.391 -1.753 1 97.38 250 HIS B C 1
ATOM 4231 O O . HIS B 1 250 ? -9.172 -15.477 -2.453 1 97.38 250 HIS B O 1
ATOM 4237 N N . SER B 1 251 ? -10.281 -14.492 -0.761 1 96.81 251 SER B N 1
ATOM 4238 C CA . SER B 1 251 ? -9.188 -13.57 -0.451 1 96.81 251 SER B CA 1
ATOM 4239 C C . SER B 1 251 ? -8.242 -14.164 0.59 1 96.81 251 SER B C 1
ATOM 4241 O O . SER B 1 251 ? -7.277 -13.516 0.997 1 96.81 251 SER B O 1
ATOM 4243 N N . LEU B 1 252 ? -8.492 -15.344 1.051 1 98.12 252 LEU B N 1
ATOM 4244 C CA . LEU B 1 252 ? -7.617 -16.141 1.911 1 98.12 252 LEU B CA 1
ATOM 4245 C C . LEU B 1 252 ? -7.262 -15.359 3.176 1 98.12 252 LEU B C 1
ATOM 4247 O O . LEU B 1 252 ? -6.09 -15.289 3.559 1 98.12 252 LEU B O 1
ATOM 4251 N N . GLY B 1 253 ? -8.281 -14.766 3.791 1 97 253 GLY B N 1
ATOM 4252 C CA . GLY B 1 253 ? -8.102 -14.062 5.051 1 97 253 GLY B CA 1
ATOM 4253 C C . GLY B 1 253 ? -7.703 -12.609 4.871 1 97 253 GLY B C 1
ATOM 4254 O O . GLY B 1 253 ? -7.57 -11.867 5.848 1 97 253 GLY B O 1
ATOM 4255 N N . GLY B 1 254 ? -7.457 -12.141 3.609 1 96.44 254 GLY B N 1
ATOM 4256 C CA . GLY B 1 254 ? -7.141 -10.742 3.367 1 96.44 254 GLY B CA 1
ATOM 4257 C C . GLY B 1 254 ? -5.77 -10.539 2.754 1 96.44 254 GLY B C 1
ATOM 4258 O O . GLY B 1 254 ? -5.051 -9.609 3.117 1 96.44 254 GLY B O 1
ATOM 4259 N N . ILE B 1 255 ? -5.375 -11.359 1.858 1 97.31 255 ILE B N 1
ATOM 4260 C CA . ILE B 1 255 ? -4.039 -11.258 1.282 1 97.31 255 ILE B CA 1
ATOM 4261 C C . ILE B 1 255 ? -4.004 -10.141 0.249 1 97.31 255 ILE B C 1
ATOM 4263 O O . ILE B 1 255 ? -2.93 -9.703 -0.169 1 97.31 255 ILE B O 1
ATOM 4267 N N . SER B 1 256 ? -5.172 -9.602 -0.173 1 95 256 SER B N 1
ATOM 4268 C CA . SER B 1 256 ? -5.27 -8.641 -1.271 1 95 256 SER B CA 1
ATOM 4269 C C . SER B 1 256 ? -4.758 -7.27 -0.855 1 95 256 SER B C 1
ATOM 4271 O O . SER B 1 256 ? -4.484 -6.418 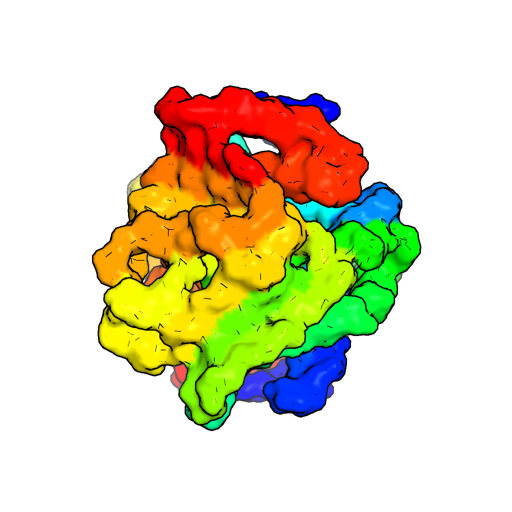-1.705 1 95 256 SER B O 1
ATOM 4273 N N . GLY B 1 257 ? -4.707 -6.969 0.388 1 93.56 257 GLY B N 1
ATOM 4274 C CA . GLY B 1 257 ? -4.234 -5.684 0.875 1 93.56 257 GLY B CA 1
ATOM 4275 C C . GLY B 1 257 ? -4.402 -5.516 2.373 1 93.56 257 GLY B C 1
ATOM 4276 O O . GLY B 1 257 ? -5.172 -6.242 3.004 1 93.56 257 GLY B O 1
ATOM 4277 N N . TYR B 1 258 ? -3.621 -4.508 2.896 1 89.94 258 TYR B N 1
ATOM 4278 C CA . TYR B 1 258 ? -3.844 -4.156 4.293 1 89.94 258 TYR B CA 1
ATOM 4279 C C . TYR B 1 258 ? -5.195 -3.48 4.477 1 89.94 258 TYR B C 1
ATOM 4281 O O . TYR B 1 258 ? -5.512 -2.51 3.785 1 89.94 258 TYR B O 1
ATOM 4289 N N . ASP B 1 259 ? -6.02 -3.967 5.371 1 83 259 ASP B N 1
ATOM 4290 C CA . ASP B 1 259 ? -7.32 -3.377 5.672 1 83 259 ASP B CA 1
ATOM 4291 C C . ASP B 1 259 ? -8.148 -3.189 4.402 1 83 259 ASP B C 1
ATOM 4293 O O . ASP B 1 259 ? -8.766 -2.143 4.211 1 83 259 ASP B O 1
ATOM 4297 N N . ALA B 1 260 ? -8.164 -4.137 3.549 1 85.31 260 ALA B N 1
ATOM 4298 C CA . ALA B 1 260 ? -8.805 -4.027 2.24 1 85.31 260 ALA B CA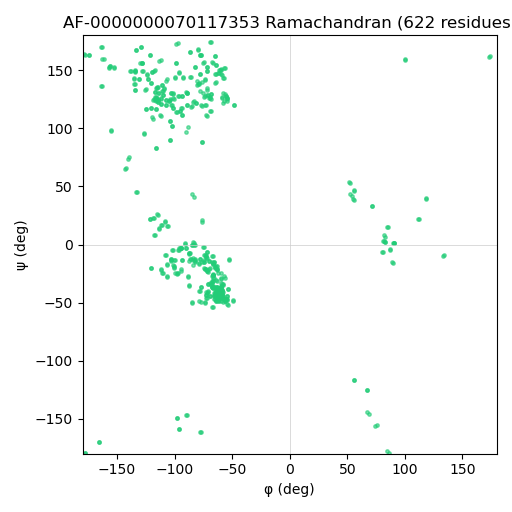 1
ATOM 4299 C C . ALA B 1 260 ? -10.312 -4.246 2.344 1 85.31 260 ALA B C 1
ATOM 4301 O O . ALA B 1 260 ? -10.766 -5.176 3.018 1 85.31 260 ALA B O 1
ATOM 4302 N N . ALA B 1 261 ? -11.047 -3.455 1.571 1 82.88 261 ALA B N 1
ATOM 4303 C CA . ALA B 1 261 ? -12.5 -3.514 1.559 1 82.88 261 ALA B CA 1
ATOM 4304 C C . ALA B 1 261 ? -12.992 -4.781 0.865 1 82.88 261 ALA B C 1
ATOM 4306 O O . ALA B 1 261 ? -14.078 -5.281 1.167 1 82.88 261 ALA B O 1
ATOM 4307 N N . GLU B 1 262 ? -12.188 -5.391 0.031 1 82.25 262 GLU B N 1
ATOM 4308 C CA . GLU B 1 262 ? -12.625 -6.516 -0.79 1 82.25 262 GLU B CA 1
ATOM 4309 C C . GLU B 1 262 ? -12.586 -7.82 -0.001 1 82.25 262 GLU B C 1
ATOM 4311 O O . GLU B 1 262 ? -13.125 -8.836 -0.444 1 82.25 262 GLU B O 1
ATOM 4316 N N . THR B 1 263 ? -11.945 -7.777 1.15 1 89.31 263 THR B N 1
ATOM 4317 C CA . THR B 1 263 ? -11.828 -9.008 1.926 1 89.31 263 THR B CA 1
ATOM 4318 C C . THR B 1 263 ? -13.141 -9.312 2.65 1 89.31 263 THR B C 1
ATOM 4320 O O . THR B 1 263 ? -13.703 -8.445 3.324 1 89.31 263 THR B O 1
ATOM 4323 N N . THR B 1 264 ? -13.625 -10.602 2.537 1 89.5 264 THR B N 1
ATOM 4324 C CA . THR B 1 264 ? -14.883 -11.008 3.154 1 89.5 264 THR B CA 1
ATOM 4325 C C . THR B 1 264 ? -14.625 -11.914 4.355 1 89.5 264 THR B C 1
ATOM 4327 O O . THR B 1 264 ? -15.562 -12.266 5.086 1 89.5 264 THR B O 1
ATOM 4330 N N . ASP B 1 265 ? -13.422 -12.336 4.551 1 94.19 265 ASP B N 1
ATOM 4331 C CA . ASP B 1 265 ? -13.062 -13.258 5.629 1 94.19 265 ASP B CA 1
ATOM 4332 C C . ASP B 1 265 ? -11.812 -12.773 6.371 1 94.19 265 ASP B C 1
ATOM 4334 O O . ASP B 1 265 ? -10.914 -13.562 6.656 1 94.19 265 ASP B O 1
ATOM 4338 N N . GLU B 1 266 ? -11.766 -11.539 6.676 1 92.94 266 GLU B N 1
ATOM 4339 C CA . GLU B 1 266 ? -10.594 -10.969 7.316 1 92.94 266 GLU B CA 1
ATOM 4340 C C . GLU B 1 266 ? -10.148 -11.812 8.508 1 92.94 266 GLU B C 1
ATOM 4342 O O . GLU B 1 266 ? -10.922 -12.047 9.43 1 92.94 266 GLU B O 1
ATOM 4347 N N . HIS B 1 267 ? -8.93 -12.297 8.445 1 96.06 267 HIS B N 1
ATOM 4348 C CA . HIS B 1 267 ? -8.344 -13.148 9.477 1 96.06 267 HIS B CA 1
ATOM 4349 C C . HIS B 1 267 ? -6.824 -13.062 9.453 1 96.06 267 HIS B C 1
ATOM 4351 O O . HIS B 1 267 ? -6.168 -13.82 8.734 1 96.06 267 HIS B O 1
ATOM 4357 N N . PRO B 1 268 ? -6.223 -12.258 10.32 1 94.56 268 PRO B N 1
ATOM 4358 C CA . PRO B 1 268 ? -4.777 -12.008 10.289 1 94.56 268 PRO B CA 1
ATOM 4359 C C . PRO B 1 268 ? -3.955 -13.281 10.469 1 94.56 268 PRO B C 1
ATOM 4361 O O . PRO B 1 268 ? -2.867 -13.406 9.898 1 94.56 268 PRO B O 1
ATOM 4364 N N . ASP B 1 269 ? -4.434 -14.234 11.234 1 96.81 269 ASP B N 1
ATOM 4365 C CA . ASP B 1 269 ? -3.686 -15.469 11.422 1 96.81 269 ASP B CA 1
ATOM 4366 C C . ASP B 1 269 ? -3.621 -16.281 10.125 1 96.81 269 ASP B C 1
ATOM 4368 O O . ASP B 1 269 ? -2.625 -16.953 9.859 1 96.81 269 ASP B O 1
ATOM 4372 N N . ARG B 1 270 ? -4.641 -16.297 9.328 1 98.06 270 ARG B N 1
ATOM 4373 C CA . ARG B 1 270 ? -4.617 -16.969 8.039 1 98.06 270 ARG B CA 1
ATOM 4374 C C . ARG B 1 270 ? -3.609 -16.328 7.098 1 98.06 270 ARG B C 1
ATOM 4376 O O . ARG B 1 270 ? -2.877 -17.016 6.383 1 98.06 270 ARG B O 1
ATOM 4383 N N . VAL B 1 271 ? -3.621 -15.008 7.125 1 98 271 VAL B N 1
ATOM 4384 C CA . VAL B 1 271 ? -2.648 -14.281 6.312 1 98 271 VAL B CA 1
ATOM 4385 C C . VAL B 1 271 ? -1.233 -14.648 6.746 1 98 271 VAL B C 1
ATOM 4387 O O . VAL B 1 271 ? -0.366 -14.906 5.91 1 98 271 VAL B O 1
ATOM 4390 N N . ALA B 1 272 ? -1.021 -14.727 8.047 1 97.81 272 ALA B N 1
ATOM 4391 C CA . ALA B 1 272 ? 0.288 -15.094 8.578 1 97.81 272 ALA B CA 1
ATOM 4392 C C . ALA B 1 272 ? 0.682 -16.5 8.125 1 97.81 272 ALA B C 1
ATOM 4394 O O . ALA B 1 272 ? 1.832 -16.734 7.754 1 97.81 272 ALA B O 1
ATOM 4395 N N . LEU B 1 273 ? -0.221 -17.375 8.195 1 98.56 273 LEU B N 1
ATOM 4396 C CA . LEU B 1 273 ? 0.031 -18.734 7.73 1 98.56 273 LEU B CA 1
ATOM 4397 C C . LEU B 1 273 ? 0.491 -18.734 6.273 1 98.56 273 LEU B C 1
ATOM 4399 O O . LEU B 1 273 ? 1.493 -19.359 5.938 1 98.56 273 LEU B O 1
ATOM 4403 N N . ILE B 1 274 ? -0.212 -18.031 5.438 1 98.81 274 ILE B N 1
ATOM 4404 C CA . ILE B 1 274 ? 0.077 -18 4.008 1 98.81 274 ILE B CA 1
ATOM 4405 C C . ILE B 1 274 ? 1.436 -17.344 3.771 1 98.81 274 ILE B C 1
ATOM 4407 O O . ILE B 1 274 ? 2.244 -17.844 2.984 1 98.81 274 ILE B O 1
ATOM 4411 N N . GLN B 1 275 ? 1.676 -16.25 4.465 1 98.69 275 GLN B N 1
ATOM 4412 C CA . GLN B 1 275 ? 2.975 -15.586 4.387 1 98.69 275 GLN B CA 1
ATOM 4413 C C . GLN B 1 275 ? 4.109 -16.562 4.688 1 98.69 275 GLN B C 1
ATOM 4415 O O . GLN B 1 275 ? 5.047 -16.688 3.9 1 98.69 275 GLN B O 1
ATOM 4420 N N . GLN B 1 276 ? 3.992 -17.219 5.75 1 98.62 276 GLN B N 1
ATOM 4421 C CA . GLN B 1 276 ? 5.105 -17.984 6.293 1 98.62 276 GLN B CA 1
ATOM 4422 C C . GLN B 1 276 ? 5.297 -19.281 5.523 1 98.62 276 GLN B C 1
ATOM 4424 O O . GLN B 1 276 ? 6.43 -19.688 5.25 1 98.62 276 GLN B O 1
ATOM 4429 N N . VAL B 1 277 ? 4.223 -19.891 5.102 1 98.81 277 VAL B N 1
ATOM 4430 C CA . VAL B 1 277 ? 4.336 -21.141 4.34 1 98.81 277 VAL B CA 1
ATOM 4431 C C . VAL B 1 277 ? 4.844 -20.828 2.932 1 98.81 277 VAL B C 1
ATOM 4433 O O . VAL B 1 277 ? 5.707 -21.547 2.41 1 98.81 277 VAL B O 1
ATOM 4436 N N . THR B 1 278 ? 4.344 -19.797 2.281 1 98.94 278 THR B N 1
ATOM 4437 C CA . THR B 1 278 ? 4.812 -19.469 0.939 1 98.94 278 THR B CA 1
ATOM 4438 C C . THR B 1 278 ? 6.27 -19.016 0.972 1 98.94 278 THR B C 1
ATOM 4440 O O . THR B 1 278 ? 7.031 -19.297 0.045 1 98.94 278 THR B O 1
ATOM 4443 N N . LEU B 1 279 ? 6.652 -18.312 2.014 1 98.88 279 LEU B N 1
ATOM 4444 C CA . LEU B 1 279 ? 8.062 -17.953 2.146 1 98.88 279 LEU B CA 1
ATOM 4445 C C . LEU B 1 279 ? 8.93 -19.203 2.27 1 98.88 279 LEU B C 1
ATOM 4447 O O . LEU B 1 279 ? 9.977 -19.312 1.629 1 98.88 279 LEU B O 1
ATOM 4451 N N . ALA B 1 280 ? 8.523 -20.094 3.15 1 98.69 280 ALA B N 1
ATOM 4452 C CA . ALA B 1 280 ? 9.258 -21.344 3.301 1 98.69 280 ALA B CA 1
ATOM 4453 C C . ALA B 1 280 ? 9.391 -22.078 1.965 1 98.69 280 ALA B C 1
ATOM 4455 O O . ALA B 1 280 ? 10.461 -22.578 1.626 1 98.69 280 ALA B O 1
ATOM 4456 N N . TYR B 1 281 ? 8.328 -22.141 1.213 1 98.88 281 TYR B N 1
ATOM 4457 C CA . TYR B 1 281 ? 8.344 -22.797 -0.089 1 98.88 281 TYR B CA 1
ATOM 4458 C C . TYR B 1 281 ? 9.281 -22.078 -1.052 1 98.88 281 TYR B C 1
ATOM 4460 O O . TYR B 1 281 ? 10.062 -22.719 -1.758 1 98.88 281 TYR B O 1
ATOM 4468 N N . LEU B 1 282 ? 9.148 -20.734 -1.133 1 98.94 282 LEU B N 1
ATOM 4469 C CA . LEU B 1 282 ? 10 -19.938 -2.008 1 98.94 282 LEU B CA 1
ATOM 4470 C C . LEU B 1 282 ? 11.477 -20.188 -1.722 1 98.94 282 LEU B C 1
ATOM 4472 O O . LEU B 1 282 ? 12.266 -20.406 -2.645 1 98.94 282 LEU B O 1
ATOM 4476 N N . ARG B 1 283 ? 11.82 -20.172 -0.468 1 98.75 283 ARG B N 1
ATOM 4477 C CA . ARG B 1 283 ? 13.211 -20.406 -0.09 1 98.75 283 ARG B CA 1
ATOM 4478 C C . ARG B 1 283 ? 13.648 -21.812 -0.477 1 98.75 283 ARG B C 1
ATOM 4480 O O . ARG B 1 283 ? 14.781 -22.016 -0.929 1 98.75 283 ARG B O 1
ATOM 4487 N N . HIS B 1 284 ? 12.789 -22.75 -0.357 1 98.56 284 HIS B N 1
ATOM 4488 C CA . HIS B 1 284 ? 13.07 -24.141 -0.703 1 98.56 284 HIS B CA 1
ATOM 4489 C C . HIS B 1 284 ? 13.281 -24.297 -2.203 1 98.56 284 HIS B C 1
ATOM 4491 O O . HIS B 1 284 ? 14.32 -24.797 -2.637 1 98.56 284 HIS B O 1
ATOM 4497 N N . VAL B 1 285 ? 12.32 -23.828 -2.986 1 98.75 285 VAL B N 1
ATOM 4498 C CA . VAL B 1 285 ? 12.305 -24.125 -4.414 1 98.75 285 VAL B CA 1
ATOM 4499 C C . VAL B 1 285 ? 13.406 -23.359 -5.125 1 98.75 285 VAL B C 1
ATOM 4501 O O . VAL B 1 285 ? 13.891 -23.781 -6.176 1 98.75 285 VAL B O 1
ATOM 4504 N N . THR B 1 286 ? 13.867 -22.25 -4.516 1 98.81 286 THR B N 1
ATOM 4505 C CA . THR B 1 286 ? 14.938 -21.453 -5.109 1 98.81 286 THR B CA 1
ATOM 4506 C C . THR B 1 286 ? 16.297 -21.875 -4.547 1 98.81 286 THR B C 1
ATOM 4508 O O . THR B 1 286 ? 17.328 -21.297 -4.891 1 98.81 286 THR B O 1
ATOM 4511 N N . GLY B 1 287 ? 16.328 -22.766 -3.645 1 98.38 287 GLY B N 1
ATOM 4512 C CA . GLY B 1 287 ? 17.562 -23.344 -3.158 1 98.38 287 GLY B CA 1
ATOM 4513 C C . GLY B 1 287 ? 18.234 -22.516 -2.07 1 98.38 287 GLY B C 1
ATOM 4514 O O . GLY B 1 287 ? 19.406 -22.734 -1.758 1 98.38 287 GLY B O 1
ATOM 4515 N N . VAL B 1 288 ? 17.516 -21.609 -1.503 1 98 288 VAL B N 1
ATOM 4516 C CA . VAL B 1 288 ? 18.078 -20.75 -0.458 1 98 288 VAL B CA 1
ATOM 4517 C C . VAL B 1 288 ? 18.234 -21.562 0.833 1 98 288 VAL B C 1
ATOM 4519 O O . VAL B 1 288 ? 19.25 -21.469 1.513 1 98 288 VAL B O 1
ATOM 4522 N N . ASP B 1 289 ? 17.203 -22.234 1.244 1 96.81 289 ASP B N 1
ATOM 4523 C CA . ASP B 1 289 ? 17.141 -23 2.488 1 96.81 289 ASP B CA 1
ATOM 4524 C C . ASP B 1 289 ? 15.984 -23.984 2.479 1 96.81 289 ASP B C 1
ATOM 4526 O O . ASP B 1 289 ? 14.875 -23.641 2.045 1 96.81 289 ASP B O 1
ATOM 4530 N N . HIS B 1 290 ? 16.234 -25.203 2.928 1 97.62 290 HIS B N 1
ATOM 4531 C CA . HIS B 1 290 ? 15.219 -26.234 2.854 1 97.62 290 HIS B CA 1
ATOM 4532 C C . HIS B 1 290 ? 14.57 -26.469 4.215 1 97.62 290 HIS B C 1
ATOM 4534 O O . HIS B 1 290 ? 13.523 -27.109 4.305 1 97.62 290 HIS B O 1
ATOM 4540 N N . THR B 1 291 ? 15.125 -25.953 5.238 1 96.44 291 THR B N 1
ATOM 4541 C CA . THR B 1 291 ? 14.742 -26.281 6.605 1 96.44 291 THR B CA 1
ATOM 4542 C C . THR B 1 291 ? 13.32 -25.797 6.895 1 96.44 291 THR B C 1
ATOM 4544 O O . THR B 1 291 ? 12.523 -26.531 7.488 1 96.44 291 THR B O 1
ATOM 4547 N N . GLY B 1 292 ? 13.039 -24.562 6.527 1 97.19 292 GLY B N 1
ATOM 4548 C CA . GLY B 1 292 ? 11.703 -24.031 6.766 1 97.19 292 GLY B CA 1
ATOM 4549 C C . GLY B 1 292 ? 10.609 -24.844 6.105 1 97.19 292 GLY B C 1
ATOM 4550 O O . GLY B 1 292 ? 9.539 -25.047 6.688 1 97.19 292 GLY B O 1
ATOM 4551 N N . TRP B 1 293 ? 10.852 -25.281 4.918 1 98 293 TRP B N 1
ATOM 4552 C CA . TRP B 1 293 ? 9.852 -26.031 4.16 1 98 293 TRP B CA 1
ATOM 4553 C C . TRP B 1 293 ? 9.609 -27.406 4.777 1 98 293 TRP B C 1
ATOM 4555 O O . TRP B 1 293 ? 8.469 -27.844 4.926 1 98 293 TRP B O 1
ATOM 4565 N N . ARG B 1 294 ? 10.68 -28.094 5.152 1 97.56 294 ARG B N 1
ATOM 4566 C CA . ARG B 1 294 ? 10.547 -29.375 5.82 1 97.56 294 ARG B CA 1
ATOM 4567 C C . ARG B 1 294 ? 9.766 -29.25 7.121 1 97.56 294 ARG B C 1
ATOM 4569 O O . ARG B 1 294 ? 8.922 -30.094 7.434 1 97.56 294 ARG B O 1
ATOM 4576 N N . THR B 1 295 ? 10.047 -28.203 7.836 1 97.5 295 THR B N 1
ATOM 4577 C CA . THR B 1 295 ? 9.32 -27.953 9.078 1 97.5 295 THR B CA 1
ATOM 4578 C C . THR B 1 295 ? 7.844 -27.703 8.805 1 97.5 295 THR B C 1
ATOM 4580 O O . THR B 1 295 ? 6.98 -28.188 9.531 1 97.5 295 THR B O 1
ATOM 4583 N N . ALA B 1 296 ? 7.562 -26.906 7.766 1 98.25 296 ALA B N 1
ATOM 4584 C CA . ALA B 1 296 ? 6.176 -26.641 7.395 1 98.25 296 ALA B CA 1
ATOM 4585 C C . ALA B 1 296 ? 5.438 -27.922 7.055 1 98.25 296 ALA B C 1
ATOM 4587 O O . ALA B 1 296 ? 4.297 -28.125 7.477 1 98.25 296 ALA B O 1
ATOM 4588 N N . GLN B 1 297 ? 6.074 -28.797 6.277 1 98 297 GLN B N 1
ATOM 4589 C CA . GLN B 1 297 ? 5.477 -30.062 5.898 1 98 297 GLN B CA 1
ATOM 4590 C C . GLN B 1 297 ? 5.156 -30.906 7.129 1 98 297 GLN B C 1
ATOM 4592 O O . GLN B 1 297 ? 4.098 -31.547 7.199 1 98 297 GLN B O 1
ATOM 4597 N N . ALA B 1 298 ? 6.02 -30.891 8.086 1 97.06 298 ALA B N 1
ATOM 4598 C CA . ALA B 1 298 ? 5.812 -31.672 9.305 1 97.06 298 ALA B CA 1
ATOM 4599 C C . ALA B 1 298 ? 4.711 -31.062 10.172 1 97.06 298 ALA B C 1
ATOM 4601 O O . ALA B 1 298 ? 3.814 -31.766 10.633 1 97.06 298 ALA B O 1
ATOM 4602 N N . LEU B 1 299 ? 4.77 -29.766 10.344 1 96.88 299 LEU B N 1
ATOM 4603 C CA . LEU B 1 299 ? 3.863 -29.062 11.25 1 96.88 299 LEU B CA 1
ATOM 4604 C C . LEU B 1 299 ? 2.438 -29.078 10.711 1 96.88 299 LEU B C 1
ATOM 4606 O O . LEU B 1 299 ? 1.478 -29.094 11.484 1 96.88 299 LEU B O 1
ATOM 4610 N N . LEU B 1 300 ? 2.375 -29.016 9.438 1 98 300 LEU B N 1
ATOM 4611 C CA . LEU B 1 300 ? 1.062 -28.859 8.82 1 98 300 LEU B CA 1
ATOM 4612 C C . LEU B 1 300 ? 0.597 -30.156 8.188 1 98 300 LEU B C 1
ATOM 4614 O O . LEU B 1 300 ? -0.299 -30.156 7.344 1 98 300 LEU B O 1
ATOM 4618 N N . ALA B 1 301 ? 1.262 -31.219 8.594 1 95.75 301 ALA B N 1
ATOM 4619 C CA . ALA B 1 301 ? 0.832 -32.531 8.141 1 95.75 301 ALA B CA 1
ATOM 4620 C C . ALA B 1 301 ? -0.478 -32.938 8.812 1 95.75 301 ALA B C 1
ATOM 4622 O O . ALA B 1 301 ? -0.663 -32.75 10.016 1 95.75 301 ALA B O 1
ATOM 4623 N N . GLY B 1 302 ? -1.396 -33.438 8.094 1 90.19 302 GLY B N 1
ATOM 4624 C CA . GLY B 1 302 ? -2.658 -33.875 8.656 1 90.19 302 GLY B CA 1
ATOM 4625 C C . GLY B 1 302 ? -3.582 -32.719 9.039 1 90.19 302 GLY B C 1
ATOM 4626 O O . GLY B 1 302 ? -3.527 -31.656 8.438 1 90.19 302 GLY B O 1
ATOM 4627 N N . ASP B 1 303 ? -4.488 -32.938 9.953 1 89.62 303 ASP B N 1
ATOM 4628 C CA . ASP B 1 303 ? -5.52 -31.953 10.258 1 89.62 303 ASP B CA 1
ATOM 4629 C C . ASP B 1 303 ? -5.363 -31.406 11.68 1 89.62 303 ASP B C 1
ATOM 4631 O O . ASP B 1 303 ? -6.316 -30.875 12.25 1 89.62 303 ASP B O 1
ATOM 4635 N N . SER B 1 304 ? -4.172 -31.453 12.188 1 91 304 SER B N 1
ATOM 4636 C CA . SER B 1 304 ? -4.004 -31.094 13.586 1 91 304 SER B CA 1
ATOM 4637 C C . SER B 1 304 ? -3.773 -29.594 13.742 1 91 304 SER B C 1
ATOM 4639 O O . SER B 1 304 ? -4.086 -29.016 14.789 1 91 304 SER B O 1
ATOM 4641 N N . HIS B 1 305 ? -3.225 -28.984 12.766 1 94.69 305 HIS B N 1
ATOM 4642 C CA . HIS B 1 305 ? -2.982 -27.547 12.867 1 94.69 305 HIS B CA 1
ATOM 4643 C C . HIS B 1 305 ? -4.281 -26.766 12.734 1 94.69 305 HIS B C 1
ATOM 4645 O O . HIS B 1 305 ? -5.129 -27.094 11.898 1 94.69 305 HIS B O 1
ATOM 4651 N N . ARG B 1 306 ? -4.453 -25.703 13.484 1 96.25 306 ARG B N 1
ATOM 4652 C CA . ARG B 1 306 ? -5.723 -24.984 13.594 1 96.25 306 ARG B CA 1
ATOM 4653 C C . ARG B 1 306 ? -6.004 -24.172 12.336 1 96.25 306 ARG B C 1
ATOM 4655 O O . ARG B 1 306 ? -7.16 -23.875 12.031 1 96.25 306 ARG B O 1
ATOM 4662 N N . LEU B 1 307 ? -4.953 -23.859 11.539 1 97.75 307 LEU B N 1
ATOM 4663 C CA . LEU B 1 307 ? -5.148 -22.891 10.469 1 97.75 307 LEU B CA 1
ATOM 4664 C C . LEU B 1 307 ? -5.18 -23.578 9.109 1 97.75 307 LEU B C 1
ATOM 4666 O O . LEU B 1 307 ? -5.68 -23.016 8.133 1 97.75 307 LEU B O 1
ATOM 4670 N N . GLY B 1 308 ? -4.52 -24.688 9.031 1 98.12 308 GLY B N 1
ATOM 4671 C CA . GLY B 1 308 ? -4.508 -25.281 7.707 1 98.12 308 GLY B CA 1
ATOM 4672 C C . GLY B 1 308 ? -3.775 -26.609 7.66 1 98.12 308 GLY B C 1
ATOM 4673 O O . GLY B 1 308 ? -3.359 -27.141 8.695 1 98.12 308 GLY B O 1
ATOM 4674 N N . ARG B 1 309 ? -3.738 -27.156 6.477 1 98.44 309 ARG B N 1
ATOM 4675 C CA . ARG B 1 309 ? -3.104 -28.438 6.188 1 98.44 309 ARG B CA 1
ATOM 4676 C C . ARG B 1 309 ? -2.254 -28.344 4.922 1 98.44 309 ARG B C 1
ATOM 4678 O O . ARG B 1 309 ? -2.66 -27.734 3.934 1 98.44 309 ARG B O 1
ATOM 4685 N N . LEU B 1 310 ? -1.07 -28.969 5.016 1 98.62 310 LEU B N 1
ATOM 4686 C CA . LEU B 1 310 ? -0.148 -29 3.887 1 98.62 310 LEU B CA 1
ATOM 4687 C C . LEU B 1 310 ? 0.064 -30.438 3.408 1 98.62 310 LEU B C 1
ATOM 4689 O O . LEU B 1 310 ? 0.376 -31.328 4.207 1 98.62 310 LEU B O 1
ATOM 4693 N N . GLU B 1 311 ? -0.167 -30.656 2.084 1 97.88 311 GLU B N 1
ATOM 4694 C CA . GLU B 1 311 ? 0.06 -31.938 1.423 1 97.88 311 GLU B CA 1
ATOM 4695 C C . GLU B 1 311 ? 1.012 -31.781 0.24 1 97.88 311 GLU B C 1
ATOM 4697 O O . GLU B 1 311 ? 1.036 -30.75 -0.415 1 97.88 311 GLU B O 1
ATOM 4702 N N . SER B 1 312 ? 1.821 -32.875 0.036 1 96.5 312 SER B N 1
ATOM 4703 C CA . SER B 1 312 ? 2.762 -32.844 -1.079 1 96.5 312 SER B CA 1
ATOM 4704 C C . SER B 1 312 ? 2.73 -34.156 -1.858 1 96.5 312 SER B C 1
ATOM 4706 O O . SER B 1 312 ? 2.447 -35.219 -1.294 1 96.5 312 SER B O 1
ATOM 4708 N N . LYS B 1 313 ? 2.955 -34.094 -3.062 1 93.38 313 LYS B N 1
ATOM 4709 C CA . LYS B 1 313 ? 3.068 -35.281 -3.906 1 93.38 313 LYS B CA 1
ATOM 4710 C C . LYS B 1 313 ? 4.301 -35.219 -4.805 1 93.38 313 LYS B C 1
ATOM 4712 O O . LYS B 1 313 ? 4.82 -34.125 -5.059 1 93.38 313 LYS B O 1
#

Secondary structure (DSSP, 8-state):
-EE-TTT--EEPPP--EEEEEEEEEP-GGGTSPEEEEEEEESS-SSEEEEEEEPPTT--TT--HHHHHHHHHTT-EEEEE--TT-TTSTTTT-GGGGGGHHHHHHHHHHHHHHTHHHHHHHSTT-TTTEEEEEEEEEEETHHHHHHHHHTT-EEB-TTT--B-----TTEEEEEEES-----GGGB-HHHHHH-GGGSSEEGGG--S-EEEEEETT---TTBSSGGGGGGHHHHH--SSEEEEEETT--TTTTTTTSTTBTT-SS--HHHHHHHHHHHHHHHHHHTTS-SHHHHHHHHHTSTT-SSSEEEEE-/-EE-TTT--EEPPP--EEEEEEEEE--GGGTSPEEEEEEEESS-SSEEEEEEE--TT--TT--HHHHHHHHHTT-EEEEE--TT-TTSTTTT-TTTGGGHHHHHHHHHHHHHHTHHHHHHHSTT-TTTEEEEEEEEEEETHHHHHHHHTTT-EEB-TTT--B-----TTEEEEEEES-----GGGB-HHHHHH-GGGSSEEGGG--S-EEEEEETT---TTBSSGGGGGGHHHHH--SSEEEEEETT--TTTTTTTSTTBTT-SS--HHHHHHHHHHHHHHHHHHTTS-SHHHHHHHHHTSTT-SSSEEEEE-

Sequence (626 aa):
MITYRTTGLPGPAPTATVSVKPIVLPAARRGGDLQVRVSAPVTGTNLPVVVFAHGYGSNLDGYGPLVDHWAAHGFVVVQATHLDSRRLDVAADRSRRPHLWLYRVRDMKRILDGLDVLEASVPGLTGRADHRRIVAAGHSFGGQTAGILVGLRVADPMTGIARDLSDSRVIASIQLATAGRGGDDLTPFALQVAPWLRDQDFSHITAPGLVVAGDQDELPLSTRGASWMTDPYTLARGARSLLTVFGGQHSLGGISGYDAAETTDEHPDRVALIQQVTLAYLRHVTGVDHTGWRTAQALLAGDSHRLGRLESKMITYRTTGLPGPAPTATVSVKPIVLPAARRGGDLQVRVSAPVTGTNLPVVVFAHGYGSNLDGYGPLVDHWAAHGFVVVQATHLDSRRLDVAADRSRRPHLWLYRVRDMKRILDGLDVLEASVPGLTGRADHRRIVAAGHSFGGQTAGILVGLRVADPMTGIARDLSDSRVIASIQLATAGRGGDDLTPFALQVAPWLRDQDFSHITAPGLVVAGDQDELPLSTRGASWMTDPYTLARGARSLLTVFGGQHSLGGISGYDAAETTDEHPDRVALIQQVTLAYLRHVTGVDHTGWRTAQALLAGDSHRLGRLESK

Foldseek 3Di:
DDQDPLQRFDADDFADKFKDWFDWFDDVVQVGTKGKMKMAGLDAAQFEEEEEEEAAQAARQWLCLQCVLLRRRGHIYMTIGACRHVVHPCVVPPVCQLVSLVSLLVSSVSCLVCVQVVQVVTPNRHRGYNQQRYEYEYAASSLVSSLLQQFKWWQRLVPRDTDRSHDPSHQEYEREQYFAAADPFFDPVLCVRHVRRHHIAQAGGAHEYEFEFEPQAADNTGPPGRVRSCRNVVRHHHKYKYKYWYPAYRCQQPSTHDVDPPDPRNDVSRSVLCNQQVSQVSCCSSVNDNRSNVVCQVSQDDDPDPTIHMDID/DDQDPLQRFDADDFADKFKDWFDWFDDVVQVGTKGKMKMAGLDAAQFEEEEEEEAAQAARQWLCLQCVLLRRRGHIYMYIGACRHVVHPCVVPPVCQLVSLVSLLVSSVSCLVCVQVVQVVTPNRHRGYNQQRYEYEYAASSLVSSLLQQFKWWQRLVPRDTDRSHDPSHQEYEREQYAAAADPFFDPVLCVRHVRRHHIAQAGGAHEYEFEFEPQAADNTGPVGRVRSCRNVVRHHHKYKYKYWYPAYRCQQPSTHDVDPPDPRNDVSRSVLCNQQVSQVSCCSSVNDNRSNVVCQVSQDDDPDPTIHMDID

pLDDT: mean 95.78, std 5.62, range [57.94, 99.0]